Protein AF-0000000086188224 (afdb_homodimer)

Nearest PDB structures (foldseek):
  8i06-assembly1_A  TM=9.398E-01  e=9.948E-17  Salmonella enterica subsp. enterica serovar Typhimurium
  6wye-assembly1_A-3  TM=9.616E-01  e=3.670E-16  Neisseria gonorrhoeae
  1ssq-assembly1_A  TM=9.818E-01  e=2.831E-15  Haemophilus influenzae
  6wye-assembly1_E-4  TM=9.620E-01  e=1.079E-15  Neisseria gonorrhoeae
  6wye-assembly2_B-5  TM=9.627E-01  e=1.798E-15  Neisseria gonorrhoeae

Structure (mmCIF, N/CA/C/O backbone):
data_AF-0000000086188224-model_v1
#
loop_
_entity.id
_entity.type
_entity.pdbx_description
1 polymer 'Serine acetyltransferase'
#
loop_
_atom_site.group_PDB
_atom_site.id
_atom_site.type_symbol
_atom_site.label_atom_id
_atom_site.label_alt_id
_atom_site.label_comp_id
_atom_site.label_asym_id
_atom_site.label_entity_id
_atom_site.label_seq_id
_atom_site.pdbx_PDB_ins_code
_atom_site.Cartn_x
_atom_site.Cartn_y
_atom_site.Cartn_z
_atom_site.occupancy
_atom_site.B_iso_or_equiv
_atom_site.auth_seq_id
_atom_site.auth_comp_id
_atom_site.auth_asym_id
_atom_site.auth_atom_id
_atom_site.pdbx_PDB_model_num
ATOM 1 N N . MET A 1 1 ? 34.781 -39.812 -27.344 1 37.5 1 MET A N 1
ATOM 2 C CA . MET A 1 1 ? 34.688 -38.406 -27.781 1 37.5 1 MET A CA 1
ATOM 3 C C . MET A 1 1 ? 33.344 -37.812 -27.406 1 37.5 1 MET A C 1
ATOM 5 O O . MET A 1 1 ? 33.125 -36.625 -27.516 1 37.5 1 MET A O 1
ATOM 9 N N . ALA A 1 2 ? 32.312 -38.625 -27.391 1 55.41 2 ALA A N 1
ATOM 10 C CA . ALA A 1 2 ? 30.953 -38.188 -27.141 1 55.41 2 ALA A CA 1
ATOM 11 C C . ALA A 1 2 ? 30.797 -37.656 -25.703 1 55.41 2 ALA A C 1
ATOM 13 O O . ALA A 1 2 ? 29.797 -37 -25.375 1 55.41 2 ALA A O 1
ATOM 14 N N . LEU A 1 3 ? 31.594 -38.125 -24.781 1 52.84 3 LEU A N 1
ATOM 15 C CA . LEU A 1 3 ? 31.422 -37.781 -23.375 1 52.84 3 LEU A CA 1
ATOM 16 C C . LEU A 1 3 ? 31.812 -36.312 -23.141 1 52.84 3 LEU A C 1
ATOM 18 O O . LEU A 1 3 ? 31.422 -35.719 -22.125 1 52.84 3 LEU A O 1
ATOM 22 N N . LEU A 1 4 ? 32.719 -35.75 -23.875 1 52.06 4 LEU A N 1
ATOM 23 C CA . LEU A 1 4 ? 33.156 -34.375 -23.594 1 52.06 4 LEU A CA 1
ATOM 24 C C . LEU A 1 4 ? 32.062 -33.375 -23.922 1 52.06 4 LEU A C 1
ATOM 26 O O . LEU A 1 4 ? 32.156 -32.219 -23.578 1 52.06 4 LEU A O 1
ATOM 30 N N . ASP A 1 5 ? 31.047 -33.719 -24.766 1 53.59 5 ASP A N 1
ATOM 31 C CA . ASP A 1 5 ? 30.078 -32.75 -25.281 1 53.59 5 ASP A CA 1
ATOM 32 C C . ASP A 1 5 ? 28.984 -32.5 -24.25 1 53.59 5 ASP A C 1
ATOM 34 O O . ASP A 1 5 ? 28.234 -31.531 -24.375 1 53.59 5 ASP A O 1
ATOM 38 N N . SER A 1 6 ? 28.938 -33.375 -23.219 1 59.06 6 SER A N 1
ATOM 39 C CA . SER A 1 6 ? 27.844 -33.25 -22.266 1 59.06 6 SER A CA 1
ATOM 40 C C . SER A 1 6 ? 28 -32 -21.406 1 59.06 6 SER A C 1
ATOM 42 O O . SER A 1 6 ? 27.016 -31.344 -21.094 1 59.06 6 SER A O 1
ATOM 44 N N . GLY A 1 7 ? 29.203 -31.703 -21.125 1 58.31 7 GLY A N 1
ATOM 45 C CA . GLY A 1 7 ? 29.453 -30.531 -20.312 1 58.31 7 GLY A CA 1
ATOM 46 C C . GLY A 1 7 ? 29.125 -29.234 -21.016 1 58.31 7 GLY A C 1
ATOM 47 O O . GLY A 1 7 ? 28.625 -28.281 -20.391 1 58.31 7 GLY A O 1
ATOM 48 N N . THR A 1 8 ? 29.5 -29.25 -22.312 1 61.81 8 THR A N 1
ATOM 49 C CA . THR A 1 8 ? 29.234 -28.047 -23.094 1 61.81 8 THR A CA 1
ATOM 50 C C . THR A 1 8 ? 27.734 -27.812 -23.25 1 61.81 8 THR A C 1
ATOM 52 O O . THR A 1 8 ? 27.281 -26.672 -23.172 1 61.81 8 THR A O 1
ATOM 55 N N . ALA A 1 9 ? 27.047 -28.922 -23.516 1 64.56 9 ALA A N 1
ATOM 56 C CA . ALA A 1 9 ? 25.594 -28.812 -23.641 1 64.56 9 ALA A CA 1
ATOM 57 C C . ALA A 1 9 ? 24.953 -28.375 -22.344 1 64.56 9 ALA A C 1
ATOM 59 O O . ALA A 1 9 ? 24.031 -27.547 -22.328 1 64.56 9 ALA A O 1
ATOM 60 N N . SER A 1 10 ? 25.656 -28.891 -21.281 1 73.31 10 SER A N 1
ATOM 61 C CA . SER A 1 10 ? 25.141 -28.516 -19.969 1 73.31 10 SER A CA 1
ATOM 62 C C . SER A 1 10 ? 25.391 -27.031 -19.688 1 73.31 10 SER A C 1
ATOM 64 O O . SER A 1 10 ? 24.5 -26.344 -19.188 1 73.31 10 SER A O 1
ATOM 66 N N . ARG A 1 11 ? 26.547 -26.672 -20.281 1 77.12 11 ARG A N 1
ATOM 67 C CA . ARG A 1 11 ? 26.875 -25.266 -20.047 1 77.12 11 ARG A CA 1
ATOM 68 C C . ARG A 1 11 ? 25.984 -24.344 -20.875 1 77.12 11 ARG A C 1
ATOM 70 O O . ARG A 1 11 ? 25.609 -23.266 -20.422 1 77.12 11 ARG A O 1
ATOM 77 N N . ARG A 1 12 ? 25.641 -24.766 -22.062 1 81.94 12 ARG A N 1
ATOM 78 C CA . ARG A 1 12 ? 24.781 -23.969 -22.953 1 81.94 12 ARG A CA 1
ATOM 79 C C . ARG A 1 12 ? 23.375 -23.891 -22.391 1 81.94 12 ARG A C 1
ATOM 81 O O . ARG A 1 12 ? 22.734 -22.828 -22.469 1 81.94 12 ARG A O 1
ATOM 88 N N . THR A 1 13 ? 22.891 -25 -21.906 1 85.94 13 THR A N 1
ATOM 89 C CA . THR A 1 13 ? 21.562 -25.031 -21.297 1 85.94 13 THR A CA 1
ATOM 90 C C . THR A 1 13 ? 21.516 -24.125 -20.062 1 85.94 13 THR A C 1
ATOM 92 O O . THR A 1 13 ? 20.547 -23.375 -19.875 1 85.94 13 THR A O 1
ATOM 95 N N . VAL A 1 14 ? 22.562 -24.172 -19.344 1 87.25 14 VAL A N 1
ATOM 96 C CA . VAL A 1 14 ? 22.641 -23.344 -18.141 1 87.25 14 VAL A CA 1
ATOM 97 C C . VAL A 1 14 ? 22.703 -21.875 -18.531 1 87.25 14 VAL A C 1
ATOM 99 O O . VAL A 1 14 ? 22.031 -21.031 -17.938 1 87.25 14 VAL A O 1
ATOM 102 N N . ARG A 1 15 ? 23.516 -21.562 -19.531 1 88.88 15 ARG A N 1
ATOM 103 C CA . ARG A 1 15 ? 23.625 -20.188 -20 1 88.88 15 ARG A CA 1
ATOM 104 C C . ARG A 1 15 ? 22.297 -19.672 -20.531 1 88.88 15 ARG A C 1
ATOM 106 O O . ARG A 1 15 ? 21.938 -18.5 -20.297 1 88.88 15 ARG A O 1
ATOM 113 N N . ALA A 1 16 ? 21.641 -20.453 -21.219 1 90.12 16 ALA A N 1
ATOM 114 C CA . ALA A 1 16 ? 20.328 -20.078 -21.734 1 90.12 16 ALA A CA 1
ATOM 115 C C . ALA A 1 16 ? 19.344 -19.797 -20.609 1 90.12 16 ALA A C 1
ATOM 117 O O . ALA A 1 16 ? 18.547 -18.859 -20.688 1 90.12 16 ALA A O 1
ATOM 118 N N . ARG A 1 17 ? 19.406 -20.625 -19.609 1 85.75 17 ARG A N 1
ATOM 119 C CA . ARG A 1 17 ? 18.516 -20.453 -18.453 1 85.75 17 ARG A CA 1
ATOM 120 C C . ARG A 1 17 ? 18.812 -19.141 -17.734 1 85.75 17 ARG A C 1
ATOM 122 O O . ARG A 1 17 ? 17.891 -18.438 -17.297 1 85.75 17 ARG A O 1
ATOM 129 N N . VAL A 1 18 ? 20.016 -18.844 -17.594 1 88.94 18 VAL A N 1
ATOM 130 C CA . VAL A 1 18 ? 20.422 -17.625 -16.922 1 88.94 18 VAL A CA 1
ATOM 131 C C . VAL A 1 18 ? 20 -16.406 -17.734 1 88.94 18 VAL A C 1
ATOM 133 O O . VAL A 1 18 ? 19.484 -15.43 -17.188 1 88.94 18 VAL A O 1
ATOM 136 N N . ARG A 1 19 ? 20.125 -16.438 -19.031 1 89.56 19 ARG A N 1
ATOM 137 C CA . ARG A 1 19 ? 19.734 -15.352 -19.906 1 89.56 19 ARG A CA 1
ATOM 138 C C . ARG A 1 19 ? 18.234 -15.094 -19.844 1 89.56 19 ARG A C 1
ATOM 140 O O . ARG A 1 19 ? 17.797 -13.938 -19.828 1 89.56 19 ARG A O 1
ATOM 147 N N . ARG A 1 20 ? 17.547 -16.156 -19.781 1 90 20 ARG A N 1
ATOM 148 C CA . ARG A 1 20 ? 16.094 -16.031 -19.703 1 90 20 ARG A CA 1
ATOM 149 C C . ARG A 1 20 ? 15.68 -15.398 -18.375 1 90 20 ARG A C 1
ATOM 151 O O . ARG A 1 20 ? 14.781 -14.555 -18.328 1 90 20 ARG A O 1
ATOM 158 N N . ALA A 1 21 ? 16.344 -15.836 -17.312 1 89.81 21 ALA A N 1
ATOM 159 C CA . ALA A 1 21 ? 16.062 -15.281 -16 1 89.81 21 ALA A CA 1
ATOM 160 C C . ALA A 1 21 ? 16.344 -13.781 -15.961 1 89.81 21 ALA A C 1
ATOM 162 O O . ALA A 1 21 ? 15.555 -13.008 -15.406 1 89.81 21 ALA A O 1
ATOM 163 N N . VAL A 1 22 ? 17.359 -13.391 -16.547 1 92.31 22 VAL A N 1
ATOM 164 C CA . VAL A 1 22 ? 17.75 -11.984 -16.578 1 92.31 22 VAL A CA 1
ATOM 165 C C . VAL A 1 22 ? 16.734 -11.195 -17.406 1 92.31 22 VAL A C 1
ATOM 167 O O . VAL A 1 22 ? 16.344 -10.094 -17.031 1 92.31 22 VAL A O 1
ATOM 170 N N . ALA A 1 23 ? 16.344 -11.727 -18.453 1 93.94 23 ALA A N 1
ATOM 171 C CA . ALA A 1 23 ? 15.352 -11.086 -19.312 1 93.94 23 ALA A CA 1
ATOM 172 C C . ALA A 1 23 ? 14.023 -10.914 -18.578 1 93.94 23 ALA A C 1
ATOM 174 O O . ALA A 1 23 ? 13.375 -9.875 -18.703 1 93.94 23 ALA A O 1
ATOM 175 N N . ASP A 1 24 ? 13.672 -11.945 -17.875 1 93.44 24 ASP A N 1
ATOM 176 C CA . ASP A 1 24 ? 12.438 -11.883 -17.094 1 93.44 24 ASP A CA 1
ATOM 177 C C . ASP A 1 24 ? 12.492 -10.781 -16.047 1 93.44 24 ASP A C 1
ATOM 179 O O . ASP A 1 24 ? 11.523 -10.047 -15.852 1 93.44 24 ASP A O 1
ATOM 183 N N . VAL A 1 25 ? 13.602 -10.688 -15.406 1 95.19 25 VAL A N 1
ATOM 184 C CA . VAL A 1 25 ? 13.789 -9.672 -14.375 1 95.19 25 VAL A CA 1
ATOM 185 C C . VAL A 1 25 ? 13.711 -8.281 -15 1 95.19 25 VAL A C 1
ATOM 187 O O . VAL A 1 25 ? 13.047 -7.391 -14.461 1 95.19 25 VAL A O 1
ATOM 190 N N . ARG A 1 26 ? 14.297 -8.07 -16.078 1 95.88 26 ARG A N 1
ATOM 191 C CA . ARG A 1 26 ? 14.266 -6.785 -16.781 1 95.88 26 ARG A CA 1
ATOM 192 C C . ARG A 1 26 ? 12.852 -6.426 -17.203 1 95.88 26 ARG A C 1
ATOM 194 O O . ARG A 1 26 ? 12.43 -5.273 -17.078 1 95.88 26 ARG A O 1
ATOM 201 N N . GLU A 1 27 ? 12.242 -7.383 -17.672 1 96.75 27 GLU A N 1
ATOM 202 C CA . GLU A 1 27 ? 10.859 -7.176 -18.078 1 96.75 27 GLU A CA 1
ATOM 203 C C . GLU A 1 27 ? 9.984 -6.766 -16.906 1 96.75 27 GLU A C 1
ATOM 205 O O . GLU A 1 27 ? 9.141 -5.879 -17.031 1 96.75 27 GLU A O 1
ATOM 210 N N . ASP A 1 28 ? 10.18 -7.438 -15.797 1 96.56 28 ASP A N 1
ATOM 211 C CA . ASP A 1 28 ? 9.445 -7.082 -14.586 1 96.56 28 ASP A CA 1
ATOM 212 C C . ASP A 1 28 ? 9.719 -5.633 -14.18 1 96.56 28 ASP A C 1
ATOM 214 O O . ASP A 1 28 ? 8.797 -4.891 -13.859 1 96.56 28 ASP A O 1
ATOM 218 N N . ILE A 1 29 ? 10.93 -5.246 -14.234 1 96.94 29 ILE A N 1
ATOM 219 C CA . ILE A 1 29 ? 11.352 -3.91 -13.828 1 96.94 29 ILE A CA 1
ATOM 220 C C . ILE A 1 29 ? 10.734 -2.871 -14.766 1 96.94 29 ILE A C 1
ATOM 222 O O . ILE A 1 29 ? 10.172 -1.875 -14.312 1 96.94 29 ILE A O 1
ATOM 226 N N . ASP A 1 30 ? 10.812 -3.096 -15.984 1 96.25 30 ASP A N 1
ATOM 227 C CA . ASP A 1 30 ? 10.281 -2.154 -16.969 1 96.25 30 ASP A CA 1
ATOM 228 C C . ASP A 1 30 ? 8.766 -2.01 -16.828 1 96.25 30 ASP A C 1
ATOM 230 O O . ASP A 1 30 ? 8.227 -0.905 -16.938 1 96.25 30 ASP A O 1
ATOM 234 N N . ALA A 1 31 ? 8.133 -3.107 -16.609 1 94.31 31 ALA A N 1
ATOM 235 C CA . ALA A 1 31 ? 6.688 -3.068 -16.391 1 94.31 31 ALA A CA 1
ATOM 236 C C . ALA A 1 31 ? 6.332 -2.256 -15.156 1 94.31 31 ALA A C 1
ATOM 238 O O . ALA A 1 31 ? 5.367 -1.489 -15.164 1 94.31 31 ALA A O 1
ATOM 239 N N . ALA A 1 32 ? 7.074 -2.471 -14.133 1 94.38 32 ALA A N 1
ATOM 240 C CA . ALA A 1 32 ? 6.848 -1.733 -12.891 1 94.38 32 ALA A CA 1
ATOM 241 C C . ALA A 1 32 ? 7.051 -0.235 -13.102 1 94.38 32 ALA A C 1
ATOM 243 O O . ALA A 1 32 ? 6.246 0.577 -12.633 1 94.38 32 ALA A O 1
ATOM 244 N N . ILE A 1 33 ? 8.062 0.132 -13.789 1 93.5 33 ILE A N 1
ATOM 245 C CA . ILE A 1 33 ? 8.375 1.535 -14.039 1 93.5 33 ILE A CA 1
ATOM 246 C C . ILE A 1 33 ? 7.242 2.172 -14.844 1 93.5 33 ILE A C 1
ATOM 248 O O . ILE A 1 33 ? 6.867 3.32 -14.602 1 93.5 33 ILE A O 1
ATOM 252 N N . ALA A 1 34 ? 6.727 1.486 -15.711 1 90.81 34 ALA A N 1
ATOM 253 C CA . ALA A 1 34 ? 5.641 1.99 -16.547 1 90.81 34 ALA A CA 1
ATOM 254 C C . ALA A 1 34 ? 4.387 2.262 -15.719 1 90.81 34 ALA A C 1
ATOM 256 O O . ALA A 1 34 ? 3.541 3.068 -16.109 1 90.81 34 ALA A O 1
ATOM 257 N N . ARG A 1 35 ? 4.277 1.659 -14.531 1 89.06 35 ARG A N 1
ATOM 258 C CA . ARG A 1 35 ? 3.045 1.72 -13.75 1 89.06 35 ARG A CA 1
ATOM 259 C C . ARG A 1 35 ? 3.232 2.557 -12.492 1 89.06 35 ARG A C 1
ATOM 261 O O . ARG A 1 35 ? 2.271 2.822 -11.766 1 89.06 35 ARG A O 1
ATOM 268 N N . ASP A 1 36 ? 4.375 2.898 -12.195 1 86.25 36 ASP A N 1
ATOM 269 C CA . ASP A 1 36 ? 4.672 3.693 -11.008 1 86.25 36 ASP A CA 1
ATOM 270 C C . ASP A 1 36 ? 5.266 5.047 -11.383 1 86.25 36 ASP A C 1
ATOM 272 O O . ASP A 1 36 ? 6.473 5.156 -11.617 1 86.25 36 ASP A O 1
ATOM 276 N N . PRO A 1 37 ? 4.531 6.094 -11.375 1 83.88 37 PRO A N 1
ATOM 277 C CA . PRO A 1 37 ? 5.023 7.41 -11.781 1 83.88 37 PRO A CA 1
ATOM 278 C C . PRO A 1 37 ? 6.078 7.973 -10.828 1 83.88 37 PRO A C 1
ATOM 280 O O . PRO A 1 37 ? 6.758 8.945 -11.156 1 83.88 37 PRO A O 1
ATOM 283 N N . ALA A 1 38 ? 6.238 7.379 -9.711 1 85.69 38 ALA A N 1
ATOM 284 C CA . ALA A 1 38 ? 7.156 7.918 -8.711 1 85.69 38 ALA A CA 1
ATOM 285 C C . ALA A 1 38 ? 8.594 7.496 -9 1 85.69 38 ALA A C 1
ATOM 287 O O . ALA A 1 38 ? 9.539 8.016 -8.398 1 85.69 38 ALA A O 1
ATOM 288 N N . VAL A 1 39 ? 8.82 6.586 -9.875 1 88.19 39 VAL A N 1
ATOM 289 C CA . VAL A 1 39 ? 10.148 6.023 -10.07 1 88.19 39 VAL A CA 1
ATOM 290 C C . VAL A 1 39 ? 10.492 6.027 -11.562 1 88.19 39 VAL A C 1
ATOM 292 O O . VAL A 1 39 ? 9.695 5.578 -12.391 1 88.19 39 VAL A O 1
ATOM 295 N N . ASP A 1 40 ? 11.758 6.492 -11.859 1 86.44 40 ASP A N 1
ATOM 296 C CA . ASP A 1 40 ? 12.18 6.527 -13.258 1 86.44 40 ASP A CA 1
ATOM 297 C C . ASP A 1 40 ? 13.461 5.73 -13.461 1 86.44 40 ASP A C 1
ATOM 299 O O . ASP A 1 40 ? 13.914 5.559 -14.594 1 86.44 40 ASP A O 1
ATOM 303 N N . SER A 1 41 ? 13.977 5.23 -12.438 1 93 41 SER A N 1
ATOM 304 C CA . SER A 1 41 ? 15.25 4.52 -12.523 1 93 41 SER A CA 1
ATOM 305 C C . SER A 1 41 ? 15.062 3.02 -12.328 1 93 41 SER A C 1
ATOM 307 O O . SER A 1 41 ? 14.438 2.592 -11.352 1 93 41 SER A O 1
ATOM 309 N N . ARG A 1 42 ? 15.68 2.262 -13.25 1 94.62 42 ARG A N 1
ATOM 310 C CA . ARG A 1 42 ? 15.641 0.808 -13.117 1 94.62 42 ARG A CA 1
ATOM 311 C C . ARG A 1 42 ? 16.312 0.357 -11.828 1 94.62 42 ARG A C 1
ATOM 313 O O . ARG A 1 42 ? 15.836 -0.566 -11.164 1 94.62 42 ARG A O 1
ATOM 320 N N . LEU A 1 43 ? 17.359 0.96 -11.562 1 94.31 43 LEU A N 1
ATOM 321 C CA . LEU A 1 43 ? 18.109 0.602 -10.367 1 94.31 43 LEU A CA 1
ATOM 322 C C . LEU A 1 43 ? 17.297 0.873 -9.109 1 94.31 43 LEU A C 1
ATOM 324 O O . LEU A 1 43 ? 17.219 0.031 -8.211 1 94.31 43 LEU A O 1
ATOM 328 N N . GLU A 1 44 ? 16.688 2.055 -9.086 1 93.12 44 GLU A N 1
ATOM 329 C CA . GLU A 1 44 ? 15.844 2.387 -7.941 1 93.12 44 GLU A CA 1
ATOM 330 C C . GLU A 1 44 ? 14.703 1.381 -7.789 1 93.12 44 GLU A C 1
ATOM 332 O O . GLU A 1 44 ? 14.43 0.91 -6.684 1 93.12 44 GLU A O 1
ATOM 337 N N . MET A 1 45 ? 14.078 1.078 -8.898 1 94.38 45 MET A N 1
ATOM 338 C CA . MET A 1 45 ? 12.969 0.13 -8.867 1 94.38 45 MET A CA 1
ATOM 339 C C . MET A 1 45 ? 13.438 -1.238 -8.383 1 94.38 45 MET A C 1
ATOM 341 O O . MET A 1 45 ? 12.773 -1.874 -7.566 1 94.38 45 MET A O 1
ATOM 345 N N . ALA A 1 46 ? 14.57 -1.671 -8.859 1 95.31 46 ALA A N 1
ATOM 346 C CA . ALA A 1 46 ? 15.094 -2.986 -8.5 1 95.31 46 ALA A CA 1
ATOM 347 C C . ALA A 1 46 ? 15.43 -3.057 -7.012 1 95.31 46 ALA A C 1
ATOM 349 O O . ALA A 1 46 ? 15.195 -4.082 -6.367 1 95.31 46 ALA A O 1
ATOM 350 N N . LEU A 1 47 ? 15.875 -1.967 -6.484 1 93.5 47 LEU A N 1
ATOM 351 C CA . LEU A 1 47 ? 16.391 -1.986 -5.121 1 93.5 47 LEU A CA 1
ATOM 352 C C . LEU A 1 47 ? 15.305 -1.633 -4.117 1 93.5 47 LEU A C 1
ATOM 354 O O . LEU A 1 47 ? 15.359 -2.055 -2.961 1 93.5 47 LEU A O 1
ATOM 358 N N . ALA A 1 48 ? 14.328 -0.842 -4.586 1 92.75 48 ALA A N 1
ATOM 359 C CA . ALA A 1 48 ? 13.43 -0.233 -3.607 1 92.75 48 ALA A CA 1
ATOM 360 C C . ALA A 1 48 ? 11.992 -0.693 -3.826 1 92.75 48 ALA A C 1
ATOM 362 O O . ALA A 1 48 ? 11.047 0.024 -3.488 1 92.75 48 ALA A O 1
ATOM 363 N N . SER A 1 49 ? 11.734 -1.804 -4.402 1 94.38 49 SER A N 1
ATOM 364 C CA . SER A 1 49 ? 10.375 -2.285 -4.625 1 94.38 49 SER A CA 1
ATOM 365 C C . SER A 1 49 ? 10.148 -3.631 -3.945 1 94.38 49 SER A C 1
ATOM 367 O O . SER A 1 49 ? 10.422 -4.68 -4.527 1 94.38 49 SER A O 1
ATOM 369 N N . PRO A 1 50 ? 9.547 -3.584 -2.766 1 94.88 50 PRO A N 1
ATOM 370 C CA . PRO A 1 50 ? 9.273 -4.848 -2.076 1 94.88 50 PRO A CA 1
ATOM 371 C C . PRO A 1 50 ? 8.359 -5.77 -2.881 1 94.88 50 PRO A C 1
ATOM 373 O O . PRO A 1 50 ? 8.469 -6.996 -2.775 1 94.88 50 PRO A O 1
ATOM 376 N N . GLY A 1 51 ? 7.516 -5.191 -3.664 1 96.81 51 GLY A N 1
ATOM 377 C CA . GLY A 1 51 ? 6.656 -6.004 -4.512 1 96.81 51 GLY A CA 1
ATOM 378 C C . GLY A 1 51 ? 7.426 -6.848 -5.508 1 96.81 51 GLY A C 1
ATOM 379 O O . GLY A 1 51 ? 7.117 -8.023 -5.707 1 96.81 51 GLY A O 1
ATOM 380 N N . LEU A 1 52 ? 8.414 -6.258 -6.129 1 97.56 52 LEU A N 1
ATOM 381 C CA . LEU A 1 52 ? 9.25 -7.004 -7.066 1 97.56 52 LEU A CA 1
ATOM 382 C C . LEU A 1 52 ? 10.062 -8.07 -6.34 1 97.56 52 LEU A C 1
ATOM 384 O O . LEU A 1 52 ? 10.211 -9.188 -6.836 1 97.56 52 LEU A O 1
ATOM 388 N N . HIS A 1 53 ? 10.609 -7.734 -5.211 1 98 53 HIS A N 1
ATOM 389 C CA . HIS A 1 53 ? 11.375 -8.703 -4.434 1 98 53 HIS A CA 1
ATOM 390 C C . HIS A 1 53 ? 10.516 -9.906 -4.055 1 98 53 HIS A C 1
ATOM 392 O O . HIS A 1 53 ? 10.969 -11.047 -4.148 1 98 53 HIS A O 1
ATOM 398 N N . ALA A 1 54 ? 9.328 -9.641 -3.652 1 98.44 54 ALA A N 1
ATOM 399 C CA . ALA A 1 54 ? 8.406 -10.727 -3.318 1 98.44 54 ALA A CA 1
ATOM 400 C C . ALA A 1 54 ? 8.133 -11.609 -4.531 1 98.44 54 ALA A C 1
ATOM 402 O O . ALA A 1 54 ? 8.086 -12.836 -4.418 1 98.44 54 ALA A O 1
ATOM 403 N N . LEU A 1 55 ? 7.922 -10.977 -5.637 1 98.5 55 LEU A N 1
ATOM 404 C CA . LEU A 1 55 ? 7.652 -11.719 -6.863 1 98.5 55 LEU A CA 1
ATOM 405 C C . LEU A 1 55 ? 8.828 -12.617 -7.223 1 98.5 55 LEU A C 1
ATOM 407 O O . LEU A 1 55 ? 8.633 -13.789 -7.566 1 98.5 55 LEU A O 1
ATOM 411 N N . TRP A 1 56 ? 10.016 -12.109 -7.176 1 98.31 56 TRP A N 1
ATOM 412 C CA . TRP A 1 56 ? 11.203 -12.875 -7.539 1 98.31 56 TRP A CA 1
ATOM 413 C C . TRP A 1 56 ? 11.422 -14.031 -6.57 1 98.31 56 TRP A C 1
ATOM 415 O O . TRP A 1 56 ? 11.75 -15.148 -6.988 1 98.31 56 TRP A O 1
ATOM 425 N N . MET A 1 57 ? 11.211 -13.805 -5.328 1 98.38 57 MET A N 1
ATOM 426 C CA . MET A 1 57 ? 11.312 -14.883 -4.352 1 98.38 57 MET A CA 1
ATOM 427 C C . MET A 1 57 ? 10.219 -15.922 -4.57 1 98.38 57 MET A C 1
ATOM 429 O O . MET A 1 57 ? 10.438 -17.109 -4.352 1 98.38 57 MET A O 1
ATOM 433 N N . HIS A 1 58 ? 9.125 -15.492 -4.957 1 98.69 58 HIS A N 1
ATOM 434 C CA . HIS A 1 58 ? 8.039 -16.422 -5.25 1 98.69 58 HIS A CA 1
ATOM 435 C C . HIS A 1 58 ? 8.406 -17.359 -6.395 1 98.69 58 HIS A C 1
ATOM 437 O O . HIS A 1 58 ? 8.133 -18.547 -6.336 1 98.69 58 HIS A O 1
ATOM 443 N N . ARG A 1 59 ? 8.945 -16.781 -7.414 1 98 59 ARG A N 1
ATOM 444 C CA . ARG A 1 59 ? 9.297 -17.625 -8.555 1 98 59 ARG A CA 1
ATOM 445 C C . ARG A 1 59 ? 10.242 -18.75 -8.148 1 98 59 ARG A C 1
ATOM 447 O O . ARG A 1 59 ? 10.133 -19.875 -8.641 1 98 59 ARG A O 1
ATOM 454 N N . VAL A 1 60 ? 11.148 -18.438 -7.254 1 97.62 60 VAL A N 1
ATOM 455 C CA . VAL A 1 60 ? 12.055 -19.453 -6.723 1 97.62 60 VAL A CA 1
ATOM 456 C C . VAL A 1 60 ? 11.273 -20.484 -5.914 1 97.62 60 VAL A C 1
ATOM 458 O O . VAL A 1 60 ? 11.406 -21.688 -6.145 1 97.62 60 VAL A O 1
ATOM 461 N N . SER A 1 61 ? 10.445 -19.984 -5.047 1 98.56 61 SER A N 1
ATOM 462 C CA . SER A 1 61 ? 9.688 -20.891 -4.195 1 98.56 61 SER A CA 1
ATOM 463 C C . SER A 1 61 ? 8.695 -21.719 -5.004 1 98.56 61 SER A C 1
ATOM 465 O O . SER A 1 61 ? 8.422 -22.875 -4.68 1 98.56 61 SER A O 1
ATOM 467 N N . HIS A 1 62 ? 8.156 -21.156 -5.977 1 98.56 62 HIS A N 1
ATOM 468 C CA . HIS A 1 62 ? 7.199 -21.844 -6.836 1 98.56 62 HIS A CA 1
ATOM 469 C C . HIS A 1 62 ? 7.859 -23.016 -7.574 1 98.56 62 HIS A C 1
ATOM 471 O O . HIS A 1 62 ? 7.277 -24.094 -7.68 1 98.56 62 HIS A O 1
ATOM 477 N N . ARG A 1 63 ? 9.031 -22.75 -8.125 1 97.25 63 ARG A N 1
ATOM 478 C CA . ARG A 1 63 ? 9.773 -23.812 -8.789 1 97.25 63 ARG A CA 1
ATOM 479 C C . ARG A 1 63 ? 10.039 -24.969 -7.84 1 97.25 63 ARG A C 1
ATOM 481 O O . ARG A 1 63 ? 9.906 -26.141 -8.219 1 97.25 63 ARG A O 1
ATOM 488 N N . MET A 1 64 ? 10.445 -24.656 -6.617 1 97.62 64 MET A N 1
ATOM 489 C CA . MET A 1 64 ? 10.648 -25.672 -5.594 1 97.62 64 MET A CA 1
ATOM 490 C C . MET A 1 64 ? 9.352 -26.422 -5.316 1 97.62 64 MET A C 1
ATOM 492 O O . MET A 1 64 ? 9.352 -27.656 -5.211 1 97.62 64 MET A O 1
ATOM 496 N N . TRP A 1 65 ? 8.305 -25.734 -5.219 1 97.62 65 TRP A N 1
ATOM 497 C CA . TRP A 1 65 ? 6.988 -26.281 -4.914 1 97.62 65 TRP A CA 1
ATOM 498 C C . TRP A 1 65 ? 6.547 -27.266 -5.996 1 97.62 65 TRP A C 1
ATOM 500 O O . TRP A 1 65 ? 5.988 -28.328 -5.695 1 97.62 65 TRP A O 1
ATOM 510 N N . GLN A 1 66 ? 6.848 -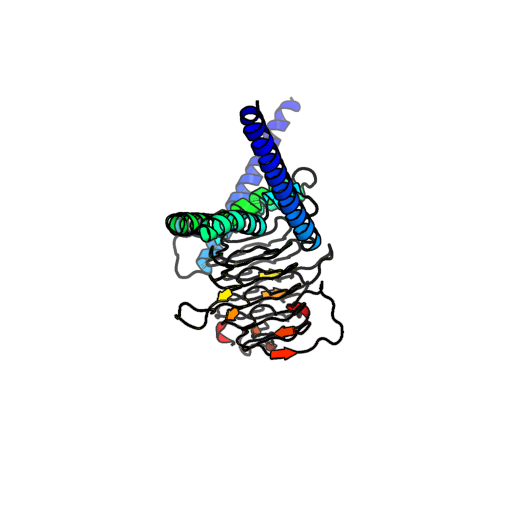26.953 -7.234 1 97.5 66 GLN A N 1
ATOM 511 C CA . GLN A 1 66 ? 6.445 -27.781 -8.367 1 97.5 66 GLN A CA 1
ATOM 512 C C . GLN A 1 66 ? 7.211 -29.094 -8.391 1 97.5 66 GLN A C 1
ATOM 514 O O . GLN A 1 66 ? 6.723 -30.094 -8.914 1 97.5 66 GLN A O 1
ATOM 519 N N . ARG A 1 67 ? 8.375 -29.094 -7.891 1 96.69 67 ARG A N 1
ATOM 520 C CA . ARG A 1 67 ? 9.141 -30.328 -7.82 1 96.69 67 ARG A CA 1
ATOM 521 C C . ARG A 1 67 ? 8.469 -31.344 -6.91 1 96.69 67 ARG A C 1
ATOM 523 O O . ARG A 1 67 ? 8.594 -32.562 -7.109 1 96.69 67 ARG A O 1
ATOM 530 N N . GLY A 1 68 ? 7.879 -30.906 -5.844 1 94.88 68 GLY A N 1
ATOM 531 C CA . GLY A 1 68 ? 7.102 -31.766 -4.969 1 94.88 68 GLY A CA 1
ATOM 532 C C . GLY A 1 68 ? 7.945 -32.469 -3.918 1 94.88 68 GLY A C 1
ATOM 533 O O . GLY A 1 68 ? 9.117 -32.125 -3.74 1 94.88 68 GLY A O 1
ATOM 534 N N . GLY A 1 69 ? 7.246 -33.281 -3.123 1 95.69 69 GLY A N 1
ATOM 535 C CA . GLY A 1 69 ? 7.902 -34.125 -2.137 1 95.69 69 GLY A CA 1
ATOM 536 C C . GLY A 1 69 ? 8.641 -33.344 -1.073 1 95.69 69 GLY A C 1
ATOM 537 O O . GLY A 1 69 ? 8.062 -32.469 -0.424 1 95.69 69 GLY A O 1
ATOM 538 N N . ARG A 1 70 ? 9.938 -33.625 -1.068 1 96.5 70 ARG A N 1
ATOM 539 C CA . ARG A 1 70 ? 10.766 -33.062 -0.004 1 96.5 70 ARG A CA 1
ATOM 540 C C . ARG A 1 70 ? 10.977 -31.578 -0.205 1 96.5 70 ARG A C 1
ATOM 542 O O . ARG A 1 70 ? 11.43 -30.875 0.704 1 96.5 70 ARG A O 1
ATOM 549 N N . TRP A 1 71 ? 10.586 -31.016 -1.316 1 97.56 71 TRP A N 1
ATOM 550 C CA . TRP A 1 71 ? 10.859 -29.609 -1.632 1 97.56 71 TRP A CA 1
ATOM 551 C C . TRP A 1 71 ? 9.703 -28.719 -1.196 1 97.56 71 TRP A C 1
ATOM 553 O O . TRP A 1 71 ? 9.812 -27.484 -1.219 1 97.56 71 TRP A O 1
ATOM 563 N N . ARG A 1 72 ? 8.625 -29.297 -0.775 1 97.12 72 ARG A N 1
ATOM 564 C CA . ARG A 1 72 ? 7.453 -28.516 -0.398 1 97.12 72 ARG A CA 1
ATOM 565 C C . ARG A 1 72 ? 7.723 -27.688 0.859 1 97.12 72 ARG A C 1
ATOM 567 O O . ARG A 1 72 ? 7.395 -26.5 0.917 1 97.12 72 ARG A O 1
ATOM 574 N N . LEU A 1 73 ? 8.367 -28.297 1.831 1 97.69 73 LEU A N 1
ATOM 575 C CA . LEU A 1 73 ? 8.648 -27.578 3.068 1 97.69 73 LEU A CA 1
ATOM 576 C C . LEU A 1 73 ? 9.648 -26.438 2.826 1 97.69 73 LEU A C 1
ATOM 578 O O . LEU A 1 73 ? 9.406 -25.297 3.23 1 97.69 73 LEU A O 1
ATOM 582 N N . PRO A 1 74 ? 10.773 -26.781 2.178 1 98.25 74 PRO A N 1
ATOM 583 C CA . PRO A 1 74 ? 11.68 -25.672 1.855 1 98.25 74 PRO A CA 1
ATOM 584 C C . PRO A 1 74 ? 10.984 -24.547 1.089 1 98.25 74 PRO A C 1
ATOM 586 O O . PRO A 1 74 ? 11.273 -23.375 1.319 1 98.25 74 PRO A O 1
ATOM 589 N N . ALA A 1 75 ? 10.133 -24.844 0.199 1 98.5 75 ALA A N 1
ATOM 590 C CA . ALA A 1 75 ? 9.391 -23.828 -0.558 1 98.5 75 ALA A CA 1
ATOM 591 C C . ALA A 1 75 ? 8.57 -22.938 0.371 1 98.5 75 ALA A C 1
ATOM 593 O O . ALA A 1 75 ? 8.562 -21.719 0.226 1 98.5 75 ALA A O 1
ATOM 594 N N . ARG A 1 76 ? 7.938 -23.516 1.286 1 98.44 76 ARG A N 1
ATOM 595 C CA . ARG A 1 76 ? 7.133 -22.781 2.26 1 98.44 76 ARG A CA 1
ATOM 596 C C . ARG A 1 76 ? 8.008 -21.891 3.127 1 98.44 76 ARG A C 1
ATOM 598 O O . ARG A 1 76 ? 7.629 -20.766 3.445 1 98.44 76 ARG A O 1
ATOM 605 N N . LEU A 1 77 ? 9.141 -22.406 3.521 1 98.5 77 LEU A N 1
ATOM 606 C CA . LEU A 1 77 ? 10.047 -21.625 4.359 1 98.5 77 LEU A CA 1
ATOM 607 C C . LEU A 1 77 ? 10.578 -20.406 3.611 1 98.5 77 LEU A C 1
ATOM 609 O O . LEU A 1 77 ? 10.695 -19.328 4.184 1 98.5 77 LEU A O 1
ATOM 613 N N . VAL A 1 78 ? 10.898 -20.609 2.33 1 98.31 78 VAL A N 1
ATOM 614 C CA . VAL A 1 78 ? 11.336 -19.484 1.499 1 98.31 78 VAL A CA 1
ATOM 615 C C . VAL A 1 78 ? 10.219 -18.453 1.405 1 98.31 78 VAL A C 1
ATOM 617 O O . VAL A 1 78 ? 10.469 -17.25 1.506 1 98.31 78 VAL A O 1
ATOM 620 N N . SER A 1 79 ? 9 -18.922 1.228 1 98.56 79 SER A N 1
ATOM 621 C CA . SER A 1 79 ? 7.859 -18 1.152 1 98.56 79 SER A CA 1
ATOM 622 C C . SER A 1 79 ? 7.688 -17.234 2.453 1 98.56 79 SER A C 1
ATOM 624 O O . SER A 1 79 ? 7.355 -16.047 2.436 1 98.56 79 SER A O 1
ATOM 626 N N . GLN A 1 80 ? 7.945 -17.859 3.555 1 98.12 80 GLN A N 1
ATOM 627 C CA . GLN A 1 80 ? 7.828 -17.188 4.848 1 98.12 80 GLN A CA 1
ATOM 628 C C . GLN A 1 80 ? 8.922 -16.141 5.027 1 98.12 80 GLN A C 1
ATOM 630 O O . GLN A 1 80 ? 8.68 -15.078 5.602 1 98.12 80 GLN A O 1
ATOM 635 N N . ALA A 1 81 ? 10.078 -16.453 4.633 1 97.88 81 ALA A N 1
ATOM 636 C CA . ALA A 1 81 ? 11.164 -15.477 4.68 1 97.88 81 ALA A CA 1
ATOM 637 C C . ALA A 1 81 ? 10.844 -14.258 3.82 1 97.88 81 ALA A C 1
ATOM 639 O O . ALA A 1 81 ? 11.125 -13.125 4.215 1 97.88 81 ALA A O 1
ATOM 640 N N . SER A 1 82 ? 10.312 -14.516 2.645 1 97.56 82 SER A N 1
ATOM 641 C CA . SER A 1 82 ? 9.891 -13.43 1.767 1 97.56 82 SER A CA 1
ATOM 642 C C . SER A 1 82 ? 8.844 -12.547 2.441 1 97.56 82 SER A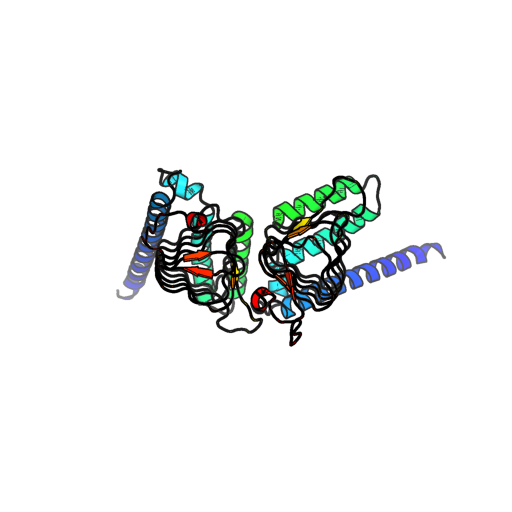 C 1
ATOM 644 O O . SER A 1 82 ? 8.945 -11.32 2.402 1 97.56 82 SER A O 1
ATOM 646 N N . ARG A 1 83 ? 7.891 -13.133 3.047 1 97.25 83 ARG A N 1
ATOM 647 C CA . ARG A 1 83 ? 6.848 -12.406 3.766 1 97.25 83 ARG A CA 1
ATOM 648 C C . ARG A 1 83 ? 7.449 -11.508 4.844 1 97.25 83 ARG A C 1
ATOM 650 O O . ARG A 1 83 ? 7.062 -10.344 4.977 1 97.25 83 ARG A O 1
ATOM 657 N N . ALA A 1 84 ? 8.344 -12.07 5.609 1 95.25 84 ALA A N 1
ATOM 658 C CA . ALA A 1 84 ? 8.977 -11.312 6.688 1 95.25 84 ALA A CA 1
ATOM 659 C C . ALA A 1 84 ? 9.734 -10.109 6.141 1 95.25 84 ALA A C 1
ATOM 661 O O . ALA A 1 84 ? 9.703 -9.023 6.727 1 95.25 84 ALA A O 1
ATOM 662 N N . ALA A 1 85 ? 10.359 -10.312 5.055 1 94.5 85 ALA A N 1
ATOM 663 C CA . ALA A 1 85 ? 11.242 -9.289 4.504 1 94.5 85 ALA A CA 1
ATOM 664 C C . ALA A 1 85 ? 10.445 -8.211 3.777 1 94.5 85 ALA A C 1
ATOM 666 O O . ALA A 1 85 ? 10.836 -7.039 3.773 1 94.5 85 ALA A O 1
ATOM 667 N N . THR A 1 86 ? 9.281 -8.57 3.162 1 95.75 86 THR A N 1
ATOM 668 C CA . THR A 1 86 ? 8.641 -7.652 2.23 1 95.75 86 THR A CA 1
ATOM 669 C C . THR A 1 86 ? 7.258 -7.246 2.742 1 95.75 86 THR A C 1
ATOM 671 O O . THR A 1 86 ? 6.691 -6.25 2.287 1 95.75 86 THR A O 1
ATOM 674 N N . GLY A 1 87 ? 6.664 -8.062 3.641 1 96.12 87 GLY A N 1
ATOM 675 C CA . GLY A 1 87 ? 5.289 -7.84 4.066 1 96.12 87 GLY A CA 1
ATOM 676 C C . GLY A 1 87 ? 4.27 -8.391 3.088 1 96.12 87 GLY A C 1
ATOM 677 O O . GLY A 1 87 ? 3.07 -8.133 3.225 1 96.12 87 GLY A O 1
ATOM 678 N N . VAL A 1 88 ? 4.734 -9.086 2.062 1 98 88 VAL A N 1
ATOM 679 C CA . VAL A 1 88 ? 3.879 -9.695 1.048 1 98 88 VAL A CA 1
ATOM 680 C C . VAL A 1 88 ? 3.863 -11.211 1.228 1 98 88 VAL A C 1
ATOM 682 O O . VAL A 1 88 ? 4.918 -11.852 1.237 1 98 88 VAL A O 1
ATOM 685 N N . GLU A 1 89 ? 2.719 -11.766 1.331 1 98.25 89 GLU A N 1
ATOM 686 C CA . GLU A 1 89 ? 2.58 -13.211 1.494 1 98.25 89 GLU A CA 1
ATOM 687 C C . GLU A 1 89 ? 2.049 -13.859 0.221 1 98.25 89 GLU A C 1
ATOM 689 O O . GLU A 1 89 ? 0.912 -13.609 -0.184 1 98.25 89 GLU A O 1
ATOM 694 N N . ILE A 1 90 ? 2.902 -14.695 -0.386 1 98.75 90 ILE A N 1
ATOM 695 C CA . ILE A 1 90 ? 2.504 -15.469 -1.555 1 98.75 90 ILE A CA 1
ATOM 696 C C . ILE A 1 90 ? 2.748 -16.953 -1.294 1 98.75 90 ILE A C 1
ATOM 698 O O . ILE A 1 90 ? 3.887 -17.375 -1.068 1 98.75 90 ILE A O 1
ATOM 702 N N . HIS A 1 91 ? 1.678 -17.703 -1.301 1 98.75 91 HIS A N 1
ATOM 703 C CA . HIS A 1 91 ? 1.863 -19.156 -1.212 1 98.75 91 HIS A CA 1
ATOM 704 C C . HIS A 1 91 ? 2.604 -19.688 -2.432 1 98.75 91 HIS A C 1
ATOM 706 O O . HIS A 1 91 ? 2.312 -19.297 -3.562 1 98.75 91 HIS A O 1
ATOM 712 N N . PRO A 1 92 ? 3.516 -20.641 -2.215 1 98.69 92 PRO A N 1
ATOM 713 C CA . PRO A 1 92 ? 4.312 -21.141 -3.334 1 98.69 92 PRO A CA 1
ATOM 714 C C . PRO A 1 92 ? 3.461 -21.828 -4.406 1 98.69 92 PRO A C 1
ATOM 716 O O . PRO A 1 92 ? 3.895 -21.953 -5.551 1 98.69 92 PRO A O 1
ATOM 719 N N . GLY A 1 93 ? 2.326 -22.188 -4.074 1 98.19 93 GLY A N 1
ATOM 720 C CA . GLY A 1 93 ? 1.467 -22.906 -5.004 1 98.19 93 GLY A CA 1
ATOM 721 C C . GLY A 1 93 ? 0.766 -22 -5.996 1 98.19 93 GLY A C 1
ATOM 722 O O . GLY A 1 93 ? 0.237 -22.469 -7.008 1 98.19 93 GLY A O 1
ATOM 723 N N . ALA A 1 94 ? 0.72 -20.75 -5.75 1 98.75 94 ALA A N 1
ATOM 724 C CA . ALA A 1 94 ? 0.041 -19.797 -6.633 1 98.75 94 ALA A CA 1
ATOM 725 C C . ALA A 1 94 ? 0.701 -19.766 -8.008 1 98.75 94 ALA A C 1
ATOM 727 O O . ALA A 1 94 ? 1.925 -19.875 -8.125 1 98.75 94 ALA A O 1
ATOM 728 N N . GLN A 1 95 ? -0.098 -19.625 -9.078 1 98.81 95 GLN A N 1
ATOM 729 C CA . GLN A 1 95 ? 0.395 -19.469 -10.438 1 98.81 95 GLN A CA 1
ATOM 730 C C . GLN A 1 95 ? 0.321 -18 -10.883 1 98.81 95 GLN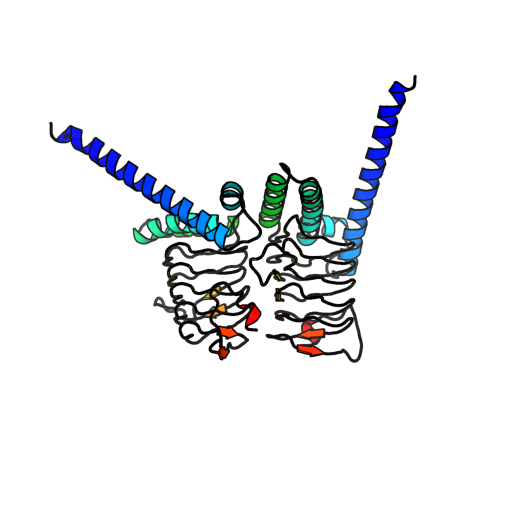 A C 1
ATOM 732 O O . GLN A 1 95 ? -0.754 -17.406 -10.867 1 98.81 95 GLN A O 1
ATOM 737 N N . ILE A 1 96 ? 1.475 -17.469 -11.281 1 98.69 96 ILE A N 1
ATOM 738 C CA . ILE A 1 96 ? 1.538 -16.047 -11.594 1 98.69 96 ILE A CA 1
ATOM 739 C C . ILE A 1 96 ? 2.15 -15.844 -12.977 1 98.69 96 ILE A C 1
ATOM 741 O O . ILE A 1 96 ? 3.23 -16.359 -13.266 1 98.69 96 ILE A O 1
ATOM 745 N N . GLY A 1 97 ? 1.478 -15.062 -13.812 1 98.38 97 GLY A N 1
ATOM 746 C CA . GLY A 1 97 ? 1.899 -14.797 -15.18 1 98.38 97 GLY A CA 1
ATOM 747 C C . GLY A 1 97 ? 2.988 -13.75 -15.273 1 98.38 97 GLY A C 1
ATOM 748 O O . GLY A 1 97 ? 3.736 -13.531 -14.32 1 98.38 97 GLY A O 1
ATOM 749 N N . LYS A 1 98 ? 3.09 -13.133 -16.453 1 97.94 98 LYS A N 1
ATOM 750 C CA . LYS A 1 98 ? 4.164 -12.195 -16.766 1 97.94 98 LYS A CA 1
ATOM 751 C C . LYS A 1 98 ? 3.771 -10.766 -16.391 1 97.94 98 LYS A C 1
ATOM 753 O O . LYS A 1 98 ? 2.596 -10.406 -16.469 1 97.94 98 LYS A O 1
ATOM 758 N N . ARG A 1 99 ? 4.812 -9.945 -15.984 1 97.44 99 ARG A N 1
ATOM 759 C CA . ARG A 1 99 ? 4.672 -8.508 -15.75 1 97.44 99 ARG A CA 1
ATOM 760 C C . ARG A 1 99 ? 3.643 -8.234 -14.664 1 97.44 99 ARG A C 1
ATOM 762 O O . ARG A 1 99 ? 2.84 -7.305 -14.781 1 97.44 99 ARG A O 1
ATOM 769 N N . PHE A 1 100 ? 3.602 -9.141 -13.773 1 98.31 100 PHE A N 1
ATOM 770 C CA . PHE A 1 100 ? 2.834 -8.938 -12.547 1 98.31 100 PHE A CA 1
ATOM 771 C C . PHE A 1 100 ? 3.506 -7.914 -11.648 1 98.31 100 PHE A C 1
ATOM 773 O O . PHE A 1 100 ? 4.719 -7.969 -11.43 1 98.31 100 PHE A O 1
ATOM 780 N N . PHE A 1 101 ? 2.682 -6.996 -11.188 1 96.19 101 PHE A N 1
ATOM 781 C CA . PHE A 1 101 ? 3.262 -5.945 -10.359 1 96.19 101 PHE A CA 1
ATOM 782 C C . PHE A 1 101 ? 2.434 -5.73 -9.102 1 96.19 101 PHE A C 1
ATOM 784 O O . PHE A 1 101 ? 1.214 -5.562 -9.172 1 96.19 101 PHE A O 1
ATOM 791 N N . ILE A 1 102 ? 3.092 -5.797 -7.918 1 97.44 102 ILE A N 1
ATOM 792 C CA . ILE A 1 102 ? 2.506 -5.434 -6.633 1 97.44 102 ILE A CA 1
ATOM 793 C C . ILE A 1 102 ? 3.066 -4.09 -6.172 1 97.44 102 ILE A C 1
ATOM 795 O O . ILE A 1 102 ? 4.238 -3.996 -5.797 1 97.44 102 ILE A O 1
ATOM 799 N N . ASP A 1 103 ? 2.217 -3.1 -6.148 1 93.75 103 ASP A N 1
ATOM 800 C CA . ASP A 1 103 ? 2.646 -1.768 -5.738 1 93.75 103 ASP A CA 1
ATOM 801 C C . ASP A 1 103 ? 2.49 -1.581 -4.23 1 93.75 103 ASP A C 1
ATOM 803 O O . ASP A 1 103 ? 1.467 -1.961 -3.656 1 93.75 103 ASP A O 1
ATOM 807 N N . HIS A 1 104 ? 3.572 -1.025 -3.488 1 92.88 104 HIS A N 1
ATOM 808 C CA . HIS A 1 104 ? 3.699 -0.894 -2.041 1 92.88 104 HIS A CA 1
ATOM 809 C C . HIS A 1 104 ? 3.723 -2.26 -1.363 1 92.88 104 HIS A C 1
ATOM 811 O O . HIS A 1 104 ? 4.707 -2.615 -0.71 1 92.88 104 HIS A O 1
ATOM 817 N N . GLY A 1 105 ? 2.775 -3.035 -1.507 1 91.44 105 GLY A N 1
ATOM 818 C CA . GLY A 1 105 ? 2.783 -4.473 -1.301 1 91.44 105 GLY A CA 1
ATOM 819 C C . GLY A 1 105 ? 2.406 -4.879 0.112 1 91.44 105 GLY A C 1
ATOM 820 O O . GLY A 1 105 ? 1.965 -6.004 0.345 1 91.44 105 GLY A O 1
ATOM 821 N N . MET A 1 106 ? 2.648 -4.027 1.134 1 93.62 106 MET A N 1
ATOM 822 C CA . MET A 1 106 ? 2.42 -4.43 2.518 1 93.62 106 MET A CA 1
ATOM 823 C C . MET A 1 106 ? 1 -4.953 2.705 1 93.62 106 MET A C 1
ATOM 825 O O . MET A 1 106 ? 0.035 -4.301 2.307 1 93.62 106 MET A O 1
ATOM 829 N N . GLY A 1 107 ? 0.955 -6.16 3.271 1 96.12 107 GLY A N 1
ATOM 830 C CA . GLY A 1 107 ? -0.343 -6.691 3.658 1 96.12 107 GLY A CA 1
ATOM 831 C C . GLY A 1 107 ? -1.004 -7.508 2.562 1 96.12 107 GLY A C 1
ATOM 832 O O . GLY A 1 107 ? -2.105 -8.031 2.748 1 96.12 107 GLY A O 1
ATOM 833 N N . VAL A 1 108 ? -0.38 -7.684 1.431 1 98.25 108 VAL A N 1
ATOM 834 C CA . VAL A 1 108 ? -0.936 -8.508 0.362 1 98.25 108 VAL A CA 1
ATOM 835 C C . VAL A 1 108 ? -0.863 -9.984 0.753 1 98.25 108 VAL A C 1
ATOM 837 O O . VAL A 1 108 ? 0.145 -10.438 1.3 1 98.25 108 VAL A O 1
ATOM 840 N N . VAL A 1 109 ? -1.961 -10.711 0.488 1 98.69 109 VAL A N 1
ATOM 841 C CA . VAL A 1 109 ? -2.021 -12.148 0.716 1 98.69 109 VAL A CA 1
ATOM 842 C C . VAL A 1 109 ? -2.555 -12.844 -0.533 1 98.69 109 VAL A C 1
ATOM 844 O O . VAL A 1 109 ? -3.648 -12.531 -1.008 1 98.69 109 VAL A O 1
ATOM 847 N N . ILE A 1 110 ? -1.762 -13.766 -1.087 1 98.75 110 ILE A N 1
ATOM 848 C CA . ILE A 1 110 ? -2.139 -14.57 -2.248 1 98.75 110 ILE A CA 1
ATOM 849 C C . ILE A 1 110 ? -2.146 -16.047 -1.872 1 98.75 110 ILE A C 1
ATOM 851 O O . ILE A 1 110 ? -1.103 -16.625 -1.554 1 98.75 110 ILE A O 1
ATOM 855 N N . GLY A 1 111 ? -3.248 -16.641 -2.037 1 97.69 111 GLY A N 1
ATOM 856 C CA . GLY A 1 111 ? -3.434 -18.016 -1.576 1 97.69 111 GLY A CA 1
ATOM 857 C C . GLY A 1 111 ? -2.869 -19.047 -2.531 1 97.69 111 GLY A C 1
ATOM 858 O O . GLY A 1 111 ? -2.5 -18.719 -3.662 1 97.69 111 GLY A O 1
ATOM 859 N N . GLU A 1 112 ? -2.928 -20.25 -2.121 1 97.81 112 GLU A N 1
ATOM 860 C CA . GLU A 1 112 ? -2.256 -21.391 -2.732 1 97.81 112 GLU A CA 1
ATOM 861 C C . GLU A 1 112 ? -2.77 -21.641 -4.148 1 97.81 112 GLU A C 1
ATOM 863 O O . GLU A 1 112 ? -1.982 -21.891 -5.066 1 97.81 112 GLU A O 1
ATOM 868 N N . THR A 1 113 ? -4.023 -21.516 -4.328 1 97.88 113 THR A N 1
ATOM 869 C CA . THR A 1 113 ? -4.586 -21.969 -5.594 1 97.88 113 THR A CA 1
ATOM 870 C C . THR A 1 113 ? -4.941 -20.781 -6.484 1 97.88 113 THR A C 1
ATOM 872 O O . THR A 1 113 ? -5.699 -20.922 -7.445 1 97.88 113 THR A O 1
ATOM 875 N N . ALA A 1 114 ? -4.469 -19.625 -6.078 1 98.75 114 ALA A N 1
ATOM 876 C CA . ALA A 1 114 ? -4.695 -18.438 -6.898 1 98.75 114 ALA A CA 1
ATOM 877 C C . ALA A 1 114 ? -4.035 -18.578 -8.266 1 98.75 114 ALA A C 1
ATOM 879 O O . ALA A 1 114 ? -2.953 -19.156 -8.383 1 98.75 114 ALA A O 1
ATOM 880 N N . GLU A 1 1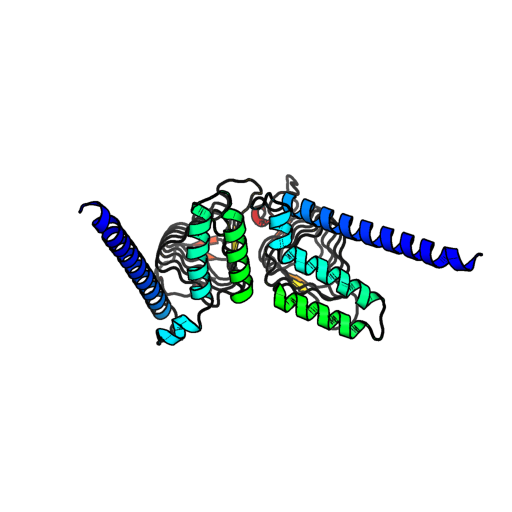15 ? -4.695 -18.109 -9.305 1 98.88 115 GLU A N 1
ATOM 881 C CA . GLU A 1 115 ? -4.176 -18 -10.664 1 98.88 115 GLU A CA 1
ATOM 882 C C . GLU A 1 115 ? -4.227 -16.547 -11.148 1 98.88 115 GLU A C 1
ATOM 884 O O . GLU A 1 115 ? -5.301 -15.961 -11.25 1 98.88 115 GLU A O 1
ATOM 889 N N . ILE A 1 116 ? -3.078 -16.031 -11.469 1 98.88 116 ILE A N 1
ATOM 890 C CA . ILE A 1 116 ? -2.943 -14.641 -11.898 1 98.88 116 ILE A CA 1
ATOM 891 C C . ILE A 1 116 ? -2.371 -14.586 -13.312 1 98.88 116 ILE A C 1
ATOM 893 O O . ILE A 1 116 ? -1.3 -15.141 -13.578 1 98.88 116 ILE A O 1
ATOM 897 N N . GLY A 1 117 ? -3.049 -13.945 -14.219 1 98.75 117 GLY A N 1
ATOM 898 C CA . GLY A 1 117 ? -2.623 -13.812 -15.609 1 98.75 117 GLY A CA 1
ATOM 899 C C . GLY A 1 117 ? -1.525 -12.789 -15.797 1 98.75 117 GLY A C 1
ATOM 900 O O . GLY A 1 117 ? -0.778 -12.484 -14.867 1 98.75 117 GLY A O 1
ATOM 901 N N . ASP A 1 118 ? -1.376 -12.328 -17.078 1 98.44 118 ASP A N 1
ATOM 902 C CA . ASP A 1 118 ? -0.342 -11.359 -17.438 1 98.44 118 ASP A CA 1
ATOM 903 C C . ASP A 1 118 ? -0.814 -9.93 -17.172 1 98.44 118 ASP A C 1
ATOM 905 O O . ASP A 1 118 ? -2.006 -9.641 -17.281 1 98.44 118 ASP A O 1
ATOM 909 N N . ASP A 1 119 ? 0.13 -9.031 -16.781 1 97.56 119 ASP A N 1
ATOM 910 C CA . ASP A 1 119 ? -0.099 -7.594 -16.703 1 97.56 119 ASP A CA 1
ATOM 911 C C . ASP A 1 119 ? -1.121 -7.262 -15.617 1 97.56 119 ASP A C 1
ATOM 913 O O . ASP A 1 119 ? -1.934 -6.348 -15.781 1 97.56 119 ASP A O 1
ATOM 917 N N . VAL A 1 120 ? -1.14 -8.07 -14.625 1 98.19 120 VAL A N 1
ATOM 918 C CA . VAL A 1 120 ? -2.018 -7.812 -13.484 1 98.19 120 VAL A CA 1
ATOM 919 C C . VAL A 1 120 ? -1.296 -6.93 -12.469 1 98.19 120 VAL A C 1
ATOM 921 O O . VAL A 1 120 ? -0.087 -7.066 -12.266 1 98.19 120 VAL A O 1
ATOM 924 N N . MET A 1 121 ? -2.074 -6.043 -11.883 1 96.94 121 MET A N 1
ATOM 925 C CA . MET A 1 121 ? -1.541 -5.16 -10.844 1 96.94 121 MET A CA 1
ATOM 926 C C . MET A 1 121 ? -2.359 -5.266 -9.562 1 96.94 121 MET A C 1
ATOM 928 O O . MET A 1 121 ? -3.59 -5.223 -9.602 1 96.94 121 MET A O 1
ATOM 932 N N . LEU A 1 122 ? -1.651 -5.477 -8.406 1 97.75 122 LEU A N 1
ATOM 933 C CA . LEU A 1 122 ? -2.25 -5.406 -7.078 1 97.75 122 LEU A CA 1
ATOM 934 C C . LEU A 1 122 ? -1.665 -4.25 -6.277 1 97.75 122 LEU A C 1
ATOM 936 O O . LEU A 1 122 ? -0.462 -3.988 -6.34 1 97.75 122 LEU A O 1
ATOM 940 N N . TYR A 1 123 ? -2.516 -3.598 -5.543 1 96.12 123 TYR A N 1
ATOM 941 C CA . TYR A 1 123 ? -2.045 -2.623 -4.566 1 96.12 123 TYR A CA 1
ATOM 942 C C . TYR A 1 123 ? -1.948 -3.244 -3.178 1 96.12 123 TYR A C 1
ATOM 944 O O . TYR A 1 123 ? -2.211 -4.438 -3.006 1 96.12 123 TYR A O 1
ATOM 952 N N . ASN A 1 124 ? -1.448 -2.467 -2.189 1 96.38 124 ASN A N 1
ATOM 953 C CA . ASN A 1 124 ? -1.213 -2.975 -0.842 1 96.38 124 ASN A CA 1
ATOM 954 C C . ASN A 1 124 ? -2.506 -3.457 -0.191 1 96.38 124 ASN A C 1
ATOM 956 O O . ASN A 1 124 ? -3.588 -2.955 -0.502 1 96.38 124 ASN A O 1
ATOM 960 N N . GLY A 1 125 ? -2.375 -4.477 0.719 1 97.12 125 GLY A N 1
ATOM 961 C CA . GLY A 1 125 ? -3.477 -4.926 1.556 1 97.12 125 GLY A CA 1
ATOM 962 C C . GLY A 1 125 ? -4.453 -5.828 0.825 1 97.12 125 GLY A C 1
ATOM 963 O O . GLY A 1 125 ? -5.449 -6.27 1.4 1 97.12 125 GLY A O 1
ATOM 964 N N . VAL A 1 126 ? -4.25 -6.152 -0.444 1 98.19 126 VAL A N 1
ATOM 965 C CA . VAL A 1 126 ? -5.156 -7 -1.207 1 98.19 126 VAL A CA 1
ATOM 966 C C . VAL A 1 126 ? -5.086 -8.438 -0.68 1 98.19 126 VAL A C 1
ATOM 968 O O . VAL A 1 126 ? -4.004 -8.945 -0.396 1 98.19 126 VAL A O 1
ATOM 971 N N . ASN A 1 127 ? -6.246 -9.031 -0.605 1 98.44 127 ASN A N 1
ATOM 972 C CA . ASN A 1 127 ? -6.352 -10.445 -0.253 1 98.44 127 ASN A CA 1
ATOM 973 C C . ASN A 1 127 ? -7 -11.258 -1.372 1 98.44 127 ASN A C 1
ATOM 975 O O . ASN A 1 127 ? -8.133 -10.977 -1.765 1 98.44 127 ASN A O 1
ATOM 979 N N . LEU A 1 128 ? -6.258 -12.141 -1.922 1 98.56 128 LEU A N 1
ATOM 980 C CA . LEU A 1 128 ? -6.828 -13.219 -2.725 1 98.56 128 LEU A CA 1
ATOM 981 C C . LEU A 1 128 ? -7.031 -14.477 -1.885 1 98.56 128 LEU A C 1
ATOM 983 O O . LEU A 1 128 ? -6.145 -15.328 -1.814 1 98.56 128 LEU A O 1
ATOM 987 N N . GLY A 1 129 ? -8.227 -14.586 -1.361 1 96.25 129 GLY A N 1
ATOM 988 C CA . GLY A 1 129 ? -8.461 -15.562 -0.309 1 96.25 129 GLY A CA 1
ATOM 989 C C . GLY A 1 129 ? -9.453 -16.641 -0.703 1 96.25 129 GLY A C 1
ATOM 990 O O . GLY A 1 129 ? -10.062 -16.578 -1.772 1 96.25 129 GLY A O 1
ATOM 991 N N . GLY A 1 130 ? -9.516 -17.594 0.189 1 91.94 130 GLY A N 1
ATOM 992 C CA . GLY A 1 130 ? -10.43 -18.703 -0.017 1 91.94 130 GLY A CA 1
ATOM 993 C C . GLY A 1 130 ? -11.734 -18.547 0.741 1 91.94 130 GLY A C 1
ATOM 994 O O . GLY A 1 130 ? -11.828 -17.734 1.661 1 91.94 130 GLY A O 1
ATOM 995 N N . ARG A 1 131 ? -12.75 -19.406 0.254 1 86.25 131 ARG A N 1
ATOM 996 C CA . ARG A 1 131 ? -14.031 -19.422 0.947 1 86.25 131 ARG A CA 1
ATOM 997 C C . ARG A 1 131 ? -14.328 -20.812 1.51 1 86.25 131 ARG A C 1
ATOM 999 O O . ARG A 1 131 ? -15.383 -21.031 2.113 1 86.25 131 ARG A O 1
ATOM 1006 N N . THR A 1 132 ? -13.43 -21.703 1.186 1 79.19 132 THR A N 1
ATOM 1007 C CA . THR A 1 132 ? -13.625 -23.078 1.661 1 79.19 132 THR A CA 1
ATOM 1008 C C . THR A 1 132 ? -12.336 -23.641 2.246 1 79.19 132 THR A C 1
ATOM 1010 O O . THR A 1 132 ? -11.242 -23.188 1.895 1 79.19 132 THR A O 1
ATOM 1013 N N . LEU A 1 133 ? -12.492 -24.547 3.145 1 81.19 133 LEU A N 1
ATOM 1014 C CA . LEU A 1 133 ? -11.344 -25.203 3.775 1 81.19 133 LEU A CA 1
ATOM 1015 C C . LEU A 1 133 ? -10.93 -26.453 3.002 1 81.19 133 LEU A C 1
ATOM 1017 O O . LEU A 1 133 ? -9.906 -27.062 3.303 1 81.19 133 LEU A O 1
ATOM 1021 N N . GLN A 1 134 ? -11.68 -26.75 1.949 1 77.75 134 GLN A N 1
ATOM 1022 C CA . GLN A 1 134 ? -11.375 -27.938 1.143 1 77.75 134 GLN A CA 1
ATOM 1023 C C . GLN A 1 134 ? -10.141 -27.703 0.281 1 77.75 134 GLN A C 1
ATOM 1025 O O . GLN A 1 134 ? -9.828 -26.562 -0.085 1 77.75 134 GLN A O 1
ATOM 1030 N N . LYS A 1 135 ? -9.422 -28.781 0.128 1 86.69 135 LYS A N 1
ATOM 1031 C CA . LYS A 1 135 ? -8.211 -28.734 -0.686 1 86.69 135 LYS A CA 1
ATOM 1032 C C . LYS A 1 135 ? -8.547 -28.797 -2.174 1 86.69 135 LYS A C 1
ATOM 1034 O O . LYS A 1 135 ? -8.203 -29.766 -2.848 1 86.69 135 LYS A O 1
ATOM 1039 N N . VAL A 1 136 ? -9.195 -27.906 -2.668 1 89.31 136 VAL A N 1
ATOM 1040 C CA . VAL A 1 136 ? -9.617 -27.734 -4.055 1 89.31 136 VAL A CA 1
ATOM 1041 C C . VAL A 1 136 ? -9.312 -26.312 -4.52 1 89.31 136 VAL A C 1
ATOM 1043 O O . VAL A 1 136 ? -8.695 -25.531 -3.793 1 89.31 136 VAL A O 1
ATOM 1046 N N . LYS A 1 137 ? -9.609 -26.109 -5.773 1 94.12 137 LYS A N 1
ATOM 1047 C CA . LYS A 1 137 ? -9.578 -24.719 -6.223 1 94.12 137 LYS A CA 1
ATOM 1048 C C . LYS A 1 137 ? -10.477 -23.844 -5.359 1 94.12 137 LYS A C 1
ATOM 1050 O O . LYS A 1 137 ? -11.703 -23.984 -5.379 1 94.12 137 LYS A O 1
ATOM 1055 N N . ARG A 1 138 ? -9.797 -22.891 -4.578 1 94.69 138 ARG A N 1
ATOM 1056 C CA . ARG A 1 138 ? -10.586 -22.172 -3.588 1 94.69 138 ARG A CA 1
ATOM 1057 C C . ARG A 1 138 ? -10.211 -20.688 -3.57 1 94.69 138 ARG A C 1
ATOM 1059 O O . ARG A 1 138 ? -10.797 -19.906 -2.826 1 94.69 138 ARG A O 1
ATOM 1066 N N . HIS A 1 139 ? -9.188 -20.312 -4.328 1 98.06 139 HIS A N 1
ATOM 1067 C CA . HIS A 1 139 ? -8.766 -18.922 -4.43 1 98.06 139 HIS A CA 1
ATOM 1068 C C . HIS A 1 139 ? -9.117 -18.328 -5.793 1 98.06 139 HIS A C 1
ATOM 1070 O O . HIS A 1 139 ? -9.414 -19.078 -6.73 1 98.06 139 HIS A O 1
ATOM 1076 N N . PRO A 1 140 ? -9.055 -17.047 -5.988 1 98.56 140 PRO A N 1
ATOM 1077 C CA . PRO A 1 140 ? -9.5 -16.344 -7.199 1 98.56 140 PRO A CA 1
ATOM 1078 C C . PRO A 1 140 ? -8.609 -16.625 -8.406 1 98.56 140 PRO A C 1
ATOM 1080 O O . PRO A 1 140 ? -7.445 -17 -8.242 1 98.56 140 PRO A O 1
ATOM 1083 N N . THR A 1 141 ? -9.219 -16.484 -9.547 1 98.81 141 THR A N 1
ATOM 1084 C CA . THR A 1 141 ? -8.531 -16.375 -10.828 1 98.81 141 THR A CA 1
ATOM 1085 C C . THR A 1 141 ? -8.625 -14.961 -11.375 1 98.81 141 THR A C 1
ATOM 1087 O O . THR A 1 141 ? -9.719 -14.438 -11.594 1 98.81 141 THR A O 1
ATOM 1090 N N . LEU A 1 142 ? -7.512 -14.289 -11.523 1 98.88 142 LEU A N 1
ATOM 1091 C CA . LEU A 1 142 ? -7.441 -12.984 -12.164 1 98.88 142 LEU A CA 1
ATOM 1092 C C . LEU A 1 142 ? -6.926 -13.102 -13.602 1 98.88 142 LEU A C 1
ATOM 1094 O O . LEU A 1 142 ? -5.809 -13.57 -13.82 1 98.88 142 LEU A O 1
ATOM 1098 N N . ARG A 1 143 ? -7.688 -12.672 -14.555 1 98.81 143 ARG A N 1
ATOM 1099 C CA . ARG A 1 143 ? -7.273 -12.711 -15.953 1 98.81 143 ARG A CA 1
ATOM 1100 C C . ARG A 1 143 ? -6.363 -11.531 -16.281 1 98.81 143 ARG A C 1
ATOM 1102 O O . ARG A 1 143 ? -6.051 -10.711 -15.422 1 98.81 143 ARG A O 1
ATOM 1109 N N . ASP A 1 144 ? -5.945 -11.523 -17.547 1 98.56 144 ASP A N 1
ATOM 1110 C CA . ASP A 1 144 ? -4.926 -10.57 -17.969 1 98.56 144 ASP A CA 1
ATOM 1111 C C . ASP A 1 144 ? -5.402 -9.133 -17.781 1 98.56 144 ASP A C 1
ATOM 1113 O O . ASP A 1 144 ? -6.555 -8.812 -18.078 1 98.56 144 ASP A O 1
ATOM 1117 N N . GLY A 1 145 ? -4.52 -8.305 -17.234 1 97 145 GLY A N 1
ATOM 1118 C CA . GLY A 1 145 ? -4.758 -6.871 -17.219 1 97 145 GLY A CA 1
ATOM 1119 C C . GLY A 1 145 ? -5.645 -6.418 -16.078 1 97 145 GLY A C 1
ATOM 1120 O O . GLY A 1 145 ? -6.098 -5.27 -16.047 1 97 145 GLY A O 1
ATOM 1121 N N . VAL A 1 146 ? -5.922 -7.258 -15.203 1 97.12 146 VAL A N 1
ATOM 1122 C CA . VAL A 1 146 ? -6.75 -6.898 -14.055 1 97.12 146 VAL A CA 1
ATOM 1123 C C . VAL A 1 146 ? -5.965 -5.988 -13.117 1 97.12 146 VAL A C 1
ATOM 1125 O O . VAL A 1 146 ? -4.77 -6.191 -12.898 1 97.12 146 VAL A O 1
ATOM 1128 N N . THR A 1 147 ? -6.633 -4.961 -12.586 1 95.88 147 THR A N 1
ATOM 1129 C CA . THR A 1 147 ? -6.098 -4.105 -11.539 1 95.88 147 THR A CA 1
ATOM 1130 C C . THR A 1 147 ? -6.957 -4.195 -10.281 1 95.88 147 THR A C 1
ATOM 1132 O O . THR A 1 147 ? -8.18 -4.066 -10.344 1 95.88 147 THR A O 1
ATOM 1135 N N . VAL A 1 148 ? -6.301 -4.453 -9.141 1 96.81 148 VAL A N 1
ATOM 1136 C CA . VAL A 1 148 ? -7.008 -4.559 -7.867 1 96.81 148 VAL A CA 1
ATOM 1137 C C . VAL A 1 148 ? -6.531 -3.469 -6.914 1 96.81 148 VAL A C 1
ATOM 1139 O O . VAL A 1 148 ? -5.352 -3.42 -6.559 1 96.81 148 VAL A O 1
ATOM 1142 N N . GLY A 1 149 ? -7.477 -2.66 -6.473 1 95.62 149 GLY A N 1
ATOM 1143 C CA . GLY A 1 149 ? -7.164 -1.53 -5.613 1 95.62 149 GLY A CA 1
ATOM 1144 C C . GLY A 1 149 ? -6.789 -1.94 -4.199 1 95.62 149 GLY A C 1
ATOM 1145 O O . GLY A 1 149 ? -7.039 -3.074 -3.791 1 95.62 149 GLY A O 1
ATOM 1146 N N . ALA A 1 150 ? -6.238 -0.936 -3.512 1 96.25 150 ALA A N 1
ATOM 1147 C CA . ALA A 1 150 ? -5.695 -1.185 -2.178 1 96.25 150 ALA A CA 1
ATOM 1148 C C . ALA A 1 150 ? -6.785 -1.677 -1.228 1 96.25 150 ALA A C 1
ATOM 1150 O O . ALA A 1 150 ? -7.898 -1.148 -1.223 1 96.25 150 ALA A O 1
ATOM 1151 N N . GLY A 1 151 ? -6.434 -2.717 -0.402 1 96.62 151 GLY A N 1
ATOM 1152 C CA . GLY A 1 151 ? -7.301 -3.189 0.667 1 96.62 151 GLY A CA 1
ATOM 1153 C C . GLY A 1 151 ? -8.445 -4.051 0.172 1 96.62 151 GLY A C 1
ATOM 1154 O O . GLY A 1 151 ? -9.227 -4.57 0.97 1 96.62 151 GLY A O 1
ATOM 1155 N N . ALA A 1 152 ? -8.594 -4.238 -1.099 1 96.69 152 ALA A N 1
ATOM 1156 C CA . ALA A 1 152 ? -9.688 -5.051 -1.629 1 96.69 152 ALA A CA 1
ATOM 1157 C C . ALA A 1 152 ? -9.539 -6.512 -1.221 1 96.69 152 ALA A C 1
ATOM 1159 O O . ALA A 1 152 ? -8.422 -6.996 -1.036 1 96.69 152 ALA A O 1
ATOM 1160 N N . ARG A 1 153 ? -10.672 -7.152 -1.059 1 97.38 153 ARG A N 1
ATOM 1161 C CA . ARG A 1 153 ? -10.75 -8.578 -0.753 1 97.38 153 ARG A CA 1
ATOM 1162 C C . ARG A 1 153 ? -11.492 -9.336 -1.847 1 97.38 153 ARG A C 1
ATOM 1164 O O . ARG A 1 153 ? -12.664 -9.047 -2.123 1 97.38 153 ARG A O 1
ATOM 1171 N N . ILE A 1 154 ? -10.82 -10.211 -2.504 1 98 154 ILE A N 1
ATOM 1172 C CA . ILE A 1 154 ? -11.438 -11.125 -3.465 1 98 154 ILE A CA 1
ATOM 1173 C C . ILE A 1 154 ? -11.422 -12.547 -2.908 1 98 154 ILE A C 1
ATOM 1175 O O . ILE A 1 154 ? -10.352 -13.133 -2.713 1 98 154 ILE A O 1
ATOM 1179 N N . LEU A 1 155 ? -12.633 -13.102 -2.709 1 96.62 155 LEU A N 1
ATOM 1180 C CA . LEU A 1 155 ? -12.719 -14.305 -1.892 1 96.62 155 LEU A CA 1
ATOM 1181 C C . LEU A 1 155 ? -13.422 -15.43 -2.65 1 96.62 155 LEU A C 1
ATOM 1183 O O . LEU A 1 155 ? -14.5 -15.219 -3.215 1 96.62 155 LEU A O 1
ATOM 1187 N N . GLY A 1 156 ? -12.789 -16.594 -2.625 1 94.88 156 GLY A N 1
ATOM 1188 C CA . GLY A 1 156 ? -13.359 -17.766 -3.271 1 94.88 156 GLY A CA 1
ATOM 1189 C C . GLY A 1 156 ? -12.852 -17.969 -4.688 1 94.88 156 GLY A C 1
ATOM 1190 O O . GLY A 1 156 ? -11.992 -17.219 -5.16 1 94.88 156 GLY A O 1
ATOM 1191 N N . PRO A 1 157 ? -13.227 -19.094 -5.273 1 96.69 157 PRO A N 1
ATOM 1192 C CA . PRO A 1 157 ? -12.82 -19.391 -6.648 1 96.69 157 PRO A CA 1
ATOM 1193 C C . PRO A 1 157 ? -13.586 -18.578 -7.684 1 96.69 157 PRO A C 1
ATOM 1195 O O . PRO A 1 157 ? -14.125 -19.156 -8.641 1 96.69 157 PRO A O 1
ATOM 1198 N N . VAL A 1 158 ? -13.547 -17.297 -7.551 1 97.25 158 VAL A N 1
ATOM 1199 C CA . VAL A 1 158 ? -14.219 -16.406 -8.484 1 97.25 158 VAL A CA 1
ATOM 1200 C C . VAL A 1 158 ? -13.242 -15.984 -9.586 1 97.25 158 VAL A C 1
ATOM 1202 O O . VAL A 1 158 ? -12.023 -16.031 -9.398 1 97.25 158 VAL A O 1
ATOM 1205 N N . GLU A 1 159 ? -13.812 -15.602 -10.664 1 98.56 159 GLU A N 1
ATOM 1206 C CA . GLU A 1 159 ? -13.008 -15.141 -11.789 1 98.56 159 GLU A CA 1
ATOM 1207 C C . GLU A 1 159 ? -13.188 -13.641 -12.008 1 98.56 159 GLU A C 1
ATOM 1209 O O . GLU A 1 159 ? -14.312 -13.148 -12.094 1 98.56 159 GLU A O 1
ATOM 1214 N N . ILE A 1 160 ? -12.102 -12.938 -12.055 1 98.56 160 ILE A N 1
ATOM 1215 C CA . ILE A 1 160 ? -12.07 -11.539 -12.461 1 98.56 160 ILE A CA 1
ATOM 1216 C C . ILE A 1 160 ? -11.641 -11.438 -13.922 1 98.56 160 ILE A C 1
ATOM 1218 O O . ILE A 1 160 ? -10.508 -11.781 -14.273 1 98.56 160 ILE A O 1
ATOM 1222 N N . GLY A 1 161 ? -12.516 -10.945 -14.734 1 97.75 161 GLY A N 1
ATOM 1223 C CA . GLY A 1 161 ? -12.305 -10.945 -16.172 1 97.75 161 GLY A CA 1
ATOM 1224 C C . GLY A 1 161 ? -11.195 -10.008 -16.609 1 97.75 161 GLY A C 1
ATOM 1225 O O . GLY A 1 161 ? -10.828 -9.086 -15.891 1 97.75 161 GLY A O 1
ATOM 1226 N N . ALA A 1 162 ? -10.797 -10.289 -17.844 1 97.62 162 ALA A N 1
ATOM 1227 C CA . ALA A 1 162 ? -9.664 -9.539 -18.375 1 97.62 162 ALA A CA 1
ATOM 1228 C C . ALA A 1 162 ? -9.945 -8.039 -18.375 1 97.62 162 ALA A C 1
ATOM 1230 O O . ALA A 1 162 ? -11.023 -7.605 -18.781 1 97.62 162 ALA A O 1
ATOM 1231 N N . GLY A 1 163 ? -8.906 -7.324 -17.859 1 94.75 163 GLY A N 1
ATOM 1232 C CA . GLY A 1 163 ? -8.992 -5.871 -17.906 1 94.75 163 GLY A CA 1
ATOM 1233 C C . GLY A 1 163 ? -9.945 -5.297 -16.875 1 94.75 163 GLY A C 1
ATOM 1234 O O . GLY A 1 163 ? -10.156 -4.082 -16.828 1 94.75 163 GLY A O 1
ATOM 1235 N N . ALA A 1 164 ? -10.531 -6.09 -16.109 1 95.19 164 ALA A N 1
ATOM 1236 C CA . ALA A 1 164 ? -11.438 -5.594 -15.078 1 95.19 164 ALA A CA 1
ATOM 1237 C C . ALA A 1 164 ? -10.68 -4.844 -13.992 1 95.19 164 ALA A C 1
ATOM 1239 O O . ALA A 1 164 ? -9.477 -5.039 -13.82 1 95.19 164 ALA A O 1
ATOM 1240 N N . GLN A 1 165 ? -11.453 -3.994 -13.312 1 94.62 165 GLN A N 1
ATOM 1241 C CA . GLN A 1 165 ? -10.906 -3.219 -12.203 1 94.62 165 GLN A CA 1
ATOM 1242 C C . GLN A 1 165 ? -11.711 -3.451 -10.93 1 94.62 165 GLN A C 1
ATOM 1244 O O . GLN A 1 165 ? -12.938 -3.455 -10.953 1 94.62 165 GLN A O 1
ATOM 1249 N N . VAL A 1 166 ? -11.031 -3.686 -9.867 1 95.69 166 VAL A N 1
ATOM 1250 C CA . VAL A 1 166 ? -11.633 -3.795 -8.539 1 95.69 166 VAL A CA 1
ATOM 1251 C C . VAL A 1 166 ? -11.219 -2.6 -7.684 1 95.69 166 VAL A C 1
ATOM 1253 O O . VAL A 1 166 ? -10.023 -2.352 -7.488 1 95.69 166 VAL A O 1
ATOM 1256 N N . GLY A 1 167 ? -12.156 -1.884 -7.172 1 93.88 167 GLY A N 1
ATOM 1257 C CA . GLY A 1 167 ? -11.891 -0.665 -6.426 1 93.88 167 GLY A CA 1
ATOM 1258 C C . GLY A 1 167 ? -11.305 -0.925 -5.047 1 93.88 167 GLY A C 1
ATOM 1259 O O . GLY A 1 167 ? -11.391 -2.043 -4.535 1 93.88 167 GLY A O 1
ATOM 1260 N N . ALA A 1 168 ? -10.773 0.212 -4.52 1 95.25 168 ALA A N 1
ATOM 1261 C CA . ALA A 1 168 ? -10.18 0.138 -3.186 1 95.25 168 ALA A CA 1
ATOM 1262 C C . ALA A 1 168 ? -11.211 -0.299 -2.148 1 95.25 168 ALA A C 1
ATOM 1264 O O . ALA A 1 168 ? -12.367 0.127 -2.197 1 95.25 168 ALA A O 1
ATOM 1265 N N . ASN A 1 169 ? -10.766 -1.152 -1.18 1 95.75 169 ASN A N 1
ATOM 1266 C CA . ASN A 1 169 ? -11.523 -1.677 -0.049 1 95.75 169 ASN A CA 1
ATOM 1267 C C . ASN A 1 169 ? -12.781 -2.414 -0.51 1 95.75 169 ASN A C 1
ATOM 1269 O O . ASN A 1 169 ? -13.672 -2.695 0.294 1 95.75 169 ASN A O 1
ATOM 1273 N N . ALA A 1 170 ? -12.883 -2.777 -1.814 1 94.5 170 ALA A N 1
ATOM 1274 C CA . ALA A 1 170 ? -14.031 -3.553 -2.287 1 94.5 170 ALA A CA 1
ATOM 1275 C C . ALA A 1 170 ? -13.961 -4.992 -1.787 1 94.5 170 ALA A C 1
ATOM 1277 O O . ALA A 1 170 ? -12.875 -5.523 -1.556 1 94.5 170 ALA A O 1
ATOM 1278 N N . VAL A 1 171 ? -15.156 -5.574 -1.631 1 95.44 171 VAL A N 1
ATOM 1279 C CA . VAL A 1 171 ? -15.25 -6.996 -1.307 1 95.44 171 VAL A CA 1
ATOM 1280 C C . VAL A 1 171 ? -15.953 -7.738 -2.438 1 95.44 171 VAL A C 1
ATOM 1282 O O . VAL A 1 171 ? -17.156 -7.543 -2.664 1 95.44 171 VAL A O 1
ATOM 1285 N N . VAL A 1 172 ? -15.258 -8.594 -3.146 1 96.62 172 VAL A N 1
ATOM 1286 C CA . VAL A 1 172 ? -15.766 -9.32 -4.312 1 96.62 172 VAL A CA 1
ATOM 1287 C C . VAL A 1 172 ? -15.938 -10.797 -3.971 1 96.62 172 VAL A C 1
ATOM 1289 O O . VAL A 1 172 ? -14.977 -11.469 -3.605 1 96.62 172 VAL A O 1
ATOM 1292 N N . VAL A 1 173 ? -17.125 -11.312 -4.141 1 95.88 173 VAL A N 1
ATOM 1293 C CA . VAL A 1 173 ? -17.406 -12.711 -3.816 1 95.88 173 VAL A CA 1
ATOM 1294 C C . VAL A 1 173 ? -18.109 -13.383 -4.992 1 95.88 173 VAL A C 1
ATOM 1296 O O . VAL A 1 173 ? -18.594 -14.516 -4.871 1 95.88 173 VAL A O 1
ATOM 1299 N N . LYS A 1 174 ? -18.25 -12.633 -6.094 1 95.44 174 LYS A N 1
ATOM 1300 C CA . LYS A 1 174 ? -18.812 -13.141 -7.344 1 95.44 174 LYS A CA 1
ATOM 1301 C C . LYS A 1 174 ? -17.922 -12.766 -8.531 1 95.44 174 LYS A C 1
ATOM 1303 O O . LYS A 1 174 ? -17.094 -11.859 -8.422 1 95.44 174 LYS A O 1
ATOM 1308 N N . ASP A 1 175 ? -18.234 -13.445 -9.617 1 97.31 175 ASP A N 1
ATOM 1309 C CA . ASP A 1 175 ? -17.438 -13.188 -10.812 1 97.31 175 ASP A CA 1
ATOM 1310 C C . ASP A 1 175 ? -17.609 -11.742 -11.281 1 97.31 175 ASP A C 1
ATOM 1312 O O . ASP A 1 175 ? -18.672 -11.148 -11.102 1 97.31 175 ASP A O 1
ATOM 1316 N N . VAL A 1 176 ? -16.594 -11.18 -11.922 1 96.69 176 VAL A N 1
ATOM 1317 C CA . VAL A 1 176 ? -16.578 -9.844 -12.523 1 96.69 176 VAL A CA 1
ATOM 1318 C C . VAL A 1 176 ? -16.297 -9.953 -14.016 1 96.69 176 VAL A C 1
ATOM 1320 O O . VAL A 1 176 ? -15.258 -10.484 -14.422 1 96.69 176 VAL A O 1
ATOM 1323 N N . PRO A 1 177 ? -17.156 -9.461 -14.828 1 95.56 177 PRO A N 1
ATOM 1324 C CA . PRO A 1 177 ? -16.938 -9.547 -16.266 1 95.56 177 PRO A CA 1
ATOM 1325 C C . PRO A 1 177 ? -15.703 -8.766 -16.719 1 95.56 177 PRO A C 1
ATOM 1327 O O . PRO A 1 177 ? -15.25 -7.859 -16.016 1 95.56 177 PRO A O 1
ATOM 1330 N N . ALA A 1 178 ? -15.289 -9.148 -17.891 1 95.69 178 ALA A N 1
ATOM 1331 C CA . ALA A 1 178 ? -14.164 -8.43 -18.5 1 95.69 178 ALA A CA 1
ATOM 1332 C C . ALA A 1 178 ? -14.477 -6.941 -18.625 1 95.69 178 ALA A C 1
ATOM 1334 O O . ALA A 1 178 ? -15.602 -6.566 -18.969 1 95.69 178 ALA A O 1
ATOM 1335 N N . GLN A 1 179 ? -13.445 -6.141 -18.297 1 92.31 179 GLN A N 1
ATOM 1336 C CA . GLN A 1 179 ? -13.445 -4.695 -18.5 1 92.31 179 GLN A CA 1
ATOM 1337 C C . GLN A 1 179 ? -14.438 -4.008 -17.562 1 92.31 179 GLN A C 1
ATOM 1339 O O . GLN A 1 179 ? -14.672 -2.803 -17.672 1 92.31 179 GLN A O 1
ATOM 1344 N N . ALA A 1 180 ? -15.008 -4.805 -16.688 1 92.44 180 ALA A N 1
ATOM 1345 C CA . ALA A 1 180 ? -15.945 -4.223 -15.734 1 92.44 180 ALA A CA 1
ATOM 1346 C C . ALA A 1 180 ? -15.219 -3.611 -14.539 1 92.44 180 ALA A C 1
ATOM 1348 O O . ALA A 1 180 ? -14.008 -3.799 -14.391 1 92.44 180 ALA A O 1
ATOM 1349 N N . VAL A 1 181 ? -16.016 -2.844 -13.82 1 91.88 181 VAL A N 1
ATOM 1350 C CA . VAL A 1 181 ? -15.516 -2.262 -12.57 1 91.88 181 VAL A CA 1
ATOM 1351 C C . VAL A 1 181 ? -16.344 -2.773 -11.398 1 91.88 181 VAL A C 1
ATOM 1353 O O . VAL A 1 181 ? -17.578 -2.738 -11.438 1 91.88 181 VAL A O 1
ATOM 1356 N N . ALA A 1 182 ? -15.711 -3.293 -10.383 1 93.25 182 ALA A N 1
ATOM 1357 C CA . ALA A 1 182 ? -16.375 -3.754 -9.164 1 93.25 182 ALA A CA 1
ATOM 1358 C C . ALA A 1 182 ? -16 -2.877 -7.977 1 93.25 182 ALA A C 1
ATOM 1360 O O . ALA A 1 182 ? -14.82 -2.758 -7.633 1 93.25 182 ALA A O 1
ATOM 1361 N N . VAL A 1 183 ? -17 -2.246 -7.312 1 92.31 183 VAL A N 1
ATOM 1362 C CA . VAL A 1 183 ? -16.734 -1.343 -6.199 1 92.31 183 VAL A CA 1
ATOM 1363 C C . VAL A 1 183 ? -17.75 -1.581 -5.086 1 92.31 183 VAL A C 1
ATOM 1365 O O . VAL A 1 183 ? -18.844 -2.088 -5.332 1 92.31 183 VAL A O 1
ATOM 1368 N N . GLY A 1 184 ? -17.219 -1.368 -3.781 1 90 184 GLY A N 1
ATOM 1369 C CA . GLY A 1 184 ? -18.156 -1.394 -2.666 1 90 184 GLY A CA 1
ATOM 1370 C C . GLY A 1 184 ? -18.078 -2.674 -1.855 1 90 184 GLY A C 1
ATOM 1371 O O . GLY A 1 184 ? -17.266 -3.549 -2.139 1 90 184 GLY A O 1
ATOM 1372 N N . VAL A 1 185 ? -18.906 -2.654 -0.763 1 89 185 VAL A N 1
ATOM 1373 C CA . VAL A 1 185 ? -19 -3.785 0.154 1 89 185 VAL A CA 1
ATOM 1374 C C . VAL A 1 185 ? -20.469 -4.129 0.405 1 89 185 VAL A C 1
ATOM 1376 O O . VAL A 1 185 ? -21.156 -3.426 1.148 1 89 185 VAL A O 1
ATOM 1379 N N . PRO A 1 186 ? -21.047 -5.227 -0.12 1 87.44 186 PRO A N 1
ATOM 1380 C CA . PRO A 1 186 ? -20.406 -6.043 -1.155 1 87.44 186 PRO A CA 1
ATOM 1381 C C . PRO A 1 186 ? -20.219 -5.293 -2.471 1 87.44 186 PRO A C 1
ATOM 1383 O O . PRO A 1 186 ? -20.891 -4.285 -2.709 1 87.44 186 PRO A O 1
ATOM 1386 N N . ALA A 1 187 ? -19.344 -5.805 -3.234 1 87.56 187 ALA A N 1
ATOM 1387 C CA . ALA A 1 187 ? -19.031 -5.105 -4.48 1 87.56 187 ALA A CA 1
ATOM 1388 C C . ALA A 1 187 ? -20.203 -5.195 -5.457 1 87.56 187 ALA A C 1
ATOM 1390 O O . ALA A 1 187 ? -20.844 -6.242 -5.574 1 87.56 187 ALA A O 1
ATOM 1391 N N . THR A 1 188 ? -20.391 -4.105 -6.07 1 88.44 188 THR A N 1
ATOM 1392 C CA . THR A 1 188 ? -21.297 -4.047 -7.219 1 88.44 188 THR A CA 1
ATOM 1393 C C . THR A 1 188 ? -20.5 -3.838 -8.508 1 88.44 188 THR A C 1
ATOM 1395 O O . THR A 1 188 ? -19.484 -3.141 -8.516 1 88.44 188 THR A O 1
ATOM 1398 N N . VAL A 1 189 ? -21.094 -4.484 -9.578 1 87.75 189 VAL A N 1
ATOM 1399 C CA . VAL A 1 189 ? -20.375 -4.484 -10.852 1 87.75 189 VAL A CA 1
ATOM 1400 C C . VAL A 1 189 ? -21.031 -3.488 -11.812 1 87.75 189 VAL A C 1
ATOM 1402 O O . VAL A 1 189 ? -22.25 -3.473 -11.961 1 87.75 189 VAL A O 1
ATOM 1405 N N . ARG A 1 190 ? -20.109 -2.621 -12.352 1 85.19 190 ARG A N 1
ATOM 1406 C CA . ARG A 1 190 ? -20.578 -1.688 -13.367 1 85.19 190 ARG A CA 1
ATOM 1407 C C . ARG A 1 190 ? -19.672 -1.701 -14.586 1 85.19 190 ARG A C 1
ATOM 1409 O O . ARG A 1 190 ? -18.484 -1.988 -14.469 1 85.19 190 ARG A O 1
ATOM 1416 N N . MET A 1 191 ? -20.281 -1.539 -15.781 1 82.38 191 MET A N 1
ATOM 1417 C CA . MET A 1 191 ? -19.484 -1.396 -17.016 1 82.38 191 MET A CA 1
ATOM 1418 C C . MET A 1 191 ? -19.141 0.065 -17.25 1 82.38 191 MET A C 1
ATOM 1420 O O . MET A 1 191 ? -20.016 0.924 -17.312 1 82.38 191 MET A O 1
ATOM 1424 N N . PRO A 1 192 ? -17.812 0.27 -17.266 1 71.94 192 PRO A N 1
ATOM 1425 C CA . PRO A 1 192 ? -17.453 1.669 -17.516 1 71.94 192 PRO A CA 1
ATOM 1426 C C . PRO A 1 192 ? -17.828 2.131 -18.922 1 71.94 192 PRO A C 1
ATOM 1428 O O . PRO A 1 192 ? -17.875 1.319 -19.844 1 71.94 192 PRO A O 1
ATOM 1431 N N . VAL A 1 193 ? -18.219 3.412 -18.969 1 66.81 193 VAL A N 1
ATOM 1432 C CA . VAL A 1 193 ? -18.562 3.984 -20.266 1 66.81 193 VAL A CA 1
ATOM 1433 C C . VAL A 1 193 ? -17.312 4.016 -21.156 1 66.81 193 VAL A C 1
ATOM 1435 O O . VAL A 1 193 ? -17.391 3.713 -22.344 1 66.81 193 VAL A O 1
ATOM 1438 N N . SER A 1 194 ? -16.109 4.473 -20.641 1 63.97 194 SER A N 1
ATOM 1439 C CA . SER A 1 194 ? -14.844 4.461 -21.359 1 63.97 194 SER A CA 1
ATOM 1440 C C . SER A 1 194 ? -13.773 3.68 -20.609 1 63.97 194 SER A C 1
ATOM 1442 O O . SER A 1 194 ? -13.656 3.807 -19.391 1 63.97 194 SER A O 1
ATOM 1444 N N . TYR A 1 195 ? -13.367 2.633 -21.25 1 59.19 195 TYR A N 1
ATOM 1445 C CA . TYR A 1 195 ? -12.375 1.775 -20.594 1 59.19 195 TYR A CA 1
ATOM 1446 C C . TYR A 1 195 ? -10.969 2.318 -20.797 1 59.19 195 TYR A C 1
ATOM 1448 O O . TYR A 1 195 ? -10.539 2.551 -21.922 1 59.19 195 TYR A O 1
ATOM 1456 N N . ASP A 1 196 ? -10.375 2.885 -19.734 1 53.88 196 ASP A N 1
ATOM 1457 C CA . ASP A 1 196 ? -8.953 3.221 -19.734 1 53.88 196 ASP A CA 1
ATOM 1458 C C . ASP A 1 196 ? -8.18 2.312 -18.781 1 53.88 196 ASP A C 1
ATOM 1460 O O . ASP A 1 196 ? -8.297 2.438 -17.562 1 53.88 196 ASP A O 1
ATOM 1464 N N . PRO A 1 197 ? -7.445 1.379 -19.312 1 52.81 197 PRO A N 1
ATOM 1465 C CA . PRO A 1 197 ? -6.762 0.376 -18.5 1 52.81 197 PRO A CA 1
ATOM 1466 C C . PRO A 1 197 ? -5.773 0.995 -17.516 1 52.81 197 PRO A C 1
ATOM 1468 O O . PRO A 1 197 ? -5.367 0.341 -16.547 1 52.81 197 PRO A O 1
ATOM 1471 N N . TRP A 1 198 ? -5.461 2.209 -17.844 1 48.97 198 TRP A N 1
ATOM 1472 C CA . TRP A 1 198 ? -4.422 2.84 -17.031 1 48.97 198 TRP A CA 1
ATOM 1473 C C . TRP A 1 198 ? -5.039 3.744 -15.969 1 48.97 198 TRP A C 1
ATOM 1475 O O . TRP A 1 198 ? -4.32 4.434 -15.234 1 48.97 198 TRP A O 1
ATOM 1485 N N . SER A 1 199 ? -6.391 3.605 -16.031 1 52.41 199 SER A N 1
ATOM 1486 C CA . SER A 1 199 ? -7.055 4.469 -15.062 1 52.41 199 SER A CA 1
ATOM 1487 C C . SER A 1 199 ? -7.133 3.805 -13.688 1 52.41 199 SER A C 1
ATOM 1489 O O . SER A 1 199 ? -7.223 2.58 -13.594 1 52.41 199 SER A O 1
ATOM 1491 N N . ASP A 1 200 ? -6.867 4.492 -12.617 1 54.28 200 ASP A N 1
ATOM 1492 C CA . ASP A 1 200 ? -6.957 4.008 -11.242 1 54.28 200 ASP A CA 1
ATOM 1493 C C . ASP A 1 200 ? -8.383 3.6 -10.898 1 54.28 200 ASP A C 1
ATOM 1495 O O . ASP A 1 200 ? -9.328 4.363 -11.125 1 54.28 200 ASP A O 1
ATOM 1499 N N . PRO A 1 201 ? -8.578 2.324 -10.484 1 50.72 201 PRO A N 1
ATOM 1500 C CA . PRO A 1 201 ? -9.914 1.876 -10.102 1 50.72 201 PRO A CA 1
ATOM 1501 C C . PRO A 1 201 ? -10.602 2.826 -9.125 1 50.72 201 PRO A C 1
ATOM 1503 O O . PRO A 1 201 ? -11.828 2.826 -9.008 1 50.72 201 PRO A O 1
ATOM 1506 N N . ALA A 1 202 ? -9.789 3.656 -8.484 1 53.78 202 ALA A N 1
ATOM 1507 C CA . ALA A 1 202 ? -10.367 4.613 -7.547 1 53.78 202 ALA A CA 1
ATOM 1508 C C . ALA A 1 202 ? -11.336 5.559 -8.25 1 53.78 202 ALA A C 1
ATOM 1510 O O . ALA A 1 202 ? -12.219 6.137 -7.617 1 53.78 202 ALA A O 1
ATOM 1511 N N . LEU A 1 203 ? -11.148 5.664 -9.57 1 52.66 203 LEU A N 1
ATOM 1512 C CA . LEU A 1 203 ? -12.008 6.547 -10.352 1 52.66 203 LEU A CA 1
ATOM 1513 C C . LEU A 1 203 ? -13.422 5.988 -10.438 1 52.66 203 LEU A C 1
ATOM 1515 O O . LEU A 1 203 ? -14.359 6.707 -10.789 1 52.66 203 LEU A O 1
ATOM 1519 N N . TYR A 1 204 ? -13.477 4.758 -10.125 1 52.66 204 TYR A N 1
ATOM 1520 C CA . TYR A 1 204 ? -14.797 4.176 -10.359 1 52.66 204 TYR A CA 1
ATOM 1521 C C . TYR A 1 204 ? -15.539 3.975 -9.047 1 52.66 204 TYR A C 1
ATOM 1523 O O . TYR A 1 204 ? -16.547 3.266 -9 1 52.66 204 TYR A O 1
ATOM 1531 N N . ILE A 1 205 ? -15.031 4.609 -8.055 1 49.19 205 ILE A N 1
ATOM 1532 C CA . ILE A 1 205 ? -15.727 4.547 -6.77 1 49.19 205 ILE A CA 1
ATOM 1533 C C . ILE A 1 205 ? -16.641 5.762 -6.621 1 49.19 205 ILE A C 1
ATOM 1535 O O . ILE A 1 205 ? -16.328 6.848 -7.113 1 49.19 205 ILE A O 1
ATOM 1539 N N . MET B 1 1 ? 42.688 37.219 13.016 1 36.28 1 MET B N 1
ATOM 1540 C CA . MET B 1 1 ? 41.812 36.938 14.148 1 36.28 1 MET B CA 1
ATOM 1541 C C . MET B 1 1 ? 40.438 36.531 13.68 1 36.28 1 MET B C 1
ATOM 1543 O O . MET B 1 1 ? 39.625 36.031 14.469 1 36.28 1 MET B O 1
ATOM 1547 N N . ALA B 1 2 ? 40.062 37.094 12.562 1 52.28 2 ALA B N 1
ATOM 1548 C CA . ALA B 1 2 ? 38.688 36.875 12.039 1 52.28 2 ALA B CA 1
ATOM 1549 C C . ALA B 1 2 ? 38.5 35.438 11.617 1 52.28 2 ALA B C 1
ATOM 1551 O O . ALA B 1 2 ? 37.375 35 11.367 1 52.28 2 ALA B O 1
ATOM 1552 N N . LEU B 1 3 ? 39.469 34.75 11.234 1 51.41 3 LEU B N 1
ATOM 1553 C CA . LEU B 1 3 ? 39.344 33.406 10.711 1 51.41 3 LEU B CA 1
ATOM 1554 C C . LEU B 1 3 ? 38.938 32.438 11.812 1 51.41 3 LEU B C 1
ATOM 1556 O O . LEU B 1 3 ? 38.5 31.297 11.531 1 51.41 3 LEU B O 1
ATOM 1560 N N . LEU B 1 4 ? 39.25 32.719 13.094 1 50.56 4 LEU B N 1
ATOM 1561 C CA . LEU B 1 4 ? 38.969 31.75 14.156 1 50.56 4 LEU B CA 1
ATOM 1562 C C . LEU B 1 4 ? 37.469 31.703 14.445 1 50.56 4 LEU B C 1
ATOM 1564 O O . LEU B 1 4 ? 37 30.859 15.211 1 50.56 4 LEU B O 1
ATOM 1568 N N . ASP B 1 5 ? 36.656 32.688 14.047 1 53.06 5 ASP B N 1
ATOM 1569 C CA . ASP B 1 5 ? 35.25 32.844 14.469 1 53.06 5 ASP B CA 1
ATOM 1570 C C . ASP B 1 5 ? 34.344 31.969 13.633 1 53.06 5 ASP B C 1
ATOM 1572 O O . ASP B 1 5 ? 33.188 31.75 14 1 53.06 5 ASP B O 1
ATOM 1576 N N . SER B 1 6 ? 34.875 31.5 12.492 1 59.84 6 SER B N 1
ATOM 1577 C CA . SER B 1 6 ? 34.031 30.734 11.602 1 59.84 6 SER B CA 1
ATOM 1578 C C . SER B 1 6 ? 33.625 29.391 12.227 1 59.84 6 SER B C 1
ATOM 1580 O O . SER B 1 6 ? 32.5 28.938 12.055 1 59.84 6 SER B O 1
ATOM 1582 N N . GLY B 1 7 ? 34.531 28.875 13 1 59.31 7 GLY B N 1
ATOM 1583 C CA . GLY B 1 7 ? 34.25 27.609 13.656 1 59.31 7 GLY B CA 1
ATOM 1584 C C . GLY B 1 7 ? 33.188 27.734 14.75 1 59.31 7 GLY B C 1
ATOM 1585 O O . GLY B 1 7 ? 32.375 26.828 14.953 1 59.31 7 GL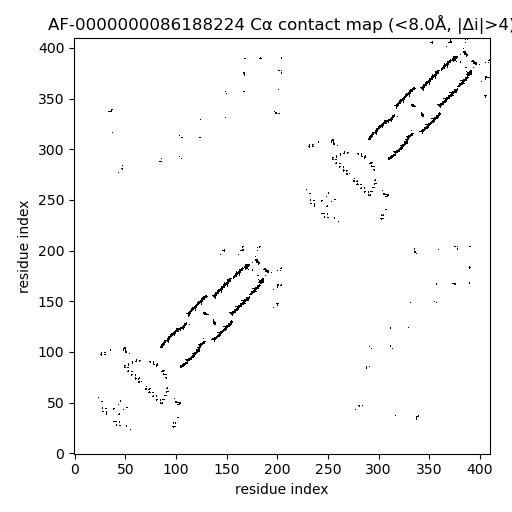Y B O 1
ATOM 1586 N N . THR B 1 8 ? 33.312 28.922 15.5 1 62.03 8 THR B N 1
ATOM 1587 C CA . THR B 1 8 ? 32.375 29.125 16.594 1 62.03 8 THR B CA 1
ATOM 1588 C C . THR B 1 8 ? 30.969 29.312 16.047 1 62.03 8 THR B C 1
ATOM 1590 O O . THR B 1 8 ? 30 28.812 16.641 1 62.03 8 THR B O 1
ATOM 1593 N N . ALA B 1 9 ? 31.031 30.031 14.93 1 61.91 9 ALA B N 1
ATOM 1594 C CA . ALA B 1 9 ? 29.734 30.297 14.32 1 61.91 9 ALA B CA 1
ATOM 1595 C C . ALA B 1 9 ? 29.125 29 13.773 1 61.91 9 ALA B C 1
ATOM 1597 O O . ALA B 1 9 ? 27.922 28.781 13.906 1 61.91 9 ALA B O 1
ATOM 1598 N N . SER B 1 10 ? 30.094 28.234 13.273 1 70.25 10 SER B N 1
ATOM 1599 C CA . SER B 1 10 ? 29.641 26.953 12.75 1 70.25 10 SER B CA 1
ATOM 1600 C C . SER B 1 10 ? 29.141 26.047 13.875 1 70.25 10 SER B C 1
ATOM 1602 O O . SER B 1 10 ? 28.109 25.391 13.734 1 70.25 10 SER B O 1
ATOM 1604 N N . ARG B 1 11 ? 29.766 26.359 14.992 1 78 11 ARG B N 1
ATOM 1605 C CA . ARG B 1 11 ? 29.391 25.531 16.141 1 78 11 ARG B CA 1
ATOM 1606 C C . ARG B 1 11 ? 28.062 25.984 16.719 1 78 11 ARG B C 1
ATOM 1608 O O . ARG B 1 11 ? 27.25 25.156 17.156 1 78 11 ARG B O 1
ATOM 1615 N N . ARG B 1 12 ? 27.781 27.156 16.734 1 78.31 12 ARG B N 1
ATOM 1616 C CA . ARG B 1 12 ? 26.531 27.703 17.25 1 78.31 12 ARG B CA 1
ATOM 1617 C C . ARG B 1 12 ? 25.359 27.312 16.375 1 78.31 12 ARG B C 1
ATOM 1619 O O . ARG B 1 12 ? 24.281 27 16.875 1 78.31 12 ARG B O 1
ATOM 1626 N N . THR B 1 13 ? 25.531 27.375 15.125 1 85.5 13 THR B N 1
ATOM 1627 C CA . THR B 1 13 ? 24.5 26.984 14.18 1 85.5 13 THR B CA 1
ATOM 1628 C C . THR B 1 13 ? 24.172 25.5 14.305 1 85.5 13 THR B C 1
ATOM 1630 O O . THR B 1 13 ? 23 25.109 14.289 1 85.5 13 THR B O 1
ATOM 1633 N N . VAL B 1 14 ? 25.188 24.766 14.523 1 86.25 14 VAL B N 1
ATOM 1634 C CA . VAL B 1 14 ? 25 23.328 14.695 1 86.25 14 VAL B CA 1
ATOM 1635 C C . VAL B 1 14 ? 24.266 23.047 16 1 86.25 14 VAL B C 1
ATOM 1637 O O . VAL B 1 14 ? 23.344 22.219 16.047 1 86.25 14 VAL B O 1
ATOM 1640 N N . ARG B 1 15 ? 24.641 23.766 17.062 1 88.12 15 ARG B N 1
ATOM 1641 C CA . ARG B 1 15 ? 23.984 23.594 18.359 1 88.12 15 ARG B CA 1
ATOM 1642 C C . ARG B 1 15 ? 22.516 23.984 18.281 1 88.12 15 ARG B C 1
ATOM 1644 O O . ARG B 1 15 ? 21.656 23.312 18.875 1 88.12 15 ARG B O 1
ATOM 1651 N N . ALA B 1 16 ? 22.219 25 17.688 1 89.94 16 ALA B N 1
ATOM 1652 C CA . ALA B 1 16 ? 20.828 25.438 17.516 1 89.94 16 ALA B CA 1
ATOM 1653 C C . ALA B 1 16 ? 20.016 24.406 16.734 1 89.94 16 ALA B C 1
ATOM 1655 O O . ALA B 1 16 ? 18.859 24.156 17.062 1 89.94 16 ALA B O 1
ATOM 1656 N N . ARG B 1 17 ? 20.609 23.859 15.711 1 85.12 17 ARG B N 1
ATOM 1657 C CA . ARG B 1 17 ? 19.938 22.844 14.906 1 85.12 17 ARG B CA 1
ATOM 1658 C C . ARG B 1 17 ? 19.641 21.594 15.734 1 85.12 17 ARG B C 1
ATOM 1660 O O . ARG B 1 17 ? 18.562 21 15.617 1 85.12 17 ARG B O 1
ATOM 1667 N N . VAL B 1 18 ? 20.516 21.266 16.531 1 88.25 18 VAL B N 1
ATOM 1668 C CA . VAL B 1 18 ? 20.359 20.094 17.391 1 88.25 18 VAL B CA 1
ATOM 1669 C C . VAL B 1 18 ? 19.266 20.344 18.422 1 88.25 18 VAL B C 1
ATOM 1671 O O . VAL B 1 18 ? 18.422 19.484 18.672 1 88.25 18 VAL B O 1
ATOM 1674 N N . ARG B 1 19 ? 19.219 21.516 19.016 1 89.06 19 ARG B N 1
ATOM 1675 C CA . ARG B 1 19 ? 18.219 21.875 20 1 89.06 19 ARG B CA 1
ATOM 1676 C C . ARG B 1 19 ? 16.812 21.844 19.391 1 89.06 19 ARG B C 1
ATOM 1678 O O . ARG B 1 19 ? 15.867 21.391 20.031 1 89.06 19 ARG B O 1
ATOM 1685 N N . ARG B 1 20 ? 16.719 22.328 18.219 1 89.62 20 ARG B N 1
ATOM 1686 C CA . ARG B 1 20 ? 15.43 22.344 17.531 1 89.62 20 ARG B CA 1
ATOM 1687 C C . ARG B 1 20 ? 14.953 20.922 17.25 1 89.62 20 ARG B C 1
ATOM 1689 O O . ARG B 1 20 ? 13.766 20.625 17.422 1 89.62 20 ARG B O 1
ATOM 1696 N N . ALA B 1 21 ? 15.914 20.125 16.844 1 89.31 21 ALA B N 1
ATOM 1697 C CA . ALA B 1 21 ? 15.57 18.719 16.562 1 89.31 21 ALA B CA 1
ATOM 1698 C C . ALA B 1 21 ? 15.07 18.031 17.812 1 89.31 21 ALA B C 1
ATOM 1700 O O . ALA B 1 21 ? 14.086 17.281 17.766 1 89.31 21 ALA B O 1
ATOM 1701 N N . VAL B 1 22 ? 15.68 18.266 18.891 1 91.56 22 VAL B N 1
ATOM 1702 C CA . VAL B 1 22 ? 15.297 17.672 20.172 1 91.56 22 VAL B CA 1
ATOM 1703 C C . VAL B 1 22 ? 13.922 18.172 20.594 1 91.56 22 VAL B C 1
ATOM 1705 O O . VAL B 1 22 ? 13.086 17.406 21.062 1 91.56 22 VAL B O 1
ATOM 1708 N N . ALA B 1 23 ? 13.734 19.406 20.406 1 93.38 23 ALA B N 1
ATOM 1709 C CA . ALA B 1 23 ? 12.445 20 20.75 1 93.38 23 ALA B CA 1
ATOM 1710 C C . ALA B 1 23 ? 11.328 19.391 19.891 1 93.38 23 ALA B C 1
ATOM 1712 O O . ALA B 1 23 ? 10.242 19.109 20.391 1 93.38 23 ALA B O 1
ATOM 1713 N N . ASP B 1 24 ? 11.617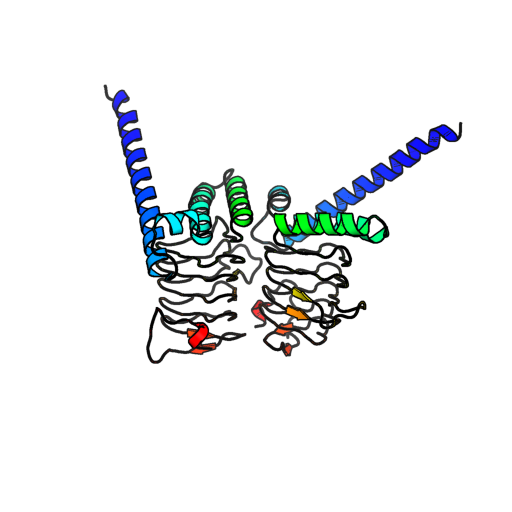 19.266 18.625 1 92.5 24 ASP B N 1
ATOM 1714 C CA . ASP B 1 24 ? 10.641 18.656 17.719 1 92.5 24 ASP B CA 1
ATOM 1715 C C . ASP B 1 24 ? 10.289 17.234 18.156 1 92.5 24 ASP B C 1
ATOM 1717 O O . ASP B 1 24 ? 9.117 16.844 18.125 1 92.5 24 ASP B O 1
ATOM 1721 N N . VAL B 1 25 ? 11.297 16.484 18.562 1 94.12 25 VAL B N 1
ATOM 1722 C CA . VAL B 1 25 ? 11.094 15.102 19 1 94.12 25 VAL B CA 1
ATOM 1723 C C . VAL B 1 25 ? 10.234 15.078 20.266 1 94.12 25 VAL B C 1
ATOM 1725 O O . VAL B 1 25 ? 9.297 14.289 20.359 1 94.12 25 VAL B O 1
ATOM 1728 N N . ARG B 1 26 ? 10.477 15.922 21.172 1 94.75 26 ARG B N 1
ATOM 1729 C CA . ARG B 1 26 ? 9.711 16 22.422 1 94.75 26 ARG B CA 1
ATOM 1730 C C . ARG B 1 26 ? 8.258 16.375 22.141 1 94.75 26 ARG B C 1
ATOM 1732 O O . ARG B 1 26 ? 7.34 15.805 22.734 1 94.75 26 ARG B O 1
ATOM 1739 N N . GLU B 1 27 ? 8.164 17.281 21.281 1 95.88 27 GLU B N 1
ATOM 1740 C CA . GLU B 1 27 ? 6.82 17.719 20.906 1 95.88 27 GLU B CA 1
ATOM 1741 C C . GLU B 1 27 ? 6.039 16.562 20.266 1 95.88 27 GLU B C 1
ATOM 1743 O O . GLU B 1 27 ? 4.852 16.391 20.547 1 95.88 27 GLU B O 1
ATOM 1748 N N . ASP B 1 28 ? 6.688 15.836 19.422 1 95.5 28 ASP B N 1
ATOM 1749 C CA . ASP B 1 28 ? 6.055 14.672 18.812 1 95.5 28 ASP B CA 1
ATOM 1750 C C . ASP B 1 28 ? 5.617 13.664 19.875 1 95.5 28 ASP B C 1
ATOM 1752 O O . ASP B 1 28 ? 4.496 13.156 19.828 1 95.5 28 ASP B O 1
ATOM 1756 N N . ILE B 1 29 ? 6.457 13.367 20.812 1 95.94 29 ILE B N 1
ATOM 1757 C CA . ILE B 1 29 ? 6.199 12.383 21.859 1 95.94 29 ILE B CA 1
ATOM 1758 C C . ILE B 1 29 ? 5.027 12.852 22.719 1 95.94 29 ILE B C 1
ATOM 1760 O O . ILE B 1 29 ? 4.098 12.086 22.984 1 95.94 29 ILE B O 1
ATOM 1764 N N . ASP B 1 30 ? 5.023 14.062 23.078 1 95.19 30 ASP B N 1
ATOM 1765 C CA . ASP B 1 30 ? 3.961 14.602 23.922 1 95.19 30 ASP B CA 1
ATOM 1766 C C . ASP B 1 30 ? 2.615 14.57 23.203 1 95.19 30 ASP B C 1
ATOM 1768 O O . ASP B 1 30 ? 1.589 14.25 23.797 1 95.19 30 ASP B O 1
ATOM 1772 N N . ALA B 1 31 ? 2.664 14.945 21.953 1 93.06 31 ALA B N 1
ATOM 1773 C CA . ALA B 1 31 ? 1.438 14.898 21.156 1 93.06 31 ALA B CA 1
ATOM 1774 C C . ALA B 1 31 ? 0.899 13.469 21.078 1 93.06 31 ALA B C 1
ATOM 1776 O O . ALA B 1 31 ? -0.312 13.25 21.156 1 93.06 31 ALA B O 1
ATOM 1777 N N . ALA B 1 32 ? 1.753 12.523 20.891 1 93.12 32 ALA B N 1
ATOM 1778 C CA . ALA B 1 32 ? 1.36 11.117 20.812 1 93.12 32 ALA B CA 1
ATOM 1779 C C . ALA B 1 32 ? 0.75 10.648 22.125 1 93.12 32 ALA B C 1
ATOM 1781 O O . ALA B 1 32 ? -0.273 9.953 22.125 1 93.12 32 ALA B O 1
ATOM 1782 N N . ILE B 1 33 ? 1.332 10.984 23.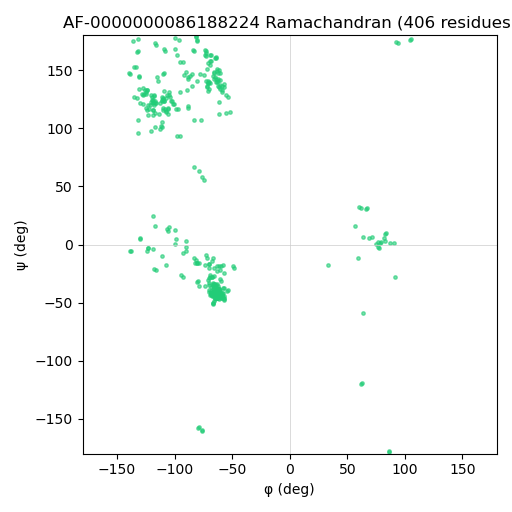203 1 92.38 33 ILE B N 1
ATOM 1783 C CA . ILE B 1 33 ? 0.841 10.586 24.516 1 92.38 33 ILE B CA 1
ATOM 1784 C C . ILE B 1 33 ? -0.552 11.164 24.734 1 92.38 33 ILE B C 1
ATOM 1786 O O . ILE B 1 33 ? -1.427 10.5 25.297 1 92.38 33 ILE B O 1
ATOM 1790 N N . ALA B 1 34 ? -0.744 12.312 24.328 1 90.5 34 ALA B N 1
ATOM 1791 C CA . ALA B 1 34 ? -2.037 12.977 24.484 1 90.5 34 ALA B CA 1
ATOM 1792 C C . ALA B 1 34 ? -3.125 12.25 23.703 1 90.5 34 ALA B C 1
ATOM 1794 O O . ALA B 1 34 ? -4.305 12.32 24.047 1 90.5 34 ALA B O 1
ATOM 1795 N N . ARG B 1 35 ? -2.752 11.484 22.688 1 88.44 35 ARG B N 1
ATOM 1796 C CA . ARG B 1 35 ? -3.721 10.875 21.781 1 88.44 35 ARG B CA 1
ATOM 1797 C C . ARG B 1 35 ? -3.824 9.375 22.031 1 88.44 35 ARG B C 1
ATOM 1799 O O . ARG B 1 35 ? -4.758 8.727 21.547 1 88.44 35 ARG B O 1
ATOM 1806 N N . ASP B 1 36 ? -2.902 8.82 22.672 1 84.19 36 ASP B N 1
ATOM 1807 C CA . ASP B 1 36 ? -2.895 7.391 22.953 1 84.19 36 ASP B CA 1
ATOM 1808 C C . ASP B 1 36 ? -3.1 7.129 24.438 1 84.19 36 ASP B C 1
ATOM 1810 O O . ASP B 1 36 ? -2.146 7.176 25.219 1 84.19 36 ASP B O 1
ATOM 1814 N N . PRO B 1 37 ? -4.188 6.789 24.844 1 81.12 37 PRO B N 1
ATOM 1815 C CA . PRO B 1 37 ? -4.465 6.59 26.266 1 81.12 37 PRO B CA 1
ATOM 1816 C C . PRO B 1 37 ? -3.723 5.387 26.859 1 81.12 37 PRO B C 1
ATOM 1818 O O . PRO B 1 37 ? -3.652 5.234 28.078 1 81.12 37 PRO B O 1
ATOM 1821 N N . ALA B 1 38 ? -3.182 4.543 26 1 85.12 38 ALA B N 1
ATOM 1822 C CA . ALA B 1 38 ? -2.547 3.312 26.453 1 85.12 38 ALA B CA 1
ATOM 1823 C C . ALA B 1 38 ? -1.145 3.586 26.984 1 85.12 38 ALA B C 1
ATOM 1825 O O . ALA B 1 38 ? -0.541 2.725 27.641 1 85.12 38 ALA B O 1
ATOM 1826 N N . VAL B 1 39 ? -0.543 4.672 26.734 1 85.56 39 VAL B N 1
ATOM 1827 C CA . VAL B 1 39 ? 0.847 4.941 27.094 1 85.56 39 VAL B CA 1
ATOM 1828 C C . VAL B 1 39 ? 0.937 6.246 27.875 1 85.56 39 VAL B C 1
ATOM 1830 O O . VAL B 1 39 ? 0.426 7.281 27.438 1 85.56 39 VAL B O 1
ATOM 1833 N N . ASP B 1 40 ? 1.7 6.207 28.969 1 87.94 40 ASP B N 1
ATOM 1834 C CA . ASP B 1 40 ? 1.846 7.41 29.781 1 87.94 40 ASP B CA 1
ATOM 1835 C C . ASP B 1 40 ? 3.314 7.793 29.938 1 87.94 40 ASP B C 1
ATOM 1837 O O . ASP B 1 40 ? 3.631 8.852 30.484 1 87.94 40 ASP B O 1
ATOM 1841 N N . SER B 1 41 ? 4.09 6.977 29.453 1 94.44 41 SER B N 1
ATOM 1842 C CA . SER B 1 41 ? 5.523 7.223 29.594 1 94.44 41 SER B CA 1
ATOM 1843 C C . SER B 1 41 ? 6.137 7.715 28.297 1 94.44 41 SER B C 1
ATOM 1845 O O . SER B 1 41 ? 5.941 7.105 27.234 1 94.44 41 SER B O 1
ATOM 1847 N N . ARG B 1 42 ? 6.883 8.773 28.438 1 94.12 42 ARG B N 1
ATOM 1848 C CA . ARG B 1 42 ? 7.59 9.305 27.266 1 94.12 42 ARG B CA 1
ATOM 1849 C C . ARG B 1 42 ? 8.578 8.281 26.719 1 94.12 42 ARG B C 1
ATOM 1851 O O . ARG B 1 42 ? 8.711 8.133 25.5 1 94.12 42 ARG B O 1
ATOM 1858 N N . LEU B 1 43 ? 9.258 7.668 27.562 1 94.75 43 LEU B N 1
ATOM 1859 C CA . LEU B 1 43 ? 10.266 6.688 27.156 1 94.75 43 LEU B CA 1
ATOM 1860 C C . LEU B 1 43 ? 9.609 5.52 26.422 1 94.75 43 LEU B C 1
ATOM 1862 O O . LEU B 1 43 ? 10.109 5.082 25.391 1 94.75 43 LEU B O 1
ATOM 1866 N N . GLU B 1 44 ? 8.523 5.062 27.016 1 93.5 44 GLU B N 1
ATOM 1867 C CA . GLU B 1 44 ? 7.805 3.969 26.375 1 93.5 44 GLU B CA 1
ATOM 1868 C C . GLU B 1 44 ? 7.332 4.367 24.984 1 93.5 44 GLU B C 1
ATOM 1870 O O . GLU B 1 44 ? 7.492 3.607 24.016 1 93.5 44 GLU B O 1
ATOM 1875 N N . MET B 1 45 ? 6.781 5.566 24.891 1 92.88 45 MET B N 1
ATOM 1876 C CA . MET B 1 45 ? 6.289 6.047 23.609 1 92.88 45 MET B CA 1
ATOM 1877 C C . MET B 1 45 ? 7.434 6.184 22.609 1 92.88 45 MET B C 1
ATOM 1879 O O . MET B 1 45 ? 7.301 5.773 21.453 1 92.88 45 MET B O 1
ATOM 1883 N N . ALA B 1 46 ? 8.547 6.656 23.047 1 94.38 46 ALA B N 1
ATOM 1884 C CA . ALA B 1 46 ? 9.703 6.871 22.172 1 94.38 46 ALA B CA 1
ATOM 1885 C C . ALA B 1 46 ? 10.25 5.543 21.656 1 94.38 46 ALA B C 1
ATOM 1887 O O . ALA B 1 46 ? 10.664 5.449 20.5 1 94.38 46 ALA B O 1
ATOM 1888 N N . LEU B 1 47 ? 10.156 4.547 22.484 1 93.69 47 LEU B N 1
ATOM 1889 C CA . LEU B 1 47 ? 10.828 3.293 22.141 1 93.69 47 LEU B CA 1
ATOM 1890 C C . LEU B 1 47 ? 9.867 2.34 21.438 1 93.69 47 LEU B C 1
ATOM 1892 O O . LEU B 1 47 ? 10.297 1.493 20.656 1 93.69 47 LEU B O 1
ATOM 1896 N N . ALA B 1 48 ? 8.617 2.512 21.719 1 93.06 48 ALA B N 1
ATOM 1897 C CA . ALA B 1 48 ? 7.707 1.444 21.312 1 93.06 48 ALA B CA 1
ATOM 1898 C C . ALA B 1 48 ? 6.699 1.948 20.281 1 93.06 48 ALA B C 1
ATOM 1900 O O . ALA B 1 48 ? 5.688 1.293 20.016 1 93.06 48 ALA B O 1
ATOM 1901 N N . SER B 1 49 ? 6.883 3.047 19.656 1 94.19 49 SER B N 1
ATOM 1902 C CA . SER B 1 49 ? 5.926 3.584 18.688 1 94.19 49 SER B CA 1
ATOM 1903 C C . SER B 1 49 ? 6.492 3.568 17.281 1 94.19 49 SER B C 1
ATOM 1905 O O . SER B 1 49 ? 7.172 4.512 16.859 1 94.19 49 SER B O 1
ATOM 1907 N N . PRO B 1 50 ? 6.117 2.547 16.484 1 95.06 50 PRO B N 1
ATOM 1908 C CA . PRO B 1 50 ? 6.594 2.502 15.102 1 95.06 50 PRO B CA 1
ATOM 1909 C C . PRO B 1 50 ? 6.172 3.727 14.289 1 95.06 50 PRO B C 1
ATOM 1911 O O . PRO B 1 50 ? 6.891 4.148 13.383 1 95.06 50 PRO B O 1
ATOM 1914 N N . GLY B 1 51 ? 5.039 4.262 14.625 1 96.5 51 GLY B N 1
ATOM 1915 C CA . GLY B 1 51 ? 4.602 5.473 13.953 1 96.5 51 GLY B CA 1
ATOM 1916 C C . GLY B 1 51 ? 5.547 6.641 14.141 1 96.5 51 GLY B C 1
ATOM 1917 O O . GLY B 1 51 ? 5.855 7.359 13.188 1 96.5 51 GLY B O 1
ATOM 1918 N N . LEU B 1 52 ? 6.008 6.801 15.344 1 97.25 52 LEU B N 1
ATOM 1919 C CA . LEU B 1 52 ? 6.965 7.871 15.617 1 97.25 52 LEU B CA 1
ATOM 1920 C C . LEU B 1 52 ? 8.297 7.594 14.93 1 97.25 52 LEU B C 1
ATOM 1922 O O . LEU B 1 52 ? 8.914 8.508 14.367 1 97.25 52 LEU B O 1
ATOM 1926 N N . HIS B 1 53 ? 8.734 6.355 15.023 1 98.12 53 HIS B N 1
ATOM 1927 C CA . HIS B 1 53 ? 9.984 5.996 14.359 1 98.12 53 HIS B CA 1
ATOM 1928 C C . HIS B 1 53 ? 9.914 6.266 12.867 1 98.12 53 HIS B C 1
ATOM 1930 O O . HIS B 1 53 ? 10.867 6.789 12.281 1 98.12 53 HIS B O 1
ATOM 1936 N N . ALA B 1 54 ? 8.828 5.945 12.258 1 98.44 54 ALA B N 1
ATOM 1937 C CA . ALA B 1 54 ? 8.641 6.211 10.828 1 98.44 54 ALA B CA 1
ATOM 1938 C C . ALA B 1 54 ? 8.695 7.707 10.539 1 98.44 54 ALA B C 1
ATOM 1940 O O . ALA B 1 54 ? 9.289 8.133 9.547 1 98.44 54 ALA B O 1
ATOM 1941 N N . LEU B 1 55 ? 8.055 8.469 11.375 1 98.38 55 LEU B N 1
ATOM 1942 C CA . LEU B 1 55 ? 8.039 9.914 11.195 1 98.38 55 LEU B CA 1
ATOM 1943 C C . LEU B 1 55 ? 9.445 10.492 11.273 1 98.38 55 LEU B C 1
ATOM 1945 O O . LEU B 1 55 ? 9.836 11.312 10.438 1 98.38 55 LEU B O 1
ATOM 1949 N N . TRP B 1 56 ? 10.18 10.062 12.242 1 98.06 56 TRP B N 1
ATOM 1950 C CA . TRP B 1 56 ? 11.531 10.586 12.422 1 98.06 56 TRP B CA 1
ATOM 1951 C C . TRP B 1 56 ? 12.438 10.188 11.266 1 98.06 56 TRP B C 1
ATOM 1953 O O . TRP B 1 56 ? 13.219 11 10.766 1 98.06 56 TRP B O 1
ATOM 1963 N N . MET B 1 57 ? 12.32 8.977 10.852 1 98.12 57 MET B N 1
ATOM 1964 C CA . MET B 1 57 ? 13.086 8.547 9.68 1 98.12 57 MET B CA 1
ATOM 1965 C C . MET B 1 57 ? 12.656 9.312 8.438 1 98.12 57 MET B C 1
ATOM 1967 O O . MET B 1 57 ? 13.477 9.602 7.562 1 98.12 57 MET B O 1
ATOM 1971 N N . HIS B 1 58 ? 11.43 9.617 8.359 1 98.62 58 HIS B N 1
ATOM 1972 C CA . HIS B 1 58 ? 10.938 10.406 7.23 1 98.62 58 HIS B CA 1
ATOM 1973 C C . HIS B 1 58 ? 11.578 11.789 7.207 1 98.62 58 HIS B C 1
ATOM 1975 O O . HIS B 1 58 ? 11.961 12.281 6.145 1 98.62 58 HIS B O 1
ATOM 1981 N N . ARG B 1 59 ? 11.633 12.391 8.312 1 97.94 59 ARG B N 1
ATOM 1982 C CA . ARG B 1 59 ? 12.211 13.734 8.352 1 97.94 59 ARG B CA 1
ATOM 1983 C C . ARG B 1 59 ? 13.641 13.727 7.82 1 97.94 59 ARG B C 1
ATOM 1985 O O . ARG B 1 59 ? 14.047 14.656 7.125 1 97.94 59 ARG B O 1
ATOM 1992 N N . VAL B 1 60 ? 14.352 12.688 8.133 1 97.5 60 VAL B N 1
ATOM 1993 C CA . VAL B 1 60 ? 15.711 12.531 7.625 1 97.5 60 VAL B CA 1
ATOM 1994 C C . VAL B 1 60 ? 15.672 12.336 6.109 1 97.5 60 VAL B C 1
ATOM 1996 O O . VAL B 1 60 ? 16.375 13.039 5.371 1 97.5 60 VAL B O 1
ATOM 1999 N N . SER B 1 61 ? 14.867 11.445 5.691 1 98.25 61 SER B N 1
ATOM 2000 C CA . SER B 1 61 ? 14.797 11.148 4.266 1 98.25 61 SER B CA 1
ATOM 2001 C C . SER B 1 61 ? 14.258 12.336 3.479 1 98.25 61 SER B C 1
ATOM 2003 O O . SER B 1 61 ? 14.664 12.57 2.338 1 98.25 61 SER B O 1
ATOM 2005 N N . HIS B 1 62 ? 13.391 13.055 4.047 1 98.44 62 HIS B N 1
ATOM 2006 C CA . HIS B 1 62 ? 12.812 14.227 3.398 1 98.44 62 HIS B CA 1
ATOM 2007 C C . HIS B 1 62 ? 13.875 15.305 3.184 1 98.44 62 HIS B C 1
ATOM 2009 O O . HIS B 1 62 ? 13.922 15.93 2.121 1 98.44 62 HIS B O 1
ATOM 2015 N N . ARG B 1 63 ? 14.633 15.523 4.184 1 97.12 63 ARG B N 1
ATOM 2016 C CA . ARG B 1 63 ? 15.719 16.484 4.051 1 97.12 63 ARG B CA 1
ATOM 2017 C C . ARG B 1 63 ? 16.672 16.078 2.922 1 97.12 63 ARG B C 1
ATOM 2019 O O . ARG B 1 63 ? 17.094 16.938 2.135 1 97.12 63 ARG B O 1
ATOM 2026 N N . MET B 1 64 ? 17.016 14.812 2.869 1 97.19 64 MET B N 1
ATOM 2027 C CA . MET B 1 64 ? 17.844 14.297 1.778 1 97.19 64 MET B CA 1
ATOM 2028 C C . MET B 1 64 ? 17.156 14.516 0.431 1 97.19 64 MET B C 1
ATOM 2030 O O . MET B 1 64 ? 17.812 14.938 -0.533 1 97.19 64 MET B O 1
ATOM 2034 N N . TRP B 1 65 ? 15.93 14.273 0.374 1 97.12 65 TRP B N 1
ATOM 2035 C CA . TRP B 1 65 ? 15.141 14.398 -0.845 1 97.12 65 TRP B CA 1
ATOM 2036 C C . TRP B 1 65 ? 15.125 15.836 -1.346 1 97.12 65 TRP B C 1
ATOM 2038 O O . TRP B 1 65 ? 15.234 16.078 -2.549 1 97.12 65 TRP B O 1
ATOM 2048 N N . GLN B 1 66 ? 15.055 16.75 -0.455 1 97.06 66 GLN B N 1
ATOM 2049 C CA . GLN B 1 66 ? 14.992 18.172 -0.795 1 97.06 66 GLN B CA 1
ATOM 2050 C C . GLN B 1 66 ? 16.312 18.656 -1.382 1 97.06 66 GLN B C 1
ATOM 2052 O O . GLN B 1 66 ? 16.344 19.609 -2.158 1 97.06 66 GLN B O 1
ATOM 2057 N N . ARG B 1 67 ? 17.344 18.031 -1.015 1 96 67 ARG B N 1
ATOM 2058 C CA . ARG B 1 67 ? 18.641 18.391 -1.582 1 96 67 ARG B CA 1
ATOM 2059 C C . ARG B 1 67 ? 18.688 18.078 -3.072 1 96 67 ARG B C 1
ATOM 2061 O O . ARG B 1 67 ? 19.391 18.75 -3.83 1 96 67 ARG B O 1
ATOM 2068 N N . GLY B 1 68 ? 18.078 16.969 -3.477 1 92.81 68 GLY B N 1
ATOM 2069 C CA . GLY B 1 68 ? 17.953 16.641 -4.887 1 92.81 68 GLY B CA 1
ATOM 2070 C C . GLY B 1 68 ? 19.156 15.891 -5.43 1 92.81 68 GLY B C 1
ATOM 2071 O O . GLY B 1 68 ? 20.031 15.453 -4.664 1 92.81 68 GLY B O 1
ATOM 2072 N N . GLY B 1 69 ? 19.094 15.625 -6.719 1 92.69 69 GLY B N 1
ATOM 2073 C CA . GLY B 1 69 ? 20.203 15.023 -7.434 1 92.69 69 GLY B CA 1
ATOM 2074 C C . GLY B 1 69 ? 20.562 13.648 -6.918 1 92.69 69 GLY B C 1
ATOM 2075 O O . GLY B 1 69 ? 19.719 12.758 -6.836 1 92.69 69 GLY B O 1
ATOM 2076 N N . ARG B 1 70 ? 21.797 13.594 -6.484 1 92.94 70 ARG B N 1
ATOM 2077 C CA . ARG B 1 70 ? 22.359 12.305 -6.094 1 92.94 70 ARG B CA 1
ATOM 2078 C C . ARG B 1 70 ? 21.75 11.82 -4.777 1 92.94 70 ARG B C 1
ATOM 2080 O O . ARG B 1 70 ? 21.922 10.664 -4.402 1 92.94 70 ARG B O 1
ATOM 2087 N N . TRP B 1 71 ? 21.016 12.672 -4.07 1 95.56 71 TRP B N 1
ATOM 2088 C CA . TRP B 1 71 ? 20.484 12.328 -2.75 1 95.56 71 TRP B CA 1
ATOM 2089 C C . TRP B 1 71 ? 19.109 11.688 -2.857 1 95.56 71 TRP B C 1
ATOM 2091 O O . TRP B 1 71 ? 18.578 11.188 -1.868 1 95.56 71 TRP B O 1
ATOM 2101 N N . ARG B 1 72 ? 18.578 11.656 -4.047 1 94.88 72 ARG B N 1
ATOM 2102 C CA . ARG B 1 72 ? 17.234 11.117 -4.215 1 94.88 72 ARG B CA 1
ATOM 2103 C C . ARG B 1 72 ? 17.203 9.617 -3.982 1 94.88 72 ARG B C 1
ATOM 2105 O O . ARG B 1 72 ? 16.344 9.102 -3.271 1 94.88 72 ARG B O 1
ATOM 2112 N N . LEU B 1 73 ? 18.172 8.945 -4.527 1 94.81 73 LEU B N 1
ATOM 2113 C CA . LEU B 1 73 ? 18.203 7.5 -4.359 1 94.81 73 LEU B CA 1
ATOM 2114 C C . LEU B 1 73 ? 18.453 7.129 -2.902 1 94.81 73 LEU B C 1
ATOM 2116 O O . LEU B 1 73 ? 17.734 6.312 -2.328 1 94.81 73 LEU B O 1
ATOM 2120 N N . PRO B 1 74 ? 19.484 7.711 -2.262 1 96.94 74 PRO B N 1
ATOM 2121 C CA . PRO B 1 74 ? 19.656 7.43 -0.834 1 96.94 74 PRO B CA 1
ATOM 2122 C C . PRO B 1 74 ? 18.406 7.73 -0.016 1 96.94 74 PRO B C 1
ATOM 2124 O O . PRO B 1 74 ? 18.078 6.992 0.919 1 96.94 74 PRO B O 1
ATOM 2127 N N . ALA B 1 75 ? 17.734 8.797 -0.323 1 97.75 75 ALA B N 1
ATOM 2128 C CA . ALA B 1 75 ? 16.5 9.133 0.379 1 97.75 75 ALA B CA 1
ATOM 2129 C C . ALA B 1 75 ? 15.461 8.023 0.243 1 97.75 75 ALA B C 1
ATOM 2131 O O . ALA B 1 75 ? 14.812 7.645 1.223 1 97.75 75 ALA B O 1
ATOM 2132 N N . ARG B 1 76 ? 15.328 7.527 -0.892 1 96.5 76 ARG B N 1
ATOM 2133 C CA . ARG B 1 76 ? 14.391 6.438 -1.153 1 96.5 76 ARG B CA 1
ATOM 2134 C C . ARG B 1 76 ? 14.797 5.176 -0.394 1 96.5 76 ARG B C 1
ATOM 2136 O O . ARG B 1 76 ? 13.938 4.469 0.139 1 96.5 76 ARG B O 1
ATOM 2143 N N . LEU B 1 77 ? 16.062 4.902 -0.373 1 96.5 77 LEU B N 1
ATOM 2144 C CA . LEU B 1 77 ? 16.531 3.709 0.316 1 96.5 77 LEU B CA 1
ATOM 2145 C C . LEU B 1 77 ? 16.297 3.816 1.818 1 96.5 77 LEU B C 1
ATOM 2147 O O . LEU B 1 77 ? 15.938 2.83 2.465 1 96.5 77 LEU B O 1
ATOM 2151 N N . VAL B 1 78 ? 16.5 5.008 2.371 1 97.5 78 VAL B N 1
ATOM 2152 C CA . VAL B 1 78 ? 16.188 5.23 3.779 1 97.5 78 VAL B CA 1
ATOM 2153 C C . VAL B 1 78 ? 14.703 5 4.027 1 97.5 78 VAL B C 1
ATOM 2155 O O . VAL B 1 78 ? 14.32 4.371 5.016 1 97.5 78 VAL B O 1
ATOM 2158 N N . SER B 1 79 ? 13.883 5.504 3.121 1 97.62 79 SER B N 1
ATOM 2159 C CA . SER B 1 79 ? 12.445 5.312 3.254 1 97.62 79 SER B CA 1
ATOM 2160 C C . SER B 1 79 ? 12.078 3.834 3.199 1 97.62 79 SER B C 1
ATOM 2162 O O . SER B 1 79 ? 11.188 3.381 3.928 1 97.62 79 SER B O 1
ATOM 2164 N N . GLN B 1 80 ? 12.742 3.105 2.381 1 95.44 80 GLN B N 1
ATOM 2165 C CA . GLN B 1 80 ? 12.477 1.675 2.285 1 95.44 80 GLN B CA 1
ATOM 2166 C C . GLN B 1 80 ? 12.906 0.948 3.555 1 95.44 80 GLN B C 1
ATOM 2168 O O . GLN B 1 80 ? 12.242 0.002 3.988 1 95.44 80 GLN B O 1
ATOM 2173 N N . ALA B 1 81 ? 14.023 1.298 4.09 1 95.94 81 ALA B N 1
ATOM 2174 C CA . ALA B 1 81 ? 14.461 0.719 5.355 1 95.94 81 ALA B CA 1
ATOM 2175 C C . ALA B 1 81 ? 13.453 0.996 6.465 1 95.94 81 ALA B C 1
ATOM 2177 O O . ALA B 1 81 ? 13.164 0.12 7.285 1 95.94 81 ALA B O 1
ATOM 2178 N N . SER B 1 82 ? 13 2.23 6.504 1 97 82 SER B N 1
ATOM 2179 C CA . SER B 1 82 ? 11.969 2.594 7.469 1 97 82 SER B CA 1
ATOM 2180 C C . SER B 1 82 ? 10.727 1.721 7.305 1 97 82 SER B C 1
ATOM 2182 O O . SER B 1 82 ? 10.188 1.214 8.289 1 97 82 SER B O 1
ATOM 2184 N N . ARG B 1 83 ? 10.297 1.548 6.098 1 96.25 83 ARG B N 1
ATOM 2185 C CA . ARG B 1 83 ? 9.148 0.707 5.789 1 96.25 83 ARG B CA 1
ATOM 2186 C C . ARG B 1 83 ? 9.352 -0.713 6.309 1 96.25 83 ARG B C 1
ATOM 2188 O O . ARG B 1 83 ? 8.438 -1.304 6.891 1 96.25 83 ARG B O 1
ATOM 2195 N N . ALA B 1 84 ? 10.492 -1.244 6.039 1 92.88 84 ALA B N 1
ATOM 2196 C CA . ALA B 1 84 ? 10.789 -2.609 6.469 1 92.88 84 ALA B CA 1
ATOM 2197 C C . ALA B 1 84 ? 10.75 -2.73 7.988 1 92.88 84 ALA B C 1
ATOM 2199 O O . ALA B 1 84 ? 10.25 -3.721 8.523 1 92.88 84 ALA B O 1
ATOM 2200 N N . ALA B 1 85 ? 11.219 -1.746 8.672 1 94.69 85 ALA B N 1
ATOM 2201 C CA . ALA B 1 85 ? 11.367 -1.798 10.125 1 94.69 85 ALA B CA 1
ATOM 2202 C C . ALA B 1 85 ? 10.031 -1.522 10.812 1 94.69 85 ALA B C 1
ATOM 2204 O O . ALA B 1 85 ? 9.75 -2.086 11.875 1 94.69 85 ALA B O 1
ATOM 2205 N N . THR B 1 86 ? 9.203 -0.683 10.188 1 96.06 86 THR B N 1
ATOM 2206 C CA . THR B 1 86 ? 8.055 -0.173 10.93 1 96.06 86 THR B CA 1
ATOM 2207 C C . THR B 1 86 ? 6.746 -0.646 10.297 1 96.06 86 THR B C 1
ATOM 2209 O O . THR B 1 86 ? 5.691 -0.596 10.93 1 96.06 86 THR B O 1
ATOM 2212 N N . GLY B 1 87 ? 6.809 -1.014 8.977 1 95.88 87 GLY B N 1
ATOM 2213 C CA . GLY B 1 87 ? 5.594 -1.346 8.25 1 95.88 87 GLY B CA 1
ATOM 2214 C C . GLY B 1 87 ? 4.863 -0.126 7.719 1 95.88 87 GLY B C 1
ATOM 2215 O O . GLY B 1 87 ? 3.76 -0.243 7.18 1 95.88 87 GLY B O 1
ATOM 2216 N N . VAL B 1 88 ? 5.438 1.087 7.926 1 97.56 88 VAL B N 1
ATOM 2217 C CA . VAL B 1 88 ? 4.879 2.348 7.449 1 97.56 88 VAL B CA 1
ATOM 2218 C C . VAL B 1 88 ? 5.652 2.83 6.227 1 97.56 88 VAL B C 1
ATOM 2220 O O . VAL B 1 88 ? 6.879 2.943 6.266 1 97.56 88 VAL B O 1
ATOM 2223 N N . GLU B 1 89 ? 4.93 3.09 5.195 1 97.81 89 GLU B N 1
ATOM 2224 C CA . GLU B 1 89 ? 5.559 3.576 3.971 1 97.81 89 GLU B CA 1
ATOM 2225 C C . GLU B 1 89 ? 5.262 5.055 3.748 1 97.81 89 GLU B C 1
ATOM 2227 O O . GLU B 1 89 ? 4.113 5.434 3.508 1 97.81 89 GLU B O 1
ATOM 2232 N N . ILE B 1 90 ? 6.336 5.898 3.828 1 98.44 90 ILE B N 1
ATOM 2233 C CA . ILE B 1 90 ? 6.242 7.324 3.527 1 98.44 90 ILE B CA 1
ATOM 2234 C C . ILE B 1 90 ? 7.25 7.688 2.441 1 98.44 90 ILE B C 1
ATOM 2236 O O . ILE B 1 90 ? 8.461 7.543 2.631 1 98.44 90 ILE B O 1
ATOM 2240 N N . HIS B 1 91 ? 6.727 8.102 1.323 1 98.25 91 HIS B N 1
ATOM 2241 C CA . HIS B 1 91 ? 7.641 8.609 0.304 1 98.25 91 HIS B CA 1
ATOM 2242 C C . HIS B 1 91 ? 8.383 9.852 0.789 1 98.25 91 HIS B C 1
ATOM 2244 O O . HIS B 1 91 ? 7.781 10.734 1.405 1 98.25 91 HIS B O 1
ATOM 2250 N N . PRO B 1 92 ? 9.688 9.969 0.467 1 98.31 92 PRO B N 1
ATOM 2251 C CA . PRO B 1 92 ? 10.469 11.109 0.957 1 98.31 92 PRO B CA 1
ATOM 2252 C C . PRO B 1 92 ? 9.938 12.445 0.458 1 98.31 92 PRO B C 1
ATOM 2254 O O . PRO B 1 92 ? 10.219 13.484 1.061 1 98.31 92 PRO B O 1
ATOM 2257 N N . GLY B 1 93 ? 9.18 12.422 -0.553 1 97.69 93 GLY B N 1
ATOM 2258 C CA . GLY B 1 93 ? 8.68 13.656 -1.147 1 97.69 93 GLY B CA 1
ATOM 2259 C C . GLY B 1 93 ? 7.496 14.242 -0.405 1 97.69 93 GLY B C 1
ATOM 2260 O O . GLY B 1 93 ? 7.141 15.406 -0.605 1 97.69 93 GLY B O 1
ATOM 2261 N N . ALA B 1 94 ? 6.879 13.5 0.423 1 98.69 94 ALA B N 1
ATOM 2262 C CA . ALA B 1 94 ? 5.695 13.961 1.147 1 98.69 94 ALA B CA 1
ATOM 2263 C C . ALA B 1 94 ? 6.047 15.109 2.09 1 98.69 94 ALA B C 1
ATOM 2265 O O . ALA B 1 94 ? 7.125 15.125 2.691 1 98.69 94 ALA B O 1
ATOM 2266 N N . GLN B 1 95 ? 5.133 16.094 2.258 1 98.75 95 GLN B N 1
ATOM 2267 C CA . GLN B 1 95 ? 5.273 17.188 3.211 1 98.75 95 GLN B CA 1
ATOM 2268 C C . GLN B 1 95 ? 4.406 16.969 4.445 1 98.75 95 GLN B C 1
ATOM 2270 O O . GLN B 1 95 ? 3.188 16.797 4.332 1 98.75 95 GLN B O 1
ATOM 2275 N N . ILE B 1 96 ? 5.062 16.969 5.625 1 98.69 96 ILE B N 1
ATOM 2276 C CA . ILE B 1 96 ? 4.344 16.641 6.848 1 98.69 96 ILE B CA 1
ATOM 2277 C C . ILE B 1 96 ? 4.562 17.734 7.891 1 98.69 96 ILE B C 1
ATOM 2279 O O . ILE B 1 96 ? 5.703 18.094 8.188 1 98.69 96 ILE B O 1
ATOM 2283 N N . GLY B 1 97 ? 3.449 18.219 8.445 1 98.25 97 GLY B N 1
ATOM 2284 C CA . GLY B 1 97 ? 3.477 19.297 9.438 1 98.25 97 GLY B CA 1
ATOM 2285 C C . GLY B 1 97 ? 3.854 18.812 10.828 1 98.25 97 GLY B C 1
ATOM 2286 O O . GLY B 1 97 ? 4.516 17.781 10.977 1 98.25 97 GLY B O 1
ATOM 2287 N N . LYS B 1 98 ? 3.451 19.578 11.852 1 97.56 98 LYS B N 1
ATOM 2288 C CA . LYS B 1 98 ? 3.85 19.344 13.234 1 97.56 98 LYS B CA 1
ATOM 2289 C C . LYS B 1 98 ? 2.84 18.453 13.953 1 97.56 98 LYS B C 1
ATOM 2291 O O . LYS B 1 98 ? 1.645 18.484 13.648 1 97.56 98 LYS B O 1
ATOM 2296 N N . ARG B 1 99 ? 3.365 17.578 14.914 1 96.88 99 ARG B N 1
ATOM 2297 C CA . ARG B 1 99 ? 2.557 16.766 15.812 1 96.88 99 ARG B CA 1
ATOM 2298 C C . ARG B 1 99 ? 1.697 15.781 15.031 1 96.88 99 ARG B C 1
ATOM 2300 O O . ARG B 1 99 ? 0.518 15.594 15.336 1 96.88 99 ARG B O 1
ATOM 2307 N N . PHE B 1 100 ? 2.27 15.414 13.969 1 97.81 100 PHE B N 1
ATOM 2308 C CA . PHE B 1 100 ? 1.697 14.305 13.211 1 97.81 100 PHE B CA 1
ATOM 2309 C C . PHE B 1 100 ? 1.871 12.992 13.953 1 97.81 100 PHE B C 1
ATOM 2311 O O . PHE B 1 100 ? 2.953 12.703 14.469 1 97.81 100 PHE B O 1
ATOM 2318 N N . PHE B 1 101 ? 0.799 12.234 14.008 1 95.62 101 PHE B N 1
ATOM 2319 C CA . PHE B 1 101 ? 0.881 10.984 14.758 1 95.62 101 PHE B CA 1
ATOM 2320 C C . PHE B 1 101 ? 0.234 9.844 13.977 1 95.62 101 PHE B C 1
ATOM 2322 O O . PHE B 1 101 ? -0.896 9.977 13.5 1 95.62 101 PHE B O 1
ATOM 2329 N N . ILE B 1 102 ? 0.935 8.766 13.781 1 97.12 102 ILE B N 1
ATOM 2330 C CA . ILE B 1 102 ? 0.424 7.523 13.227 1 97.12 102 ILE B CA 1
ATOM 2331 C C . ILE B 1 102 ? 0.287 6.477 14.328 1 97.12 102 ILE B C 1
ATOM 2333 O O . ILE B 1 102 ? 1.288 5.992 14.859 1 97.12 102 ILE B O 1
ATOM 2337 N N . ASP B 1 103 ? -0.887 6.043 14.602 1 93.25 103 ASP B N 1
ATOM 2338 C CA . ASP B 1 103 ? -1.126 5.047 15.641 1 93.25 103 ASP B CA 1
ATOM 2339 C C . ASP B 1 103 ? -1.181 3.639 15.055 1 93.25 103 ASP B C 1
ATOM 2341 O O . ASP B 1 103 ? -1.852 3.406 14.047 1 93.25 103 ASP B O 1
ATOM 2345 N N . HIS B 1 104 ? -0.414 2.482 15.625 1 88.44 104 HIS B N 1
ATOM 2346 C CA . HIS B 1 104 ? -0.25 1.105 15.172 1 88.44 104 HIS B CA 1
ATOM 2347 C C . HIS B 1 104 ? 0.378 1.053 13.781 1 88.44 104 HIS B C 1
ATOM 2349 O O . HIS B 1 104 ? 1.063 0.086 13.445 1 88.44 104 HIS B O 1
ATOM 2355 N N . GLY B 1 105 ? 0.521 1.945 13.062 1 88.31 105 GLY B N 1
ATOM 2356 C CA . GLY B 1 105 ? 1.091 2.459 11.828 1 88.31 105 GLY B CA 1
ATOM 2357 C C . GLY B 1 105 ? 1.154 1.422 10.719 1 88.31 105 GLY B C 1
ATOM 2358 O O . GLY B 1 105 ? 1.276 1.768 9.539 1 88.31 105 GLY B O 1
ATOM 2359 N N . MET B 1 106 ? 1.052 0.029 10.977 1 92.25 106 MET B N 1
ATOM 2360 C CA . MET B 1 106 ? 1.247 -1.017 9.977 1 92.25 106 MET B CA 1
ATOM 2361 C C . MET B 1 106 ? 0.324 -0.804 8.781 1 92.25 106 MET B C 1
ATOM 2363 O O . MET B 1 106 ? -0.882 -0.613 8.953 1 92.25 106 MET B O 1
ATOM 2367 N N . GLY B 1 107 ? 0.971 -0.833 7.613 1 96.12 107 GLY B N 1
ATOM 2368 C CA . GLY B 1 107 ? 0.183 -0.827 6.391 1 96.12 107 GLY B CA 1
ATOM 2369 C C . GLY B 1 107 ? -0.158 0.57 5.91 1 96.12 107 GLY B C 1
ATOM 2370 O O . GLY B 1 107 ? -0.841 0.732 4.895 1 96.12 107 GLY B O 1
ATOM 2371 N N . VAL B 1 108 ? 0.302 1.603 6.609 1 98.12 108 VAL B N 1
ATOM 2372 C CA . VAL B 1 108 ? 0.08 2.971 6.156 1 98.12 108 VAL B CA 1
ATOM 2373 C C . VAL B 1 108 ? 0.946 3.256 4.93 1 98.12 108 VAL B C 1
ATOM 2375 O O . VAL B 1 108 ? 2.115 2.863 4.883 1 98.12 108 VAL B O 1
ATOM 2378 N N . VAL B 1 109 ? 0.32 3.895 3.926 1 98.38 109 VAL B N 1
ATOM 2379 C CA . VAL B 1 109 ? 1.034 4.324 2.729 1 98.38 109 VAL B CA 1
ATOM 2380 C C . VAL B 1 109 ? 0.771 5.805 2.473 1 98.38 109 VAL B C 1
ATOM 2382 O O . VAL B 1 109 ? -0.382 6.223 2.334 1 98.38 109 VAL B O 1
ATOM 2385 N N . ILE B 1 110 ? 1.838 6.637 2.434 1 98.62 110 ILE B N 1
ATOM 2386 C CA . ILE B 1 110 ? 1.771 8.062 2.131 1 98.62 110 ILE B CA 1
ATOM 2387 C C . ILE B 1 110 ? 2.576 8.359 0.869 1 98.62 110 ILE B C 1
ATOM 2389 O O . ILE B 1 110 ? 3.799 8.211 0.855 1 98.62 110 ILE B O 1
ATOM 2393 N N . GLY B 1 111 ? 1.91 8.867 -0.115 1 97.44 111 GLY B N 1
ATOM 2394 C CA . GLY B 1 111 ? 2.51 9.039 -1.429 1 97.44 111 GLY B CA 1
ATOM 2395 C C . GLY B 1 111 ? 3.379 10.281 -1.527 1 97.44 111 GLY B C 1
ATOM 2396 O O . GLY B 1 111 ? 3.381 11.117 -0.622 1 97.44 111 GLY B O 1
ATOM 2397 N N . GLU B 1 112 ? 4.016 10.453 -2.641 1 97 112 GLU B N 1
ATOM 2398 C CA . GLU B 1 112 ? 5.082 11.414 -2.91 1 97 112 GLU B CA 1
ATOM 2399 C C . GLU B 1 112 ? 4.586 12.844 -2.768 1 97 112 GLU B C 1
ATOM 2401 O O . GLU B 1 112 ? 5.266 13.688 -2.17 1 97 112 GLU B O 1
ATOM 2406 N N . THR B 1 113 ? 3.412 13.125 -3.225 1 97.44 113 THR B N 1
ATOM 2407 C CA . THR B 1 113 ? 2.986 14.516 -3.314 1 97.44 113 THR B CA 1
ATOM 2408 C C . THR B 1 113 ? 1.957 14.844 -2.234 1 97.44 113 THR B C 1
ATOM 2410 O O . THR B 1 113 ? 1.229 15.828 -2.34 1 97.44 113 THR B O 1
ATOM 2413 N N . ALA B 1 114 ? 1.872 13.922 -1.291 1 98.62 114 ALA B N 1
ATOM 2414 C CA . ALA B 1 114 ? 0.957 14.172 -0.18 1 98.62 114 ALA B CA 1
ATOM 2415 C C . ALA B 1 114 ? 1.392 15.391 0.629 1 98.62 114 ALA B C 1
ATOM 2417 O O . ALA B 1 114 ? 2.588 15.625 0.81 1 98.62 114 ALA B O 1
ATOM 2418 N N . GLU B 1 115 ? 0.426 16.172 1.099 1 98.81 115 GLU B N 1
ATOM 2419 C CA . GLU B 1 115 ? 0.612 17.281 2.018 1 98.81 115 GLU B CA 1
ATOM 2420 C C . GLU B 1 115 ? -0.235 17.109 3.275 1 98.81 115 GLU B C 1
ATOM 2422 O O . GLU B 1 115 ? -1.465 17.062 3.199 1 98.81 115 GLU B O 1
ATOM 2427 N N . ILE B 1 116 ? 0.438 17.047 4.398 1 98.88 116 ILE B N 1
ATOM 2428 C CA . ILE B 1 116 ? -0.22 16.828 5.684 1 98.88 116 ILE B CA 1
ATOM 2429 C C . ILE B 1 116 ? 0.03 18.016 6.609 1 98.88 116 ILE B C 1
ATOM 2431 O O . ILE B 1 116 ? 1.18 18.375 6.859 1 98.88 116 ILE B O 1
ATOM 2435 N N . GLY B 1 117 ? -1.016 18.625 7.105 1 98.69 117 GLY B N 1
ATOM 2436 C CA . GLY B 1 117 ? -0.923 19.766 8.008 1 98.69 117 GLY B CA 1
ATOM 2437 C C . GLY B 1 117 ? -0.541 19.375 9.422 1 98.69 117 GLY B C 1
ATOM 2438 O O . GLY B 1 117 ? 0.06 18.312 9.641 1 98.69 117 GLY B O 1
ATOM 2439 N N . ASP B 1 118 ? -0.849 20.297 10.406 1 98.19 118 ASP B N 1
ATOM 2440 C CA . ASP B 1 118 ? -0.51 20.094 11.812 1 98.19 118 ASP B CA 1
ATOM 2441 C C . ASP B 1 118 ? -1.603 19.297 12.523 1 98.19 118 ASP B C 1
ATOM 2443 O O . ASP B 1 118 ? -2.781 19.406 12.18 1 98.19 118 ASP B O 1
ATOM 2447 N N . ASP B 1 119 ? -1.206 18.438 13.484 1 97.19 119 ASP B N 1
ATOM 2448 C CA . ASP B 1 119 ? -2.117 17.766 14.406 1 97.19 119 ASP B CA 1
ATOM 2449 C C . ASP B 1 119 ? -3 16.766 13.68 1 97.19 119 ASP B C 1
ATOM 2451 O O . ASP B 1 119 ? -4.176 16.609 14.008 1 97.19 119 ASP B O 1
ATOM 2455 N N . VAL B 1 120 ? -2.465 16.219 12.656 1 98.19 120 VAL B N 1
ATOM 2456 C CA . VAL B 1 120 ? -3.176 15.18 11.922 1 98.19 120 VAL B CA 1
ATOM 2457 C C . VAL B 1 120 ? -2.873 13.812 12.531 1 98.19 120 VAL B C 1
ATOM 2459 O O . VAL B 1 120 ? -1.748 13.555 12.969 1 98.19 120 VAL B O 1
ATOM 2462 N N . MET B 1 121 ? -3.881 12.977 12.523 1 97 121 MET B N 1
ATOM 2463 C CA . MET B 1 121 ? -3.736 11.617 13.031 1 97 121 MET B CA 1
ATOM 2464 C C . MET B 1 121 ? -4.191 10.594 12 1 97 121 MET B C 1
ATOM 2466 O O . MET B 1 121 ? -5.262 10.734 11.398 1 97 121 MET B O 1
ATOM 2470 N N . LEU B 1 122 ? -3.334 9.602 11.758 1 97.62 122 LEU B N 1
ATOM 2471 C CA . LEU B 1 122 ? -3.686 8.445 10.945 1 97.62 122 LEU B CA 1
ATOM 2472 C C . LEU B 1 122 ? -3.676 7.168 11.773 1 97.62 122 LEU B C 1
ATOM 2474 O O . LEU B 1 122 ? -2.811 6.988 12.633 1 97.62 122 LEU B O 1
ATOM 2478 N N . TYR B 1 123 ? -4.578 6.277 11.484 1 96.06 123 TYR B N 1
ATOM 2479 C CA . TYR B 1 123 ? -4.543 4.934 12.039 1 96.06 123 TYR B CA 1
ATOM 2480 C C . TYR B 1 123 ? -3.955 3.941 11.047 1 96.06 123 TYR B C 1
ATOM 2482 O O . TYR B 1 123 ? -3.547 4.324 9.945 1 96.06 123 TYR B O 1
ATOM 2490 N N . ASN B 1 124 ? -3.822 2.713 11.438 1 95.88 124 ASN B N 1
ATOM 2491 C CA . ASN B 1 124 ? -3.172 1.687 10.633 1 95.88 124 ASN B CA 1
ATOM 2492 C C . ASN B 1 124 ? -3.893 1.475 9.305 1 95.88 124 ASN B C 1
ATOM 2494 O O . ASN B 1 124 ? -5.113 1.641 9.219 1 95.88 124 ASN B O 1
ATOM 2498 N N . GLY B 1 125 ? -3.109 1.126 8.273 1 96.81 125 GLY B N 1
ATOM 2499 C CA . GLY B 1 125 ? -3.674 0.685 7.008 1 96.81 125 GLY B CA 1
ATOM 2500 C C . GLY B 1 125 ? -4.16 1.83 6.141 1 96.81 125 GLY B C 1
ATOM 2501 O O . GLY B 1 125 ? -4.711 1.606 5.059 1 96.81 125 GLY B O 1
ATOM 2502 N N . VAL B 1 126 ? -4 3.074 6.555 1 97.75 126 VAL B N 1
ATOM 2503 C CA . VAL B 1 126 ? -4.465 4.223 5.785 1 97.75 126 VAL B CA 1
ATOM 2504 C C . VAL B 1 126 ? -3.596 4.395 4.539 1 97.75 126 VAL B C 1
ATOM 2506 O O . VAL B 1 126 ? -2.371 4.258 4.605 1 97.75 126 VAL B O 1
ATOM 2509 N N . ASN B 1 127 ? -4.277 4.707 3.43 1 98.25 127 ASN B N 1
ATOM 2510 C CA . ASN B 1 127 ? -3.58 5.082 2.205 1 98.25 127 ASN B CA 1
ATOM 2511 C C . ASN B 1 127 ? -3.879 6.523 1.807 1 98.25 127 ASN B C 1
ATOM 2513 O O . ASN B 1 127 ? -5.043 6.902 1.662 1 98.25 127 ASN B O 1
ATOM 2517 N N . LEU B 1 128 ? -2.873 7.285 1.715 1 98.31 128 LEU B N 1
ATOM 2518 C CA . LEU B 1 128 ? -2.92 8.516 0.939 1 98.31 128 LEU B CA 1
ATOM 2519 C C . LEU B 1 128 ? -2.324 8.312 -0.449 1 98.31 128 LEU B C 1
ATOM 2521 O O . LEU B 1 128 ? -1.127 8.516 -0.654 1 98.31 128 LEU B O 1
ATOM 2525 N N . GLY B 1 129 ? -3.188 8.008 -1.366 1 95.06 129 GLY B N 1
ATOM 2526 C CA . GLY B 1 129 ? -2.727 7.496 -2.646 1 95.06 129 GLY B CA 1
ATOM 2527 C C . GLY B 1 129 ? -3.084 8.398 -3.814 1 95.06 129 GLY B C 1
ATOM 2528 O O . GLY B 1 129 ? -3.77 9.406 -3.639 1 95.06 129 GLY B O 1
ATOM 2529 N N . GLY B 1 130 ? -2.539 8 -4.98 1 90.12 130 GLY B N 1
ATOM 2530 C CA . GLY B 1 130 ? -2.797 8.742 -6.203 1 90.12 130 GLY B CA 1
ATOM 2531 C C . GLY B 1 130 ? -3.865 8.102 -7.07 1 90.12 130 GLY B C 1
ATOM 2532 O O . GLY B 1 130 ? -4.227 6.941 -6.871 1 90.12 130 GLY B O 1
ATOM 2533 N N . ARG B 1 131 ? -4.301 8.953 -8.102 1 81.31 131 ARG B N 1
ATOM 2534 C CA . ARG B 1 131 ? -5.277 8.453 -9.07 1 81.31 131 ARG B CA 1
ATOM 2535 C C . ARG B 1 131 ? -4.742 8.555 -10.492 1 81.31 131 ARG B C 1
ATOM 2537 O O . ARG B 1 131 ? -5.422 8.164 -11.445 1 81.31 131 ARG B O 1
ATOM 2544 N N . THR B 1 132 ? -3.611 9.086 -10.562 1 73.38 132 THR B N 1
ATOM 2545 C CA . THR B 1 132 ? -3.064 9.258 -11.906 1 73.38 132 THR B CA 1
ATOM 2546 C C . THR B 1 132 ? -1.596 8.844 -11.945 1 73.38 132 THR B C 1
ATOM 2548 O O . THR B 1 132 ? -0.906 8.883 -10.922 1 73.38 132 THR B O 1
ATOM 2551 N N . LEU B 1 133 ? -1.226 8.445 -13.117 1 73.12 133 LEU B N 1
ATOM 2552 C CA . LEU B 1 133 ? 0.161 8.047 -13.336 1 73.12 133 LEU B CA 1
ATOM 2553 C C . LEU B 1 133 ? 1.004 9.242 -13.773 1 73.12 133 LEU B C 1
ATOM 2555 O O . LEU B 1 133 ? 2.219 9.117 -13.945 1 73.12 133 LEU B O 1
ATOM 2559 N N . GLN B 1 134 ? 0.382 10.367 -13.812 1 76.19 134 GLN B N 1
ATOM 2560 C CA . GLN B 1 134 ? 1.106 11.578 -14.195 1 76.19 134 GLN B CA 1
ATOM 2561 C C . GLN B 1 134 ? 1.951 12.102 -13.039 1 76.19 134 GLN B C 1
ATOM 2563 O O . GLN B 1 134 ? 1.616 11.891 -11.875 1 76.19 134 GLN B O 1
ATOM 2568 N N . LYS B 1 135 ? 3.051 12.672 -13.422 1 82.69 135 LYS B N 1
ATOM 2569 C CA . LYS B 1 135 ? 3.959 13.242 -12.43 1 82.69 135 LYS B CA 1
ATOM 2570 C C . LYS B 1 135 ? 3.523 14.648 -12.031 1 82.69 135 LYS B C 1
ATOM 2572 O O . LYS B 1 135 ? 4.215 15.625 -12.328 1 82.69 135 LYS B O 1
ATOM 2577 N N . VAL B 1 136 ? 2.488 14.789 -11.422 1 85.56 136 VAL B N 1
ATOM 2578 C CA . VAL B 1 136 ? 1.87 16.016 -10.938 1 85.56 136 VAL B CA 1
ATOM 2579 C C . VAL B 1 136 ? 1.349 15.812 -9.516 1 85.56 136 VAL B C 1
ATOM 2581 O O . VAL B 1 136 ? 1.562 14.75 -8.922 1 85.56 136 VAL B O 1
ATOM 2584 N N . LYS B 1 137 ? 0.858 16.953 -8.953 1 92.62 137 LYS B N 1
ATOM 2585 C CA . LYS B 1 137 ? 0.116 16.766 -7.707 1 92.62 137 LYS B CA 1
ATOM 2586 C C . LYS B 1 137 ? -0.971 15.711 -7.867 1 92.62 137 LYS B C 1
ATOM 2588 O O . LYS B 1 137 ? -1.935 15.906 -8.609 1 92.62 137 LYS B O 1
ATOM 2593 N N . ARG B 1 138 ? -0.757 14.602 -7.121 1 93.12 138 ARG B N 1
ATOM 2594 C CA . ARG B 1 138 ? -1.653 13.484 -7.387 1 93.12 138 ARG B CA 1
ATOM 2595 C C . ARG B 1 138 ? -2.086 12.805 -6.09 1 93.12 138 ARG B C 1
ATOM 2597 O O . ARG B 1 138 ? -2.873 11.859 -6.113 1 93.12 138 ARG B O 1
ATOM 2604 N N . HIS B 1 139 ? -1.55 13.195 -4.969 1 97.44 139 HIS B N 1
ATOM 2605 C CA . HIS B 1 139 ? -1.917 12.633 -3.672 1 97.44 139 HIS B CA 1
ATOM 2606 C C . HIS B 1 139 ? -2.707 13.641 -2.84 1 97.44 139 HIS B C 1
ATOM 2608 O O . HIS B 1 139 ? -2.725 14.828 -3.154 1 97.44 139 HIS B O 1
ATOM 2614 N N . PRO B 1 140 ? -3.33 13.242 -1.735 1 98.38 140 PRO B N 1
ATOM 2615 C CA . PRO B 1 140 ? -4.234 14.078 -0.947 1 98.38 140 PRO B CA 1
ATOM 2616 C C . PRO B 1 140 ? -3.506 15.18 -0.182 1 98.38 140 PRO B C 1
ATOM 2618 O O . PRO B 1 140 ? -2.309 15.062 0.09 1 98.38 140 PRO B O 1
ATOM 2621 N N . THR B 1 141 ? -4.285 16.203 0.098 1 98.75 141 THR B N 1
ATOM 2622 C CA . THR B 1 141 ? -3.943 17.234 1.073 1 98.75 141 THR B CA 1
ATOM 2623 C C . THR B 1 141 ? -4.828 17.125 2.312 1 98.75 141 THR B C 1
ATOM 2625 O O . THR B 1 141 ? -6.051 17.219 2.217 1 98.75 141 THR B O 1
ATOM 2628 N N . LEU B 1 142 ? -4.234 16.828 3.416 1 98.88 142 LEU B N 1
ATOM 2629 C CA . LEU B 1 142 ? -4.938 16.828 4.691 1 98.88 142 LEU B CA 1
ATOM 2630 C C . LEU B 1 142 ? -4.652 18.109 5.469 1 98.88 142 LEU B C 1
ATOM 2632 O O . LEU B 1 142 ? -3.498 18.391 5.797 1 98.88 142 LEU B O 1
ATOM 2636 N N . ARG B 1 143 ? -5.652 18.859 5.793 1 98.75 143 ARG B N 1
ATOM 2637 C CA . ARG B 1 143 ? -5.488 20.094 6.562 1 98.75 143 ARG B CA 1
ATOM 2638 C C . ARG B 1 143 ? -5.371 19.797 8.055 1 98.75 143 ARG B C 1
ATOM 2640 O O . ARG B 1 143 ? -5.406 18.625 8.461 1 98.75 143 ARG B O 1
ATOM 2647 N N . ASP B 1 144 ? -5.191 20.875 8.805 1 98.44 144 ASP B N 1
ATOM 2648 C CA . ASP B 1 144 ? -4.871 20.75 10.227 1 98.44 144 ASP B CA 1
ATOM 2649 C C . ASP B 1 144 ? -5.977 20.016 10.977 1 98.44 144 ASP B C 1
ATOM 2651 O O . ASP B 1 144 ? -7.164 20.266 10.75 1 98.44 144 ASP B O 1
ATOM 2655 N N . GLY B 1 145 ? -5.586 19.078 11.805 1 96.88 145 GLY B N 1
ATOM 2656 C CA . GLY B 1 145 ? -6.512 18.469 12.758 1 96.88 145 GLY B CA 1
ATOM 2657 C C . GLY B 1 145 ? -7.328 17.344 12.156 1 96.88 145 GLY B C 1
ATOM 2658 O O . GLY B 1 145 ? -8.289 16.875 12.773 1 96.88 145 GLY B O 1
ATOM 2659 N N . VAL B 1 146 ? -7.035 16.922 11.023 1 97.44 146 VAL B N 1
ATOM 2660 C CA . VAL B 1 146 ? -7.75 15.828 10.375 1 97.44 146 VAL B CA 1
ATOM 2661 C C . VAL B 1 146 ? -7.422 14.508 11.078 1 97.44 146 VAL B C 1
ATOM 2663 O O . VAL B 1 146 ? -6.273 14.273 11.461 1 97.44 146 VAL B O 1
ATOM 2666 N N . THR B 1 147 ? -8.414 13.633 11.242 1 96.25 147 THR B N 1
ATOM 2667 C CA . THR B 1 147 ? -8.25 12.266 11.727 1 96.25 147 THR B CA 1
ATOM 2668 C C . THR B 1 147 ? -8.75 11.266 10.688 1 96.25 147 THR B C 1
ATOM 2670 O O . THR B 1 147 ? -9.859 11.398 10.172 1 96.25 147 THR B O 1
ATOM 2673 N N . VAL B 1 148 ? -7.902 10.32 10.398 1 97.31 148 VAL B N 1
ATOM 2674 C CA . VAL B 1 148 ? -8.266 9.305 9.414 1 97.31 148 VAL B CA 1
ATOM 2675 C C . VAL B 1 148 ? -8.297 7.93 10.078 1 97.31 148 VAL B C 1
ATOM 2677 O O . VAL B 1 148 ? -7.277 7.457 10.586 1 97.31 148 VAL B O 1
ATOM 2680 N N . GLY B 1 149 ? -9.414 7.266 9.977 1 95.56 149 GLY B N 1
ATOM 2681 C CA . GLY B 1 149 ? -9.617 5.969 10.602 1 95.56 149 GLY B CA 1
ATOM 2682 C C . GLY B 1 149 ? -8.883 4.844 9.898 1 95.56 149 GLY B C 1
ATOM 2683 O O . GLY B 1 149 ? -8.445 5.004 8.758 1 95.56 149 GLY B O 1
ATOM 2684 N N . ALA B 1 150 ? -8.859 3.73 10.609 1 95.81 150 ALA B N 1
ATOM 2685 C CA . ALA B 1 150 ? -8.07 2.59 10.148 1 95.81 150 ALA B CA 1
ATOM 2686 C C . ALA B 1 150 ? -8.578 2.076 8.805 1 95.81 150 ALA B C 1
ATOM 2688 O O . ALA B 1 150 ? -9.789 1.978 8.586 1 95.81 150 ALA B O 1
ATOM 2689 N N . GLY B 1 151 ? -7.582 1.783 7.902 1 96.19 151 GLY B N 1
ATOM 2690 C CA . GLY B 1 151 ? -7.902 1.116 6.648 1 96.19 151 GLY B CA 1
ATOM 2691 C C . GLY B 1 151 ? -8.523 2.045 5.621 1 96.19 151 GLY B C 1
ATOM 2692 O O . GLY B 1 151 ? -8.82 1.627 4.5 1 96.19 151 GLY B O 1
ATOM 2693 N N . ALA B 1 152 ? -8.734 3.289 5.984 1 96.5 152 ALA B N 1
ATOM 2694 C CA . ALA B 1 152 ? -9.328 4.227 5.031 1 96.5 152 ALA B CA 1
ATOM 2695 C C . ALA B 1 152 ? -8.391 4.469 3.85 1 96.5 152 ALA B C 1
ATOM 2697 O O . ALA B 1 152 ? -7.172 4.383 3.986 1 96.5 152 ALA B O 1
ATOM 2698 N N . ARG B 1 153 ? -9.016 4.711 2.676 1 97.38 153 ARG B N 1
ATOM 2699 C CA . ARG B 1 153 ? -8.305 5.031 1.444 1 97.38 153 ARG B CA 1
ATOM 2700 C C . ARG B 1 153 ? -8.703 6.41 0.926 1 97.38 153 ARG B C 1
ATOM 2702 O O . ARG B 1 153 ? -9.859 6.629 0.549 1 97.38 153 ARG B O 1
ATOM 2709 N N . ILE B 1 154 ? -7.797 7.367 0.96 1 97.56 154 ILE B N 1
ATOM 2710 C CA . ILE B 1 154 ? -7.984 8.688 0.367 1 97.56 154 ILE B CA 1
ATOM 2711 C C . ILE B 1 154 ? -7.156 8.797 -0.914 1 97.56 154 ILE B C 1
ATOM 2713 O O . ILE B 1 154 ? -5.926 8.781 -0.869 1 97.56 154 ILE B O 1
ATOM 2717 N N . LEU B 1 155 ? -7.91 8.977 -2.002 1 95.25 155 LEU B N 1
ATOM 2718 C CA . LEU B 1 155 ? -7.25 8.758 -3.285 1 95.25 155 LEU B CA 1
ATOM 2719 C C . LEU B 1 155 ? -7.398 9.984 -4.188 1 95.25 155 LEU B C 1
ATOM 2721 O O . LEU B 1 155 ? -8.508 10.484 -4.387 1 95.25 155 LEU B O 1
ATOM 2725 N N . GLY B 1 156 ? -6.23 10.406 -4.805 1 94.06 156 GLY B N 1
ATOM 2726 C CA . GLY B 1 156 ? -6.211 11.547 -5.707 1 94.06 156 GLY B CA 1
ATOM 2727 C C . GLY B 1 156 ? -5.891 12.859 -5.008 1 94.06 156 GLY B C 1
ATOM 2728 O O . GLY B 1 156 ? -5.641 12.875 -3.801 1 94.06 156 GLY B O 1
ATOM 2729 N N . PRO B 1 157 ? -5.746 13.898 -5.805 1 95.69 157 PRO B N 1
ATOM 2730 C CA . PRO B 1 157 ? -5.438 15.211 -5.242 1 95.69 157 PRO B CA 1
ATOM 2731 C C . PRO B 1 157 ? -6.656 15.883 -4.605 1 95.69 157 PRO B C 1
ATOM 2733 O O . PRO B 1 157 ? -6.969 17.031 -4.926 1 95.69 157 PRO B O 1
ATOM 2736 N N . VAL B 1 158 ? -7.223 15.203 -3.637 1 96.56 158 VAL B N 1
ATOM 2737 C CA . VAL B 1 158 ? -8.383 15.734 -2.934 1 96.56 158 VAL B CA 1
ATOM 2738 C C . VAL B 1 158 ? -7.938 16.438 -1.655 1 96.56 158 VAL B C 1
ATOM 2740 O O . VAL B 1 158 ? -6.855 16.156 -1.132 1 96.56 158 VAL B O 1
ATOM 2743 N N . GLU B 1 159 ? -8.766 17.312 -1.204 1 98.38 159 GLU B N 1
ATOM 2744 C CA . GLU B 1 159 ? -8.492 18.031 0.031 1 98.38 159 GLU B CA 1
ATOM 2745 C C . GLU B 1 159 ? -9.438 17.609 1.148 1 98.38 159 GLU B C 1
ATOM 2747 O O . GLU B 1 159 ? -10.656 17.594 0.962 1 98.38 159 GLU B O 1
ATOM 2752 N N . ILE B 1 160 ? -8.883 17.203 2.248 1 98.5 160 ILE B N 1
ATOM 2753 C CA . ILE B 1 160 ? -9.633 16.953 3.473 1 98.5 160 ILE B CA 1
ATOM 2754 C C . ILE B 1 160 ? -9.539 18.172 4.391 1 98.5 160 ILE B C 1
ATOM 2756 O O . ILE B 1 160 ? -8.453 18.516 4.875 1 98.5 160 ILE B O 1
ATOM 2760 N N . GLY B 1 161 ? -10.641 18.797 4.656 1 97.88 161 GLY B N 1
ATOM 2761 C CA . GLY B 1 161 ? -10.672 20.078 5.371 1 97.88 161 GLY B CA 1
ATOM 2762 C C . GLY B 1 161 ? -10.273 19.938 6.828 1 97.88 161 GLY B C 1
ATOM 2763 O O . GLY B 1 161 ? -10.344 18.859 7.406 1 97.88 161 GLY B O 1
ATOM 2764 N N . ALA B 1 162 ? -9.969 21.125 7.332 1 97.56 162 ALA B N 1
ATOM 2765 C CA . ALA B 1 162 ? -9.461 21.172 8.703 1 97.56 162 ALA B CA 1
ATOM 2766 C C . ALA B 1 162 ? -10.461 20.562 9.68 1 97.56 162 ALA B C 1
ATOM 2768 O O . ALA B 1 162 ? -11.664 20.844 9.609 1 97.56 162 ALA B O 1
ATOM 2769 N N . GLY B 1 163 ? -9.891 19.672 10.516 1 94.94 163 GLY B N 1
ATOM 2770 C CA . GLY B 1 163 ? -10.703 19.094 11.578 1 94.94 163 GLY B CA 1
ATOM 2771 C C . GLY B 1 163 ? -11.656 18.016 11.086 1 94.94 163 GLY B C 1
ATOM 2772 O O . GLY B 1 163 ? -12.445 17.484 11.859 1 94.94 163 GLY B O 1
ATOM 2773 N N . ALA B 1 164 ? -11.648 17.688 9.875 1 95.88 164 ALA B N 1
ATOM 2774 C CA . ALA B 1 164 ? -12.516 16.656 9.336 1 95.88 164 ALA B CA 1
ATOM 2775 C C . ALA B 1 164 ? -12.102 15.273 9.844 1 95.88 164 ALA B C 1
ATOM 2777 O O . ALA B 1 164 ? -10.961 15.078 10.266 1 95.88 164 ALA B O 1
ATOM 2778 N N . GLN B 1 165 ? -13.102 14.359 9.781 1 95.19 165 GLN B N 1
ATOM 2779 C CA . GLN B 1 165 ? -12.875 12.969 10.18 1 95.19 165 GLN B CA 1
ATOM 2780 C C . GLN B 1 165 ? -13.234 12.016 9.047 1 95.19 165 GLN B C 1
ATOM 2782 O O . GLN B 1 165 ? -14.266 12.172 8.398 1 95.19 165 GLN B O 1
ATOM 2787 N N . VAL B 1 166 ? -12.391 11.125 8.805 1 96.38 166 VAL B N 1
ATOM 2788 C CA . VAL B 1 166 ? -12.641 10.062 7.84 1 96.38 166 VAL B CA 1
ATOM 2789 C C . VAL B 1 166 ? -12.812 8.727 8.578 1 96.38 166 VAL B C 1
ATOM 2791 O O . VAL B 1 166 ? -11.922 8.305 9.312 1 96.38 166 VAL B O 1
ATOM 2794 N N . GLY B 1 167 ? -13.883 8.062 8.344 1 93.5 167 GLY B N 1
ATOM 2795 C CA . GLY B 1 167 ? -14.188 6.82 9.039 1 93.5 167 GLY B CA 1
ATOM 2796 C C . GLY B 1 167 ? -13.328 5.656 8.57 1 93.5 167 GLY B C 1
ATOM 2797 O O . GLY B 1 167 ? -12.727 5.711 7.5 1 93.5 167 GLY B O 1
ATOM 2798 N N . ALA B 1 168 ? -13.375 4.629 9.469 1 94.38 168 ALA B N 1
ATOM 2799 C CA . ALA B 1 168 ? -12.625 3.418 9.148 1 94.38 168 ALA B CA 1
ATOM 2800 C C . ALA B 1 168 ? -13.094 2.814 7.832 1 94.38 168 ALA B C 1
ATOM 2802 O O . ALA B 1 168 ? -14.297 2.779 7.551 1 94.38 168 ALA B O 1
ATOM 2803 N N . ASN B 1 169 ? -12.086 2.396 7.004 1 94.31 169 ASN B N 1
ATOM 2804 C CA . ASN B 1 169 ? -12.258 1.695 5.734 1 94.31 169 ASN B CA 1
ATOM 2805 C C . ASN B 1 169 ? -12.984 2.562 4.711 1 94.31 169 ASN B C 1
ATOM 2807 O O . ASN B 1 169 ? -13.344 2.086 3.631 1 94.31 169 ASN B O 1
ATOM 2811 N N . ALA B 1 170 ? -13.227 3.809 5.062 1 94 170 ALA B N 1
ATOM 2812 C CA . ALA B 1 170 ? -13.859 4.684 4.078 1 94 170 ALA B CA 1
ATOM 2813 C C . ALA B 1 170 ? -12.977 4.848 2.844 1 94 170 ALA B C 1
ATOM 2815 O O . ALA B 1 170 ? -11.75 4.797 2.938 1 94 170 ALA B O 1
ATOM 2816 N N . VAL B 1 171 ? -13.656 5.008 1.708 1 95.31 171 VAL B N 1
ATOM 2817 C CA . VAL B 1 171 ? -12.953 5.34 0.472 1 95.31 171 VAL B CA 1
ATOM 2818 C C . VAL B 1 171 ? -13.352 6.738 0.01 1 95.31 171 VAL B C 1
ATOM 2820 O O . VAL B 1 171 ? -14.484 6.961 -0.422 1 95.31 171 VAL B O 1
ATOM 2823 N N . VAL B 1 172 ? -12.406 7.664 0.059 1 95.38 172 VAL B N 1
ATOM 2824 C CA . VAL B 1 172 ? -12.656 9.07 -0.243 1 95.38 172 VAL B CA 1
ATOM 2825 C C . VAL B 1 172 ? -12 9.438 -1.572 1 95.38 172 VAL B C 1
ATOM 2827 O O . VAL B 1 172 ? -10.789 9.312 -1.727 1 95.38 172 VAL B O 1
ATOM 2830 N N . VAL B 1 173 ? -12.828 9.961 -2.525 1 93.88 173 VAL B N 1
ATOM 2831 C CA . VAL B 1 173 ? -12.305 10.312 -3.844 1 93.88 173 VAL B CA 1
ATOM 2832 C C . VAL B 1 173 ? -12.742 11.727 -4.211 1 93.88 173 VAL B C 1
ATOM 2834 O O . VAL B 1 173 ? -12.562 12.156 -5.352 1 93.88 173 VAL B O 1
ATOM 2837 N N . LYS B 1 174 ? -13.375 12.383 -3.287 1 93.88 174 LYS B N 1
ATOM 2838 C CA . LYS B 1 174 ? -13.766 13.781 -3.424 1 93.88 174 LYS B CA 1
ATOM 2839 C C . LYS B 1 174 ? -13.391 14.586 -2.18 1 93.88 174 LYS B C 1
ATOM 2841 O O . LYS B 1 174 ? -13.156 14.008 -1.114 1 93.88 174 LYS B O 1
ATOM 2846 N N . ASP B 1 175 ? -13.445 15.906 -2.359 1 96.75 175 ASP B N 1
ATOM 2847 C CA . ASP B 1 175 ? -13.086 16.766 -1.244 1 96.75 175 ASP B CA 1
ATOM 2848 C C . ASP B 1 175 ? -14.039 16.594 -0.069 1 96.75 175 ASP B C 1
ATOM 2850 O O . ASP B 1 175 ? -15.219 16.281 -0.263 1 96.75 175 ASP B O 1
ATOM 2854 N N . VAL B 1 176 ? -13.547 16.781 1.156 1 96.44 176 VAL B N 1
ATOM 2855 C CA . VAL B 1 176 ? -14.312 16.734 2.395 1 96.44 176 VAL B CA 1
ATOM 2856 C C . VAL B 1 176 ? -14.234 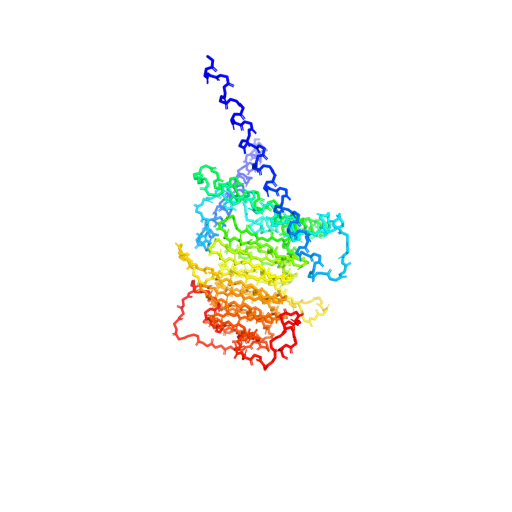18.094 3.096 1 96.44 176 VAL B C 1
ATOM 2858 O O . VAL B 1 176 ? -13.148 18.562 3.42 1 96.44 176 VAL B O 1
ATOM 2861 N N . PRO B 1 177 ? -15.344 18.719 3.352 1 95.5 177 PRO B N 1
ATOM 2862 C CA . PRO B 1 177 ? -15.32 20.016 4.012 1 95.5 177 PRO B CA 1
ATOM 2863 C C . PRO B 1 177 ? -14.758 19.953 5.43 1 95.5 177 PRO B C 1
ATOM 2865 O O . PRO B 1 177 ? -14.75 18.891 6.047 1 95.5 177 PRO B O 1
ATOM 2868 N N . ALA B 1 178 ? -14.359 21.156 5.855 1 95.56 178 ALA B N 1
ATOM 2869 C CA . ALA B 1 178 ? -13.867 21.266 7.227 1 95.56 178 ALA B CA 1
ATOM 2870 C C . ALA B 1 178 ? -14.914 20.781 8.227 1 95.56 178 ALA B C 1
ATOM 2872 O O . ALA B 1 178 ? -16.109 21.031 8.062 1 95.56 178 ALA B O 1
ATOM 2873 N N . GLN B 1 179 ? -14.422 19.984 9.195 1 92.69 179 GLN B N 1
ATOM 2874 C CA . GLN B 1 179 ? -15.188 19.547 10.352 1 92.69 179 GLN B CA 1
ATOM 2875 C C . GLN B 1 179 ? -16.25 18.516 9.945 1 92.69 179 GLN B C 1
ATOM 2877 O O . GLN B 1 179 ? -17.078 18.109 10.766 1 92.69 179 GLN B O 1
ATOM 2882 N N . ALA B 1 180 ? -16.203 18.109 8.703 1 93.06 180 ALA B N 1
ATOM 2883 C CA . ALA B 1 180 ? -17.156 17.094 8.234 1 93.06 180 ALA B CA 1
ATOM 2884 C C . ALA B 1 180 ? -16.672 15.688 8.57 1 93.06 180 ALA B C 1
ATOM 2886 O O . ALA B 1 180 ? -15.531 15.508 9.016 1 93.06 180 ALA B O 1
ATOM 2887 N N . VAL B 1 181 ? -17.609 14.781 8.398 1 92.38 181 VAL B N 1
ATOM 2888 C CA . VAL B 1 181 ? -17.297 13.359 8.562 1 92.38 181 VAL B CA 1
ATOM 2889 C C . VAL B 1 181 ? -17.562 12.617 7.254 1 92.38 181 VAL B C 1
ATOM 2891 O O . VAL B 1 181 ? -18.641 12.773 6.652 1 92.38 181 VAL B O 1
ATOM 2894 N N . ALA B 1 182 ? -16.625 11.914 6.777 1 93.62 182 ALA B N 1
ATOM 2895 C CA . ALA B 1 182 ? -16.766 11.094 5.574 1 93.62 182 ALA B CA 1
ATOM 2896 C C . ALA B 1 182 ? -16.734 9.602 5.922 1 93.62 182 ALA B C 1
ATOM 2898 O O . ALA B 1 182 ? -15.773 9.117 6.527 1 93.62 182 ALA B O 1
ATOM 2899 N N . VAL B 1 183 ? -17.766 8.836 5.535 1 90.94 183 VAL B N 1
ATOM 2900 C CA . VAL B 1 183 ? -17.844 7.418 5.863 1 90.94 183 VAL B CA 1
ATOM 2901 C C . VAL B 1 183 ? -18.375 6.641 4.664 1 90.94 183 VAL B C 1
ATOM 2903 O O . VAL B 1 183 ? -19.062 7.203 3.803 1 90.94 183 VAL B O 1
ATOM 2906 N N . GLY B 1 184 ? -17.859 5.344 4.559 1 88.94 184 GLY B N 1
ATOM 2907 C CA . GLY B 1 184 ? -18.453 4.449 3.576 1 88.94 184 GLY B CA 1
ATOM 2908 C C . GLY B 1 184 ? -17.578 4.25 2.35 1 88.94 184 GLY B C 1
ATOM 2909 O O . GLY B 1 184 ? -16.5 4.832 2.25 1 88.94 184 GLY B O 1
ATOM 2910 N N . VAL B 1 185 ? -18.078 3.316 1.373 1 89.25 185 VAL B N 1
ATOM 2911 C CA . VAL B 1 185 ? -17.391 2.934 0.144 1 89.25 185 VAL B CA 1
ATOM 2912 C C . VAL B 1 185 ? -18.344 3.014 -1.036 1 89.25 185 VAL B C 1
ATOM 2914 O O . VAL B 1 185 ? -19.188 2.123 -1.226 1 89.25 185 VAL B O 1
ATOM 2917 N N . PRO B 1 186 ? -18.406 4.031 -1.78 1 86.06 186 PRO B N 1
ATOM 2918 C CA . PRO B 1 186 ? -17.641 5.27 -1.618 1 86.06 186 PRO B CA 1
ATOM 2919 C C . PRO B 1 186 ? -18.125 6.109 -0.438 1 86.06 186 PRO B C 1
ATOM 2921 O O . PRO B 1 186 ? -19.25 5.934 0.032 1 86.06 186 PRO B O 1
ATOM 2924 N N . ALA B 1 187 ? -17.25 6.984 -0.062 1 86.44 187 ALA B N 1
ATOM 2925 C CA . ALA B 1 187 ? -17.562 7.762 1.133 1 86.44 187 ALA B CA 1
ATOM 2926 C C . ALA B 1 187 ? -18.641 8.789 0.849 1 86.44 187 ALA B C 1
ATOM 2928 O O . ALA B 1 187 ? -18.672 9.406 -0.22 1 86.44 187 ALA B O 1
ATOM 2929 N N . THR B 1 188 ? -19.484 8.938 1.78 1 87.62 188 THR B N 1
ATOM 2930 C CA . THR B 1 188 ? -20.438 10.039 1.845 1 87.62 188 THR B CA 1
ATOM 2931 C C . THR B 1 188 ? -20.062 11.008 2.961 1 87.62 188 THR B C 1
ATOM 2933 O O . THR B 1 188 ? -19.547 10.602 4 1 87.62 188 THR B O 1
ATOM 2936 N N . VAL B 1 189 ? -20.406 12.32 2.676 1 87.88 189 VAL B N 1
ATOM 2937 C CA . VAL B 1 189 ? -20 13.375 3.592 1 87.88 189 VAL B CA 1
ATOM 2938 C C . VAL B 1 189 ? -21.203 13.875 4.391 1 87.88 189 VAL B C 1
ATOM 2940 O O . VAL B 1 189 ? -22.266 14.141 3.82 1 87.88 189 VAL B O 1
ATOM 2943 N N . ARG B 1 190 ? -20.969 13.883 5.73 1 85.06 190 ARG B N 1
ATOM 2944 C CA . ARG B 1 190 ? -22 14.422 6.605 1 85.06 190 ARG B CA 1
ATOM 2945 C C . ARG B 1 190 ? -21.406 15.422 7.594 1 85.06 190 ARG B C 1
ATOM 2947 O O . ARG B 1 190 ? -20.25 15.312 7.973 1 85.06 190 ARG B O 1
ATOM 2954 N N . MET B 1 191 ? -22.219 16.469 7.895 1 82.62 191 MET B N 1
ATOM 2955 C CA . MET B 1 191 ? -21.828 17.406 8.938 1 82.62 191 MET B CA 1
ATOM 2956 C C . MET B 1 191 ? -22.312 16.953 10.305 1 82.62 191 MET B C 1
ATOM 2958 O O . MET B 1 191 ? -23.516 16.688 10.484 1 82.62 191 MET B O 1
ATOM 2962 N N . PRO B 1 192 ? -21.297 16.703 11.172 1 70.44 192 PRO B N 1
ATOM 2963 C CA . PRO B 1 192 ? -21.75 16.25 12.484 1 70.44 192 PRO B CA 1
ATOM 2964 C C . PRO B 1 192 ? -22.531 17.328 13.242 1 70.44 192 PRO B C 1
ATOM 2966 O O . PRO B 1 192 ? -22.297 18.516 13.039 1 70.44 192 PRO B O 1
ATOM 2969 N N . VAL B 1 193 ? -23.562 16.875 13.961 1 65.88 193 VAL B N 1
ATOM 2970 C CA . VAL B 1 193 ? -24.344 17.781 14.781 1 65.88 193 VAL B CA 1
ATOM 2971 C C . VAL B 1 193 ? -23.453 18.375 15.883 1 65.88 193 VAL B C 1
ATOM 2973 O O . VAL B 1 193 ? -23.531 19.562 16.188 1 65.88 193 VAL B O 1
ATOM 2976 N N . SER B 1 194 ? -22.625 17.5 16.578 1 62.91 194 SER B N 1
ATOM 2977 C CA . SER B 1 194 ? -21.672 17.938 17.594 1 62.91 194 SER B CA 1
ATOM 2978 C C . SER B 1 194 ? -20.266 17.484 17.25 1 62.91 194 SER B C 1
ATOM 2980 O O . SER B 1 194 ? -20.062 16.344 16.844 1 62.91 194 SER B O 1
ATOM 2982 N N . TYR B 1 195 ? -19.5 18.469 16.938 1 57.47 195 TYR B N 1
ATOM 2983 C CA . TYR B 1 195 ? -18.125 18.156 16.562 1 57.47 195 TYR B CA 1
ATOM 2984 C C . TYR B 1 195 ? -17.281 17.844 17.797 1 57.47 195 TYR B C 1
ATOM 2986 O O . TYR B 1 195 ? -17.172 18.656 18.719 1 57.47 195 TYR B O 1
ATOM 2994 N N . ASP B 1 196 ? -16.906 16.5 18.016 1 53.06 196 ASP B N 1
ATOM 2995 C CA . ASP B 1 196 ? -15.938 16.078 19.031 1 53.06 196 ASP B CA 1
ATOM 2996 C C . ASP B 1 196 ? -14.672 15.539 18.359 1 53.06 196 ASP B C 1
ATOM 2998 O O . ASP B 1 196 ? -14.672 14.438 17.812 1 53.06 196 ASP B O 1
ATOM 3002 N N . PRO B 1 197 ? -13.656 16.312 18.312 1 53.84 197 PRO B N 1
ATOM 3003 C CA . PRO B 1 197 ? -12.43 15.93 17.609 1 53.84 197 PRO B CA 1
ATOM 3004 C C . PRO B 1 197 ? -11.82 14.633 18.141 1 53.84 197 PRO B C 1
ATOM 3006 O O . PRO B 1 197 ? -10.984 14.023 17.469 1 53.84 197 PRO B O 1
ATOM 3009 N N . TRP B 1 198 ? -12.258 14.289 19.312 1 50.91 198 TRP B N 1
ATOM 3010 C CA . TRP B 1 198 ? -11.633 13.141 19.969 1 50.91 198 TRP B CA 1
ATOM 3011 C C . TRP B 1 198 ? -12.477 11.891 19.797 1 50.91 198 TRP B C 1
ATOM 3013 O O . TRP B 1 198 ? -12.117 10.812 20.281 1 50.91 198 TRP B O 1
ATOM 3023 N N . SER B 1 199 ? -13.586 12.109 19.078 1 53.16 199 SER B N 1
ATOM 3024 C CA . SER B 1 199 ? -14.453 10.953 18.891 1 53.16 199 SER B CA 1
ATOM 3025 C C . SER B 1 199 ? -13.945 10.047 17.781 1 53.16 199 SER B C 1
ATOM 3027 O O . SER B 1 199 ? -13.297 10.516 16.844 1 53.16 199 SER B O 1
ATOM 3029 N N . ASP B 1 200 ? -14.047 8.68 17.984 1 53.66 200 ASP B N 1
ATOM 3030 C CA . ASP B 1 200 ? -13.672 7.684 16.984 1 53.66 200 ASP B CA 1
ATOM 3031 C C . ASP B 1 200 ? -14.516 7.828 15.719 1 53.66 200 ASP B C 1
ATOM 3033 O O . ASP B 1 200 ? -15.742 7.801 15.781 1 53.66 200 ASP B O 1
ATOM 3037 N N . PRO B 1 201 ? -13.875 8.219 14.664 1 49.44 201 PRO B N 1
ATOM 3038 C CA . PRO B 1 201 ? -14.641 8.352 13.43 1 49.44 201 PRO B CA 1
ATOM 3039 C C . PRO B 1 201 ? -15.516 7.133 13.133 1 49.44 201 PRO B C 1
ATOM 3041 O O . PRO B 1 201 ? -16.453 7.215 12.336 1 49.44 201 PRO B O 1
ATOM 3044 N N . ALA B 1 202 ? -15.156 5.973 13.773 1 49.94 202 ALA B N 1
ATOM 3045 C CA . ALA B 1 202 ? -15.977 4.777 13.609 1 49.94 202 ALA B CA 1
ATOM 3046 C C . ALA B 1 202 ? -17.422 5.039 14.031 1 49.94 202 ALA B C 1
ATOM 3048 O O . ALA B 1 202 ? -18.328 4.336 13.602 1 49.94 202 ALA B O 1
ATOM 3049 N N . LEU B 1 203 ? -17.5 6.004 14.859 1 47.78 203 LEU B N 1
ATOM 3050 C CA . LEU B 1 203 ? -18.828 6.273 15.414 1 47.78 203 LEU B CA 1
ATOM 3051 C C . LEU B 1 203 ? -19.75 6.863 14.352 1 47.78 203 LEU B C 1
ATOM 3053 O O . LEU B 1 203 ? -20.969 6.914 14.539 1 47.78 203 LEU B O 1
ATOM 3057 N N . TYR B 1 204 ? -19.203 7.305 13.359 1 46.84 204 TYR B N 1
ATOM 3058 C CA . TYR B 1 204 ? -20.078 7.988 12.406 1 46.84 204 TYR B CA 1
ATOM 3059 C C . TYR B 1 204 ? -20.438 7.074 11.242 1 46.84 204 TYR B C 1
ATOM 3061 O O . TYR B 1 204 ? -20.938 7.535 10.219 1 46.84 204 TYR B O 1
ATOM 3069 N N . ILE B 1 205 ? -20.156 5.762 11.367 1 44.97 205 ILE B N 1
ATOM 3070 C CA . ILE B 1 205 ? -20.5 4.805 10.32 1 44.97 205 ILE B CA 1
ATOM 3071 C C . ILE B 1 205 ? -21.938 4.328 10.523 1 44.97 205 ILE B C 1
ATOM 3073 O O . ILE B 1 205 ? -22.406 4.203 11.656 1 44.97 205 ILE B O 1
#

pLDDT: mean 89.86, std 13.54, range [36.28, 98.88]

Organism: NCBI:txid1656884

Foldseek 3Di:
DVVVVVVVVVVVVVVVVVVVVVVQLVQLLVLQCVQDVVDDDSVCSVVPFLFSVLVVLLVVLLVLCVVDDPSQVVSVVSQVVSCVVRLAHARSQEAEEGNETEGSRHQEHHDNLEYYYAQEYEYYNEYQEADDPDPDQGTDYEYALEYEAHNEYEYTHEYEEHLEYEAHVEYHDHHAYHLWYWYDVPTDIDHDPDRDSSDHSNVVD/DVVVCVVVVVVVVVVVVVVVVVVLLVQLLVLQCVQDVVDDDSVCSSVPALFSVLVVLLVVLLVLVVVDDPSQVVSVVSQVVSCVVRLAHARSQEAEEGNEGEGSRHQEHHDNLEYYYAQEYEYYNEYQEADDPDPDNGTDYEYALEYEAHNEYEYTHEYEEHLEYEAHNEYEDHHAYHLWYWYDVPTDIDHDPDRDSSDHSNVVD

Radius of gyration: 23.62 Å; Cα contacts (8 Å, |Δi|>4): 987; chains: 2; bounding box: 66×75×58 Å

InterPro domains:
  IPR001451 Hexapeptide repeat [PF00132] (139-172)
  IPR005881 Serine O-acetyltransferase [PIRSF000441] (22-190)
  IPR005881 Serine O-acetyltransferase [TIGR01172] (25-187)
  IPR011004 Trimeric LpxA-like superfamily [SSF51161] (20-190)
  IPR018357 Hexapeptide transferase, conserved site [PS00101] (148-176)
  IPR042122 Serine acetyltransferase, N-terminal domain superfamily [G3DSA:1.10.3130.10] (8-88)
  IPR045304 Serine acetyltransferase, LbH domain [cd03354] (86-186)
  IPR053376 Serine acetyltransferase [NF041874] (26-190)

Sequence (410 aa):
MALLDSGTASRRTVRARVRRAVADVREDIDAAIARDPAVDSRLEMALASPGLHALWMHRVSHRMWQRGGRWRLPARLVSQASRAATGVEIHPGAQIGKRFFIDHGMGVVIGETAEIGDDVMLYNGVNLGGRTLQKVKRHPTLRDGVTVGAGARILGPVEIGAGAQVGANAVVVKDVPAQAVAVGVPATVRMPVSYDPWSDPALYIMALLDSGTASRRTVRARVRRAVADVREDIDAAIARDPAVDSRLEMALASPGLHALWMHRVSHRMWQRGGRWRLPARLVSQASRAATGVEIHPGAQIGKRFFIDHGMGVVIGETAEIGDDVMLYNGVNLGGRTLQKVKRHPTLRDGVTVGAGARILGPVEIGAGAQVGANAVVVKDVPAQAVAVGVPATVRMPVSYDPWSDPALYI

Solvent-accessible surface area (backbone atoms only — not comparable to full-atom values): 19672 Å² total; per-residue (Å²): 122,75,72,69,53,53,58,55,52,48,48,49,53,49,50,52,52,51,53,50,52,51,50,51,52,51,46,36,50,52,47,43,43,76,68,34,57,91,46,90,45,68,63,55,51,70,72,63,31,45,21,58,54,36,51,57,51,39,56,54,16,23,56,35,34,70,71,34,79,85,30,37,61,58,12,49,52,50,30,49,52,37,21,71,66,36,39,30,38,51,39,33,63,34,44,73,48,54,50,56,38,38,47,79,14,33,56,23,36,38,32,45,52,21,36,38,32,36,49,22,37,38,28,27,34,22,33,33,30,58,74,57,89,62,98,54,83,20,15,26,35,37,30,40,42,21,38,38,24,40,45,14,36,36,38,15,64,29,45,38,23,43,43,13,28,30,13,50,52,11,34,38,74,60,68,38,56,58,50,22,36,32,28,18,78,70,42,45,81,42,74,58,92,71,84,54,88,80,53,38,36,61,74,69,87,122,74,76,68,49,55,58,54,51,50,46,50,55,51,51,52,52,50,51,51,51,53,51,53,50,50,47,34,50,53,47,41,42,76,72,34,89,89,46,88,45,67,66,56,49,70,72,69,31,48,23,56,52,38,49,56,50,38,54,55,15,24,56,35,34,71,71,33,78,84,30,39,60,58,12,48,49,50,29,46,53,36,21,64,76,36,38,30,38,50,40,35,62,34,44,73,48,52,47,56,40,38,47,86,16,39,44,21,36,37,31,46,53,21,35,38,31,37,48,25,38,38,28,27,33,22,30,33,30,59,49,57,63,60,88,56,86,20,14,26,33,38,31,40,42,21,38,38,25,41,44,14,36,35,39,16,65,28,44,37,22,43,44,13,31,30,11,49,48,10,28,38,70,59,67,40,57,58,49,20,35,33,26,41,57,54,43,46,80,42,73,58,92,71,85,56,92,83,56,63,39,62,72,70,102

Secondary structure (DSSP, 8-state):
--TTHHHHHHHHHHHHHHHHHHHHHHHHHHHHHHH-TT---HHHHHHS-HHHHHHHHHHHHHHHHHH-GGGHHHHHHHHHHHHHHHS-EE-TT-EE-SS-EESS-TT-EE-TT-EE-SS-EE-TT-EEE-S--SSSS-S-EE-TT-EE-TT-EEESS-EEPTT-EE-TT-EE-S-B-TT-EEETTTTEEE--SS--TTS-GGGG-/--TTHHHHHHHHHHHHHHHHHHHHHHHHHHHHHHH-TT---HHHHHHH-HHHHHHHHHHHHHHHHHH-GGGHHHHHHHHHHHHHHHS-EE-TT-EE-SS-EESS-TT-EE-TT-EE-SS-EE-TT-EEE-S-SSSSS-S-EE-TT-EE-TT-EEESS-EEPTT-EE-TT-EE-S-B-TT-EEEETTEEEE--SS--TTS-GGGG-